Protein AF-F0SL01-F1 (afdb_monomer_lite)

Foldseek 3Di:
DDDDDDDDDDDDDDDDDDDDDDDDDDDDDDDDDDDDDDDDDDDDDDDDDDDDDDDDDAPLCVVVLVVLLVLVVVVVVVVPPDDDDDDDDDDDDDDDDDDDDDDDPDPPPPPPPVPPPPPPPPLAFPDFAWDPQQWDQLPPPPKDKAQDPPFAACSQPNDQDPDWIAIPSRFKTWDSHKGAAPAWDKDADDPQADPPRGIWTKGKHQATHDPPDFDLAKHKTKMFGAWDKDFCLLWKKKKKKKFADPLVLAFQDFFFFKKKKWKFKFKGWDWQDDAPPPPDDPDPPVVVVPRGDTYIDIDIDMKTKTWTWDHCVPVVDVHTWIWIWTAFALSGDIHTFDIGPDTTIKMWMWIAHNQQKIWTFMDHGHDGTDPVRTGDIHCGSNGRTGITIHMMMMGIDSSRSPDMGRMMIMRTIIMHGHHDVSVVVPVPDDDDD

Structure (mmCIF, N/CA/C/O backbone):
data_AF-F0SL01-F1
#
_entry.id   AF-F0SL01-F1
#
loop_
_atom_site.group_PDB
_atom_site.id
_atom_site.type_symbol
_atom_site.label_atom_id
_atom_site.label_alt_id
_atom_site.label_comp_id
_atom_site.label_asym_id
_atom_site.label_entity_id
_atom_site.label_seq_id
_atom_site.pdbx_PDB_ins_code
_atom_site.Cartn_x
_atom_site.Cartn_y
_atom_site.Cartn_z
_atom_site.occupancy
_atom_site.B_iso_or_equiv
_atom_site.auth_seq_id
_atom_site.auth_comp_id
_atom_site.auth_asym_id
_atom_site.auth_atom_id
_atom_site.pdbx_PDB_model_num
ATOM 1 N N . MET A 1 1 ? 0.539 -43.892 55.171 1.00 36.53 1 MET A N 1
ATOM 2 C CA . MET A 1 1 ? 0.964 -42.994 56.264 1.00 36.53 1 MET A CA 1
ATOM 3 C C . MET A 1 1 ? -0.004 -41.831 56.284 1.00 36.53 1 MET A C 1
ATOM 5 O O . MET A 1 1 ? -0.299 -41.293 55.227 1.00 36.53 1 MET A O 1
ATOM 9 N N . ASN A 1 2 ? -0.568 -41.589 57.462 1.00 31.73 2 ASN A N 1
ATOM 10 C CA . ASN A 1 2 ? -1.730 -40.746 57.739 1.00 31.73 2 ASN A CA 1
ATOM 11 C C . ASN A 1 2 ? -1.448 -39.248 57.554 1.00 31.73 2 ASN A C 1
ATOM 13 O O . ASN A 1 2 ? -0.316 -38.814 57.755 1.00 31.73 2 ASN A O 1
ATOM 17 N N . GLY A 1 3 ? -2.501 -38.476 57.269 1.00 34.06 3 GLY A N 1
ATOM 18 C CA . GLY A 1 3 ? -2.489 -37.012 57.317 1.00 34.06 3 GLY A CA 1
ATOM 19 C C . GLY A 1 3 ? -3.763 -36.390 56.742 1.00 34.06 3 GLY A C 1
ATOM 20 O O . GLY A 1 3 ? -3.754 -35.920 55.613 1.00 34.06 3 GLY A O 1
ATOM 21 N N . GLU A 1 4 ? -4.849 -36.457 57.514 1.00 39.16 4 GLU A N 1
ATOM 22 C CA . GLU A 1 4 ? -6.170 -35.849 57.284 1.00 39.16 4 GLU A CA 1
ATOM 23 C C . GLU A 1 4 ? -6.231 -34.332 57.606 1.00 39.16 4 GLU A C 1
ATOM 25 O O . GLU A 1 4 ? -5.325 -33.791 58.237 1.00 39.16 4 GLU A O 1
ATOM 30 N N . PHE A 1 5 ? -7.405 -33.751 57.288 1.00 33.47 5 PHE A N 1
ATOM 31 C CA . PHE A 1 5 ? -8.041 -32.491 57.738 1.00 33.47 5 PHE A CA 1
ATOM 32 C C . PHE A 1 5 ? -7.676 -31.193 57.000 1.00 33.47 5 PHE A C 1
ATOM 34 O O . PHE A 1 5 ? -6.515 -30.920 56.741 1.00 33.47 5 PHE A O 1
ATOM 41 N N . SER A 1 6 ? -8.589 -30.255 56.720 1.00 33.62 6 SER A N 1
ATOM 42 C CA . SER A 1 6 ? -10.053 -30.228 56.532 1.00 33.62 6 SER A CA 1
ATOM 43 C C . SER A 1 6 ? -10.430 -28.817 56.054 1.00 33.62 6 SER A C 1
ATOM 45 O O . SER A 1 6 ? -9.785 -27.839 56.424 1.00 33.62 6 SER A O 1
ATOM 47 N N . SER A 1 7 ? -11.520 -28.724 55.301 1.00 37.25 7 SER A N 1
ATOM 48 C CA . SER A 1 7 ? -12.272 -27.527 54.901 1.00 37.25 7 SER A CA 1
ATOM 49 C C . SER A 1 7 ? -12.678 -26.578 56.039 1.00 37.25 7 SER A C 1
ATOM 51 O O . SER A 1 7 ? -13.140 -27.068 57.067 1.00 37.25 7 SER A O 1
ATOM 53 N N . VAL A 1 8 ? -12.692 -25.259 55.781 1.00 35.47 8 VAL A N 1
ATOM 54 C CA . VAL A 1 8 ? -13.682 -24.301 56.330 1.00 35.47 8 VAL A CA 1
ATOM 55 C C . VAL A 1 8 ? -13.912 -23.151 55.330 1.00 35.47 8 VAL A C 1
ATOM 57 O O . VAL A 1 8 ? -13.005 -22.369 55.058 1.00 35.47 8 VAL A O 1
ATOM 60 N N . GLU A 1 9 ? -15.141 -23.033 54.821 1.00 35.06 9 GLU A N 1
ATOM 61 C CA . GLU A 1 9 ? -15.704 -21.817 54.212 1.00 35.06 9 GLU A CA 1
ATOM 62 C C . GLU A 1 9 ? -16.072 -20.788 55.294 1.00 35.06 9 GLU A C 1
ATOM 64 O O . GLU A 1 9 ? -16.637 -21.168 56.321 1.00 35.06 9 GLU A O 1
ATOM 69 N N . ARG A 1 10 ? -15.882 -19.485 55.025 1.00 33.06 10 ARG A N 1
ATOM 70 C CA . ARG A 1 10 ? -16.774 -18.416 55.522 1.00 33.06 10 ARG A CA 1
ATOM 71 C C . ARG A 1 10 ? -16.908 -17.274 54.514 1.00 33.06 10 ARG A C 1
ATOM 73 O O . ARG A 1 10 ? -15.921 -16.735 54.026 1.00 33.06 10 ARG A O 1
ATOM 80 N N . HIS A 1 11 ? -18.164 -16.930 54.253 1.00 31.91 11 HIS A N 1
ATOM 81 C CA . HIS A 1 11 ? -18.661 -15.706 53.626 1.00 31.91 11 HIS A CA 1
ATOM 82 C C . HIS A 1 11 ? -18.597 -14.486 54.569 1.00 31.91 11 HIS A C 1
ATOM 84 O O . HIS A 1 11 ? -18.426 -14.662 55.776 1.00 31.91 11 HIS A O 1
ATOM 90 N N . LEU A 1 12 ? -18.914 -13.315 53.979 1.00 30.92 12 LEU A N 1
ATOM 91 C CA . LEU A 1 12 ? -19.235 -11.977 54.534 1.00 30.92 12 LEU A CA 1
ATOM 92 C C . LEU A 1 12 ? -18.062 -10.981 54.425 1.00 30.92 12 LEU A C 1
ATOM 94 O O . LEU A 1 12 ? -16.941 -11.341 54.749 1.00 30.92 12 LEU A O 1
ATOM 98 N N . THR A 1 13 ? -18.187 -9.713 54.021 1.00 30.80 13 THR A N 1
ATOM 99 C CA . THR A 1 13 ? -19.239 -8.847 53.443 1.00 30.80 13 THR A CA 1
ATOM 100 C C . THR A 1 13 ? -18.516 -7.576 52.966 1.00 30.80 13 THR A C 1
ATOM 102 O O . THR A 1 13 ? -17.452 -7.248 53.487 1.00 30.80 13 THR A O 1
ATOM 105 N N . ALA A 1 14 ? -19.086 -6.867 51.991 1.00 34.41 14 ALA A N 1
ATOM 106 C CA . ALA A 1 14 ? -18.641 -5.541 51.562 1.00 34.41 14 ALA A CA 1
ATOM 107 C C . ALA A 1 14 ? -18.854 -4.473 52.653 1.00 34.41 14 ALA A C 1
ATOM 109 O O . ALA A 1 14 ? -19.839 -4.548 53.382 1.00 34.41 14 ALA A O 1
ATOM 110 N N . ASP A 1 15 ? -17.973 -3.470 52.697 1.00 29.52 15 ASP A N 1
ATOM 111 C CA . ASP A 1 15 ? -18.178 -2.180 53.373 1.00 29.52 15 ASP A CA 1
ATOM 112 C C . ASP A 1 15 ? -17.280 -1.099 52.711 1.00 29.52 15 ASP A C 1
ATOM 114 O O . ASP A 1 15 ? -16.390 -1.456 51.931 1.00 29.52 15 ASP A O 1
ATOM 118 N N . PRO A 1 16 ? -17.540 0.212 52.893 1.00 43.41 16 PRO A N 1
ATOM 119 C CA . PRO A 1 16 ? -17.837 1.101 51.775 1.00 43.41 16 PRO A CA 1
ATOM 120 C C . PRO A 1 16 ? -16.883 2.306 51.655 1.00 43.41 16 PRO A C 1
ATOM 122 O O . PRO A 1 16 ? -15.885 2.438 52.358 1.00 43.41 16 PRO A O 1
ATOM 125 N N . ALA A 1 17 ? -17.230 3.166 50.694 1.00 32.50 17 ALA A N 1
ATOM 126 C CA . ALA A 1 17 ? -16.635 4.441 50.308 1.00 32.50 17 ALA A CA 1
ATOM 127 C C . ALA A 1 17 ? -15.949 5.250 51.426 1.00 32.50 17 ALA A C 1
ATOM 129 O O . ALA A 1 17 ? -16.535 5.551 52.465 1.00 32.50 17 ALA A O 1
ATOM 130 N N . ILE A 1 18 ? -14.726 5.691 51.124 1.00 32.00 18 ILE A N 1
ATOM 131 C CA . ILE A 1 18 ? -13.994 6.705 51.878 1.00 32.00 18 ILE A CA 1
ATOM 132 C C . ILE A 1 18 ? -14.292 8.066 51.240 1.00 32.00 18 ILE A C 1
ATOM 134 O O . ILE A 1 18 ? -13.871 8.346 50.117 1.00 32.00 18 ILE A O 1
ATOM 138 N N . ASP A 1 19 ? -15.030 8.883 51.982 1.00 28.36 19 ASP A N 1
ATOM 139 C CA . ASP A 1 19 ? -15.264 10.305 51.750 1.00 28.36 19 ASP A CA 1
ATOM 140 C C . ASP A 1 19 ? -14.140 11.096 52.447 1.00 28.36 19 ASP A C 1
ATOM 142 O O . ASP A 1 19 ? -13.906 10.922 53.646 1.00 28.36 19 ASP A O 1
ATOM 146 N N . VAL A 1 20 ? -13.392 11.917 51.701 1.00 34.22 20 VAL A N 1
ATOM 147 C CA . VAL A 1 20 ? -12.328 12.778 52.250 1.00 34.22 20 VAL A CA 1
ATOM 148 C C . VAL A 1 20 ? -12.703 14.233 52.016 1.00 34.22 20 VAL A C 1
ATOM 150 O O . VAL A 1 20 ? -12.389 14.834 50.990 1.00 34.22 20 VAL A O 1
ATOM 153 N N . SER A 1 21 ? -13.345 14.812 53.024 1.00 28.27 21 SER A N 1
ATOM 154 C CA . SER A 1 21 ? -13.472 16.253 53.218 1.00 28.27 21 SER A CA 1
ATOM 155 C C . SER A 1 21 ? -12.118 16.859 53.616 1.00 28.27 21 SER A C 1
ATOM 157 O O . SER A 1 21 ? -11.540 16.459 54.630 1.00 28.27 21 SER A O 1
ATOM 159 N N . ILE A 1 22 ? -11.628 17.846 52.860 1.00 35.62 22 ILE A N 1
ATOM 160 C CA . ILE A 1 22 ? -10.462 18.673 53.219 1.00 35.62 22 ILE A CA 1
ATOM 161 C C . ILE A 1 22 ? -10.966 20.045 53.708 1.00 35.62 22 ILE A C 1
ATOM 163 O O . ILE A 1 22 ? -11.797 20.646 53.026 1.00 35.62 22 ILE A O 1
ATOM 167 N N . PRO A 1 23 ? -10.490 20.553 54.861 1.00 35.03 23 PRO A N 1
ATOM 168 C CA . PRO A 1 23 ? -10.949 21.812 55.441 1.00 35.03 23 PRO A CA 1
ATOM 169 C C . PRO A 1 23 ? -10.257 23.051 54.853 1.00 35.03 23 PRO A C 1
ATOM 171 O O . PRO A 1 23 ? -9.098 23.022 54.435 1.00 35.03 23 PRO A O 1
ATOM 174 N N . GLU A 1 24 ? -10.991 24.163 54.884 1.00 29.84 24 GLU A N 1
ATOM 175 C CA . GLU A 1 24 ? -10.548 25.512 54.539 1.00 29.84 24 GLU A CA 1
ATOM 176 C C . GLU A 1 24 ? -9.534 26.093 55.546 1.00 29.84 24 GLU A C 1
ATOM 178 O O . GLU A 1 24 ? -9.686 25.959 56.758 1.00 29.84 24 GLU A O 1
ATOM 183 N N . GLY A 1 25 ? -8.570 26.856 55.014 1.00 28.83 25 GLY A N 1
ATOM 184 C CA . GLY A 1 25 ? -8.134 28.130 55.597 1.00 28.83 25 GLY A CA 1
ATOM 185 C C . GLY A 1 25 ? -6.956 28.127 56.574 1.00 28.83 25 GLY A C 1
ATOM 186 O O . GLY A 1 25 ? -7.169 28.037 57.773 1.00 28.83 25 GLY A O 1
ATOM 187 N N . ILE A 1 26 ? -5.743 28.440 56.084 1.00 29.31 26 ILE A N 1
ATOM 188 C CA . ILE A 1 26 ? -4.748 29.256 56.815 1.00 29.31 26 ILE A CA 1
ATOM 189 C C . ILE A 1 26 ? -3.995 30.167 55.825 1.00 29.31 26 ILE A C 1
ATOM 191 O O . ILE A 1 26 ? -3.321 29.707 54.906 1.00 29.31 26 ILE A O 1
ATOM 195 N N . CYS A 1 27 ? -4.099 31.479 56.056 1.00 25.64 27 CYS A N 1
ATOM 196 C CA . CYS A 1 27 ? -3.295 32.540 55.449 1.00 25.64 27 CYS A CA 1
ATOM 197 C C . CYS A 1 27 ? -1.842 32.505 55.941 1.00 25.64 27 CYS A C 1
ATOM 199 O O . CYS A 1 27 ? -1.617 32.568 57.147 1.00 25.64 27 CYS A O 1
ATOM 201 N N . VAL A 1 28 ? -0.864 32.594 55.031 1.00 29.50 28 VAL A N 1
ATOM 202 C CA . VAL A 1 28 ? 0.455 33.182 55.329 1.00 29.50 28 VAL A CA 1
ATOM 203 C C . VAL A 1 28 ? 0.919 34.019 54.136 1.00 29.50 28 VAL A C 1
ATOM 205 O O . VAL A 1 28 ? 1.050 33.537 53.015 1.00 29.50 28 VAL A O 1
ATOM 208 N N . SER A 1 29 ? 1.154 35.303 54.394 1.00 28.17 29 SER A N 1
ATOM 209 C CA . SER A 1 29 ? 1.696 36.287 53.460 1.00 28.17 29 SER A CA 1
ATOM 210 C C . SER A 1 29 ? 3.204 36.124 53.271 1.00 28.17 29 SER A C 1
ATOM 212 O O . SER A 1 29 ? 3.909 36.066 54.272 1.00 28.17 29 SER A O 1
ATOM 214 N N . PHE A 1 30 ? 3.717 36.250 52.044 1.00 28.94 30 PHE A N 1
ATOM 215 C CA . PHE A 1 30 ? 5.024 36.875 51.803 1.00 28.94 30 PHE A CA 1
ATOM 216 C C . PHE A 1 30 ? 5.054 37.593 50.445 1.00 28.94 30 PHE A C 1
ATOM 218 O O . PHE A 1 30 ? 4.655 37.064 49.413 1.00 28.94 30 PHE A O 1
ATOM 225 N N . ARG A 1 31 ? 5.511 38.850 50.483 1.00 28.55 31 ARG A N 1
ATOM 226 C CA . ARG A 1 31 ? 5.732 39.748 49.340 1.00 28.55 31 ARG A CA 1
ATOM 227 C C . ARG A 1 31 ? 6.956 39.297 48.528 1.00 28.55 31 ARG A C 1
ATOM 229 O O . ARG A 1 31 ? 7.991 39.059 49.144 1.00 28.55 31 ARG A O 1
ATOM 236 N N . ARG A 1 32 ? 6.914 39.408 47.191 1.00 28.94 32 ARG A N 1
ATOM 237 C CA . ARG A 1 32 ? 7.642 40.434 46.395 1.00 28.94 32 ARG A CA 1
ATOM 238 C C . ARG A 1 32 ? 7.579 40.182 44.869 1.00 28.94 32 ARG A C 1
ATOM 240 O O . ARG A 1 32 ? 7.791 39.073 44.404 1.00 28.94 32 ARG A O 1
ATOM 247 N N . SER A 1 33 ? 7.397 41.305 44.157 1.00 27.19 33 SER A N 1
ATOM 248 C CA . SER A 1 33 ? 7.880 41.692 42.809 1.00 27.19 33 SER A CA 1
ATOM 249 C C . SER A 1 33 ? 7.306 41.072 41.515 1.00 27.19 33 SER A C 1
ATOM 251 O O . SER A 1 33 ? 7.733 40.020 41.060 1.00 27.19 33 SER A O 1
ATOM 253 N N . CYS A 1 34 ? 6.425 41.874 40.895 1.00 25.95 34 CYS A N 1
ATOM 254 C CA . CYS A 1 34 ? 6.065 42.070 39.471 1.00 25.95 34 CYS A CA 1
ATOM 255 C C . CYS A 1 34 ? 7.247 42.109 38.453 1.00 25.95 34 CYS A C 1
ATOM 257 O O . CYS A 1 34 ? 8.381 42.235 38.918 1.00 25.95 34 CYS A O 1
ATOM 259 N N . PRO A 1 35 ? 7.029 42.145 37.101 1.00 37.41 35 PRO A N 1
ATOM 260 C CA . PRO A 1 35 ? 5.793 42.554 36.402 1.00 37.41 35 PRO A CA 1
ATOM 261 C C . PRO A 1 35 ? 5.298 41.715 35.201 1.00 37.41 35 PRO A C 1
ATOM 263 O O . PRO A 1 35 ? 6.044 41.064 34.476 1.00 37.41 35 PRO A O 1
ATOM 266 N N . ILE A 1 36 ? 3.992 41.865 34.970 1.00 28.34 36 ILE A N 1
ATOM 267 C CA . ILE A 1 36 ? 3.221 41.548 33.759 1.00 28.34 36 ILE A CA 1
ATOM 268 C C . ILE A 1 36 ? 3.147 42.818 32.888 1.00 28.34 36 ILE A C 1
ATOM 270 O O . ILE A 1 36 ? 2.983 43.901 33.457 1.00 28.34 36 ILE A O 1
ATOM 274 N N . PRO A 1 37 ? 3.154 42.731 31.545 1.00 31.86 37 PRO A N 1
ATOM 275 C CA . PRO A 1 37 ? 2.590 43.762 30.688 1.00 31.86 37 PRO A CA 1
ATOM 276 C C . PRO A 1 37 ? 1.136 43.440 30.300 1.00 31.86 37 PRO A C 1
ATOM 278 O O . PRO A 1 37 ? 0.808 42.365 29.806 1.00 31.86 37 PRO A O 1
ATOM 281 N N . THR A 1 38 ? 0.271 44.419 30.544 1.00 28.11 38 THR A N 1
ATOM 282 C CA . THR A 1 38 ? -1.132 44.543 30.124 1.00 28.11 38 THR A CA 1
ATOM 283 C C . THR A 1 38 ? -1.279 44.900 28.643 1.00 28.11 38 THR A C 1
ATOM 285 O O . THR A 1 38 ? -0.554 45.777 28.192 1.00 28.11 38 THR A O 1
ATOM 288 N N . MET A 1 39 ? -2.292 44.354 27.953 1.00 26.31 39 MET A N 1
ATOM 289 C CA . MET A 1 39 ? -3.117 45.018 26.910 1.00 26.31 39 MET A CA 1
ATOM 290 C C . MET A 1 39 ? -4.394 44.172 26.712 1.00 26.31 39 MET A C 1
ATOM 292 O O . MET A 1 39 ? -4.315 43.020 26.303 1.00 26.31 39 MET A O 1
ATOM 296 N N . SER A 1 40 ? -5.511 44.559 27.331 1.00 27.00 40 SER A N 1
ATOM 297 C CA . SER A 1 40 ? -6.602 45.415 26.813 1.00 27.00 40 SER A CA 1
ATOM 298 C C . SER A 1 40 ? -7.614 44.669 25.932 1.00 27.00 40 SER A C 1
ATOM 300 O O . SER A 1 40 ? -7.342 44.337 24.780 1.00 27.00 40 SER A O 1
ATOM 302 N N . GLN A 1 41 ? -8.800 44.465 26.509 1.00 26.31 41 GLN A N 1
ATOM 303 C CA . GLN A 1 41 ? -10.060 44.220 25.814 1.00 26.31 41 GLN A CA 1
ATOM 304 C C . GLN A 1 41 ? -10.486 45.485 25.059 1.00 26.31 41 GLN A C 1
ATOM 306 O O . GLN A 1 41 ? -10.376 46.577 25.607 1.00 26.31 41 GLN A O 1
ATOM 311 N N . ASP A 1 42 ? -10.922 45.315 23.811 1.00 26.73 42 ASP A N 1
ATOM 312 C CA . ASP A 1 42 ? -12.192 45.817 23.261 1.00 26.73 42 ASP A CA 1
ATOM 313 C C . ASP A 1 42 ? -12.136 45.785 21.729 1.00 26.73 42 ASP A C 1
ATOM 315 O O . ASP A 1 42 ? -11.303 46.453 21.122 1.00 26.73 42 ASP A O 1
ATOM 319 N N . LEU A 1 43 ? -13.039 45.023 21.095 1.00 26.69 43 LEU A N 1
ATOM 320 C CA . LEU A 1 43 ? -13.948 45.554 20.070 1.00 26.69 43 LEU A CA 1
ATOM 321 C C . LEU A 1 43 ? -14.903 44.486 19.510 1.00 26.69 43 LEU A C 1
ATOM 323 O O . LEU A 1 43 ? -14.535 43.394 19.086 1.00 26.69 43 LEU A O 1
ATOM 327 N N . PHE A 1 44 ? -16.161 44.905 19.535 1.00 26.20 44 PHE A N 1
ATOM 328 C CA . PHE A 1 44 ? -17.403 44.360 19.011 1.00 26.20 44 PHE A CA 1
ATOM 329 C C . PHE A 1 44 ? -17.378 43.609 17.667 1.00 26.20 44 PHE A C 1
ATOM 331 O O . PHE A 1 44 ? -16.729 44.003 16.704 1.00 26.20 44 PHE A O 1
ATOM 338 N N . GLN A 1 45 ? -18.264 42.605 17.625 1.00 28.19 45 GLN A N 1
ATOM 339 C CA . GLN A 1 45 ? -19.140 42.180 16.525 1.00 28.19 45 GLN A CA 1
ATOM 340 C C . GLN A 1 45 ? -18.758 42.582 15.091 1.00 28.19 45 GLN A C 1
ATOM 342 O O . GLN A 1 45 ? -18.935 43.729 14.692 1.00 28.19 45 GLN A O 1
ATOM 347 N N . GLN A 1 46 ? -18.517 41.573 14.247 1.00 26.36 46 GLN A N 1
ATOM 348 C CA . GLN A 1 46 ? -19.100 41.553 12.905 1.00 26.36 46 GLN A CA 1
ATOM 349 C C . GLN A 1 46 ? -19.236 40.125 12.360 1.00 26.36 46 GLN A C 1
ATOM 351 O O . GLN A 1 46 ? -18.265 39.436 12.058 1.00 26.36 46 GLN A O 1
ATOM 356 N N . ASN A 1 47 ? -20.497 39.720 12.203 1.00 31.14 47 ASN A N 1
ATOM 357 C CA . ASN A 1 47 ? -20.964 38.638 11.347 1.00 31.14 47 ASN A CA 1
ATOM 358 C C . ASN A 1 47 ? -20.269 38.662 9.978 1.00 31.14 47 ASN A C 1
ATOM 360 O O . ASN A 1 47 ? -20.560 39.546 9.172 1.00 31.14 47 ASN A O 1
ATOM 364 N N . ARG A 1 48 ? -19.476 37.635 9.653 1.00 26.00 48 ARG A N 1
ATOM 365 C CA . ARG A 1 48 ? -19.299 37.173 8.268 1.00 26.00 48 ARG A CA 1
ATOM 366 C C . ARG A 1 48 ? -19.187 35.653 8.228 1.00 26.00 48 ARG A C 1
ATOM 368 O O . ARG A 1 48 ? -18.210 35.069 8.677 1.00 26.00 48 ARG A O 1
ATOM 375 N N . ARG A 1 49 ? -20.220 35.036 7.651 1.00 26.28 49 ARG A N 1
ATOM 376 C CA . ARG A 1 49 ? -20.246 33.640 7.201 1.00 26.28 49 ARG A CA 1
ATOM 377 C C . ARG A 1 49 ? -19.038 33.365 6.290 1.00 26.28 49 ARG A C 1
ATOM 379 O O . ARG A 1 49 ? -18.813 34.173 5.382 1.00 26.28 49 ARG A O 1
ATOM 386 N N . PRO A 1 50 ? -18.325 32.236 6.420 1.00 27.73 50 PRO A N 1
ATOM 387 C CA . PRO A 1 50 ? -17.449 31.794 5.353 1.00 27.73 50 PRO A CA 1
ATOM 388 C C . PRO A 1 50 ? -18.303 31.226 4.212 1.00 27.73 50 PRO A C 1
ATOM 390 O O . PRO A 1 50 ? -19.187 30.392 4.408 1.00 27.73 50 PRO A O 1
ATOM 393 N N . ARG A 1 51 ? -18.070 31.745 3.005 1.00 24.39 51 ARG A N 1
ATOM 394 C CA . ARG A 1 51 ? -18.593 31.181 1.759 1.00 24.39 51 ARG A CA 1
ATOM 395 C C . ARG A 1 51 ? -17.925 29.825 1.544 1.00 24.39 51 ARG A C 1
ATOM 397 O O . ARG A 1 51 ? -16.700 29.761 1.508 1.00 24.39 51 ARG A O 1
ATOM 404 N N . TYR A 1 52 ? -18.733 28.785 1.367 1.00 25.95 52 TYR A N 1
ATOM 405 C CA . TYR A 1 52 ? -18.298 27.485 0.872 1.00 25.95 52 TYR A CA 1
ATOM 406 C C . TYR A 1 52 ? -17.557 27.671 -0.457 1.00 25.95 52 TYR A C 1
ATOM 408 O O . TYR A 1 52 ? -18.136 28.118 -1.449 1.00 25.95 52 TYR A O 1
ATOM 416 N N . ALA A 1 53 ? -16.258 27.381 -0.450 1.00 26.25 53 ALA A N 1
ATOM 417 C CA . ALA A 1 53 ? -15.461 27.275 -1.658 1.00 26.25 53 ALA A CA 1
ATOM 418 C C . ALA A 1 53 ? -15.730 25.909 -2.301 1.00 26.25 53 ALA A C 1
ATOM 420 O O . ALA A 1 53 ? -15.781 24.882 -1.630 1.00 26.25 53 ALA A O 1
ATOM 421 N N . HIS A 1 54 ? -15.945 25.942 -3.612 1.00 24.59 54 HIS A N 1
ATOM 422 C CA . HIS A 1 54 ? -16.254 24.809 -4.471 1.00 24.59 54 HIS A CA 1
ATOM 423 C C . HIS A 1 54 ? -15.333 23.598 -4.269 1.00 24.59 54 HIS A C 1
ATOM 425 O O . HIS A 1 54 ? -14.115 23.737 -4.181 1.00 24.59 54 HIS A O 1
ATOM 431 N N . ALA A 1 55 ? -15.948 22.411 -4.313 1.00 27.52 55 ALA A N 1
ATOM 432 C CA . ALA A 1 55 ? -15.308 21.107 -4.429 1.00 27.52 55 ALA A CA 1
ATOM 433 C C . ALA A 1 55 ? -14.238 21.105 -5.537 1.00 27.52 55 ALA A C 1
ATOM 435 O O . ALA A 1 55 ? -14.544 21.022 -6.729 1.00 27.52 55 ALA A O 1
ATOM 436 N N . GLY A 1 56 ? -12.975 21.209 -5.128 1.00 23.89 56 GLY A N 1
ATOM 437 C CA . GLY A 1 56 ? -11.825 21.020 -5.994 1.00 23.89 56 GLY A CA 1
ATOM 438 C C . GLY A 1 56 ? -11.635 19.535 -6.270 1.00 23.89 56 GLY A C 1
ATOM 439 O O . GLY A 1 56 ? -11.346 18.757 -5.368 1.00 23.89 56 GLY A O 1
ATOM 440 N N . THR A 1 57 ? -11.776 19.136 -7.529 1.00 28.77 57 THR A N 1
ATOM 441 C CA . THR A 1 57 ? -11.256 17.863 -8.039 1.00 28.77 57 THR A CA 1
ATOM 442 C C . THR A 1 57 ? -9.788 17.695 -7.632 1.00 28.77 57 THR A C 1
ATOM 444 O O . THR A 1 57 ? -8.996 18.612 -7.867 1.00 28.77 57 THR A O 1
ATOM 447 N N . CYS A 1 58 ? -9.439 16.542 -7.045 1.00 31.42 58 CYS A N 1
ATOM 448 C CA . CYS A 1 58 ? -8.091 16.160 -6.606 1.00 31.42 58 CYS A CA 1
ATOM 449 C C . CYS A 1 58 ? -7.006 16.606 -7.598 1.00 31.42 58 CYS A C 1
ATOM 451 O O . CYS A 1 58 ? -6.844 16.027 -8.672 1.00 31.42 58 CYS A O 1
ATOM 453 N N . ARG A 1 59 ? -6.253 17.644 -7.219 1.00 28.58 59 ARG A N 1
ATOM 454 C CA . ARG A 1 59 ? -5.161 18.222 -8.016 1.00 28.58 59 ARG A CA 1
ATOM 455 C C . ARG A 1 59 ? -3.770 17.813 -7.518 1.00 28.58 59 ARG A C 1
ATOM 457 O O . ARG A 1 59 ? -2.802 18.026 -8.239 1.00 28.58 59 ARG A O 1
ATOM 464 N N . SER A 1 60 ? -3.657 17.198 -6.338 1.00 35.50 60 SER A N 1
ATOM 465 C CA . SER A 1 60 ? -2.364 16.877 -5.712 1.00 35.50 60 SER A CA 1
ATOM 466 C C . SER A 1 60 ? -1.616 15.701 -6.360 1.00 35.50 60 SER A C 1
ATOM 468 O O . SER A 1 60 ? -0.393 15.671 -6.291 1.00 35.50 60 SER A O 1
ATOM 470 N N . ASP A 1 61 ? -2.292 14.817 -7.104 1.00 42.12 61 ASP A N 1
ATOM 471 C CA . ASP A 1 61 ? -1.643 13.739 -7.885 1.00 42.12 61 ASP A CA 1
ATOM 472 C C . ASP A 1 61 ? -1.338 14.164 -9.346 1.00 42.12 61 ASP A C 1
ATOM 474 O O . ASP A 1 61 ? -0.693 13.449 -10.115 1.00 42.12 61 ASP A O 1
ATOM 478 N N . LEU A 1 62 ? -1.770 15.365 -9.767 1.00 35.19 62 LEU A N 1
ATOM 479 C CA . LEU A 1 62 ? -1.672 15.774 -11.173 1.00 35.19 62 LEU A CA 1
ATOM 480 C C . LEU A 1 62 ? -0.246 16.084 -11.632 1.00 35.19 62 LEU A C 1
ATOM 482 O O . LEU A 1 62 ? 0.007 15.969 -12.817 1.00 35.19 62 LEU A O 1
ATOM 486 N N . SER A 1 63 ? 0.720 16.419 -10.773 1.00 39.09 63 SER A N 1
ATOM 487 C CA . SER A 1 63 ? 2.073 16.758 -11.267 1.00 39.09 63 SER A CA 1
ATOM 488 C C . SER A 1 63 ? 2.901 15.530 -11.692 1.00 39.09 63 SER A C 1
ATOM 490 O O . SER A 1 63 ? 3.766 15.621 -12.571 1.00 39.09 63 SER A O 1
ATOM 492 N N . GLY A 1 64 ? 2.652 14.369 -11.077 1.00 39.53 64 GLY A N 1
ATOM 493 C CA . GLY A 1 64 ? 3.189 13.076 -11.513 1.00 39.53 64 GLY A CA 1
ATOM 494 C C . GLY A 1 64 ? 2.411 12.552 -12.716 1.00 39.53 64 GLY A C 1
ATOM 495 O O . GLY A 1 64 ? 3.002 12.245 -13.751 1.00 39.53 64 GLY A O 1
ATOM 496 N N . ILE A 1 65 ? 1.080 12.581 -12.613 1.00 44.88 65 ILE A N 1
ATOM 497 C CA . ILE A 1 65 ? 0.166 12.140 -13.667 1.00 44.88 65 ILE A CA 1
ATOM 498 C C . ILE A 1 65 ? 0.295 12.997 -14.938 1.00 44.88 65 ILE A C 1
ATOM 500 O O . ILE A 1 65 ? 0.206 12.450 -16.024 1.00 44.88 65 ILE A O 1
ATOM 504 N N . GLU A 1 66 ? 0.542 14.308 -14.873 1.00 42.62 66 GLU A N 1
ATOM 505 C CA . GLU A 1 66 ? 0.732 15.161 -16.061 1.00 42.62 66 GLU A CA 1
ATOM 506 C C . GLU A 1 66 ? 2.068 14.895 -16.751 1.00 42.62 66 GLU A C 1
ATOM 508 O O . GLU A 1 66 ? 2.109 14.840 -17.979 1.00 42.62 66 GLU A O 1
ATOM 513 N N . ARG A 1 67 ? 3.152 14.664 -15.995 1.00 46.59 67 ARG A N 1
ATOM 514 C CA . ARG A 1 67 ? 4.428 14.210 -16.577 1.00 46.59 67 ARG A CA 1
ATOM 515 C C . ARG A 1 67 ? 4.261 12.857 -17.274 1.00 46.59 67 ARG A C 1
ATOM 517 O O . ARG A 1 67 ? 4.721 12.698 -18.402 1.00 46.59 67 ARG A O 1
ATOM 524 N N . GLN A 1 68 ? 3.521 11.937 -16.659 1.00 51.78 68 GLN A N 1
ATOM 525 C CA . GLN A 1 68 ? 3.222 10.611 -17.208 1.00 51.78 68 GLN A CA 1
ATOM 526 C C . GLN A 1 68 ? 2.266 10.673 -18.415 1.00 51.78 68 GLN A C 1
ATOM 528 O O . GLN A 1 68 ? 2.538 10.070 -19.449 1.00 51.78 68 GLN A O 1
ATOM 533 N N . LYS A 1 69 ? 1.207 11.490 -18.368 1.00 45.31 69 LYS A N 1
ATOM 534 C CA . LYS A 1 69 ? 0.300 11.752 -19.503 1.00 45.31 69 LYS A CA 1
ATOM 535 C C . LYS A 1 69 ? 1.033 12.394 -20.679 1.00 45.31 69 LYS A C 1
ATOM 537 O O . LYS A 1 69 ? 0.736 12.075 -21.830 1.00 45.31 69 LYS A O 1
ATOM 542 N N . ARG A 1 70 ? 2.016 13.261 -20.413 1.00 45.31 70 ARG A N 1
ATOM 543 C CA . ARG A 1 70 ? 2.861 13.868 -21.449 1.00 45.31 70 ARG A CA 1
ATOM 544 C C . ARG A 1 70 ? 3.776 12.834 -22.115 1.00 45.31 70 ARG A C 1
ATOM 546 O O . ARG A 1 70 ? 3.906 12.876 -23.335 1.00 45.31 70 ARG A O 1
ATOM 553 N N . ALA A 1 71 ? 4.322 11.878 -21.361 1.00 50.03 71 ALA A N 1
ATOM 554 C CA . ALA A 1 71 ? 5.071 10.746 -21.916 1.00 50.03 71 ALA A CA 1
ATOM 555 C C . ALA A 1 71 ? 4.182 9.830 -22.787 1.00 50.03 71 ALA A C 1
ATOM 557 O O . ALA A 1 71 ? 4.565 9.479 -23.902 1.00 50.03 71 ALA A O 1
ATOM 558 N N . ILE A 1 72 ? 2.950 9.534 -22.348 1.00 50.38 72 ILE A N 1
ATOM 559 C CA . ILE A 1 72 ? 1.964 8.759 -23.132 1.00 50.38 72 ILE A CA 1
ATOM 560 C C . ILE A 1 72 ? 1.594 9.480 -24.440 1.00 50.38 72 ILE A C 1
ATOM 562 O O . ILE A 1 72 ? 1.483 8.846 -25.492 1.00 50.38 72 ILE A O 1
ATOM 566 N N . TYR A 1 73 ? 1.414 10.804 -24.399 1.00 45.88 73 TYR A N 1
ATOM 567 C CA . TYR A 1 73 ? 1.111 11.605 -25.589 1.00 45.88 73 TYR A CA 1
ATOM 568 C C . TYR A 1 73 ? 2.249 11.566 -26.621 1.00 45.88 73 TYR A C 1
ATOM 570 O O . TYR A 1 73 ? 1.987 11.458 -27.820 1.00 45.88 73 TYR A O 1
ATOM 578 N N . LEU A 1 74 ? 3.506 11.601 -26.167 1.00 42.03 74 LEU A N 1
ATOM 579 C CA . LEU A 1 74 ? 4.676 11.486 -27.042 1.00 42.03 74 LEU A CA 1
ATOM 580 C C . LEU A 1 74 ? 4.785 10.079 -27.657 1.00 42.03 74 LEU A C 1
ATOM 582 O O . LEU A 1 74 ? 4.940 9.969 -28.870 1.00 42.03 74 LEU A O 1
ATOM 586 N N . HIS A 1 75 ? 4.549 9.016 -26.878 1.00 45.56 75 HIS A N 1
ATOM 587 C CA . HIS A 1 75 ? 4.561 7.633 -27.386 1.00 45.56 75 HIS A CA 1
ATOM 588 C C . HIS A 1 75 ? 3.477 7.355 -28.441 1.00 45.56 75 HIS A C 1
ATOM 590 O O . HIS A 1 75 ? 3.701 6.617 -29.400 1.00 45.56 75 HIS A O 1
ATOM 596 N N . LYS A 1 76 ? 2.283 7.956 -28.305 1.00 43.09 76 LYS A N 1
ATOM 597 C CA . LYS A 1 76 ? 1.214 7.838 -29.318 1.00 43.09 76 LYS A CA 1
ATOM 598 C C . LYS A 1 76 ? 1.543 8.576 -30.618 1.00 43.09 76 LYS A C 1
ATOM 600 O O . LYS A 1 76 ? 1.128 8.130 -31.685 1.00 43.09 76 LYS A O 1
ATOM 605 N N . ARG A 1 77 ? 2.303 9.674 -30.548 1.00 38.66 77 ARG A N 1
ATOM 606 C CA . ARG A 1 77 ? 2.725 10.443 -31.728 1.00 38.66 77 ARG A CA 1
ATOM 607 C C . ARG A 1 77 ? 3.703 9.654 -32.608 1.00 38.66 77 ARG A C 1
ATOM 609 O O . ARG A 1 77 ? 3.598 9.738 -33.830 1.00 38.66 77 ARG A O 1
ATOM 616 N N . ASP A 1 78 ? 4.566 8.841 -32.005 1.00 45.66 78 ASP A N 1
ATOM 617 C CA . ASP A 1 78 ? 5.559 8.032 -32.728 1.00 45.66 78 ASP A CA 1
ATOM 618 C C . ASP A 1 78 ? 4.973 6.790 -33.417 1.00 45.66 78 ASP A C 1
ATOM 620 O O . ASP A 1 78 ? 5.563 6.277 -34.367 1.00 45.66 78 ASP A O 1
ATOM 624 N N . ARG A 1 79 ? 3.769 6.338 -33.033 1.00 41.34 79 ARG A N 1
ATOM 625 C CA . ARG A 1 79 ? 3.078 5.222 -33.716 1.00 41.34 79 ARG A CA 1
ATOM 626 C C . ARG A 1 79 ? 2.286 5.614 -34.966 1.00 41.34 79 ARG A C 1
ATOM 628 O O . ARG A 1 79 ? 1.617 4.764 -35.544 1.00 41.34 79 ARG A O 1
ATOM 635 N N . GLY A 1 80 ? 2.352 6.867 -35.417 1.00 37.41 80 GLY A N 1
ATOM 636 C CA . GLY A 1 80 ? 1.816 7.251 -36.729 1.00 37.41 80 GLY A CA 1
ATOM 637 C C . GLY A 1 80 ? 0.293 7.127 -36.888 1.00 37.41 80 GLY A C 1
ATOM 638 O O . GLY A 1 80 ? -0.204 7.141 -38.014 1.00 37.41 80 GLY A O 1
ATOM 639 N N . GLU A 1 81 ? -0.478 7.058 -35.800 1.00 48.88 81 GLU A N 1
ATOM 640 C CA . GLU A 1 81 ? -1.944 7.116 -35.850 1.00 48.88 81 GLU A CA 1
ATOM 641 C C . GLU A 1 81 ? -2.409 8.566 -36.022 1.00 48.88 81 GLU A C 1
ATOM 643 O O . GLU A 1 81 ? -2.909 9.219 -35.110 1.00 48.88 81 GLU A O 1
ATOM 648 N N . GLY A 1 82 ? -2.185 9.120 -37.211 1.00 43.03 82 GLY A N 1
ATOM 649 C CA . GLY A 1 82 ? -2.527 10.512 -37.465 1.00 43.03 82 GLY A CA 1
ATOM 650 C C . GLY A 1 82 ? -2.132 11.012 -38.839 1.00 43.03 82 GLY A C 1
ATOM 651 O O . GLY A 1 82 ? -1.469 12.039 -38.927 1.00 43.03 82 GLY A O 1
ATOM 652 N N . ARG A 1 83 ? -2.524 10.310 -39.912 1.00 35.00 83 ARG A N 1
ATOM 653 C CA . ARG A 1 83 ? -2.661 10.894 -41.261 1.00 35.00 83 ARG A CA 1
ATOM 654 C C . ARG A 1 83 ? -3.469 9.974 -42.186 1.00 35.00 83 ARG A C 1
ATOM 656 O O . ARG A 1 83 ? -2.943 9.052 -42.798 1.00 35.00 83 ARG A O 1
ATOM 663 N N . ARG A 1 84 ? -4.765 10.275 -42.336 1.00 45.88 84 ARG A N 1
ATOM 664 C CA . ARG A 1 84 ? -5.526 9.930 -43.548 1.00 45.88 84 ARG A CA 1
ATOM 665 C C . ARG A 1 84 ? -4.981 10.782 -44.691 1.00 45.88 84 ARG A C 1
ATOM 667 O O . ARG A 1 84 ? -5.212 11.986 -44.689 1.00 45.88 84 ARG A O 1
ATOM 674 N N . LEU A 1 85 ? -4.320 10.167 -45.668 1.00 34.78 85 LEU A N 1
ATOM 675 C CA . LEU A 1 85 ? -4.066 10.783 -46.971 1.00 34.78 85 LEU A CA 1
ATOM 676 C C . LEU A 1 85 ? -4.358 9.774 -48.094 1.00 34.78 85 LEU A C 1
ATOM 678 O O . LEU A 1 85 ? -3.640 8.803 -48.298 1.00 34.78 85 LEU A O 1
ATOM 682 N N . SER A 1 86 ? -5.508 10.017 -48.730 1.00 32.97 86 SER A N 1
ATOM 683 C CA . SER A 1 86 ? -5.856 9.855 -50.152 1.00 32.97 86 SER A CA 1
ATOM 684 C C . SER A 1 86 ? -5.104 8.826 -51.013 1.00 32.97 86 SER A C 1
ATOM 686 O O . SER A 1 86 ? -3.940 9.000 -51.364 1.00 32.97 86 SER A O 1
ATOM 688 N N . ARG A 1 87 ? -5.867 7.831 -51.490 1.00 32.69 87 ARG A N 1
ATOM 689 C CA . ARG A 1 87 ? -5.550 6.956 -52.631 1.00 32.69 87 ARG A CA 1
ATOM 690 C C . ARG A 1 87 ? -5.440 7.757 -53.941 1.00 32.69 87 ARG A C 1
ATOM 692 O O . ARG A 1 87 ? -6.350 8.542 -54.209 1.00 32.69 87 ARG A O 1
ATOM 699 N N . PRO A 1 88 ? -4.464 7.475 -54.820 1.00 35.53 88 PRO A N 1
ATOM 700 C CA . PRO A 1 88 ? -4.585 7.781 -56.235 1.00 35.53 88 PRO A CA 1
ATOM 701 C C . PRO A 1 88 ? -5.246 6.618 -56.986 1.00 35.53 88 PRO A C 1
ATOM 703 O O . PRO A 1 88 ? -4.896 5.449 -56.824 1.00 35.53 88 PRO A O 1
ATOM 706 N N . VAL A 1 89 ? -6.217 6.976 -57.821 1.00 38.94 89 VAL A N 1
ATOM 707 C CA . VAL A 1 89 ? -6.806 6.140 -58.868 1.00 38.94 89 VAL A CA 1
ATOM 708 C C . VAL A 1 89 ? -5.820 6.089 -60.032 1.00 38.94 89 VAL A C 1
ATOM 710 O O . VAL A 1 89 ? -5.444 7.136 -60.553 1.00 38.94 89 VAL A O 1
ATOM 713 N N . LEU A 1 90 ? -5.430 4.890 -60.467 1.00 35.09 90 LEU A N 1
ATOM 714 C CA . LEU A 1 90 ? -4.764 4.681 -61.751 1.00 35.09 90 LEU A CA 1
ATOM 715 C C . LEU A 1 90 ? -5.480 3.571 -62.520 1.00 35.09 90 LEU A C 1
ATOM 717 O O . LEU A 1 90 ? -5.492 2.403 -62.141 1.00 35.09 90 LEU A O 1
ATOM 721 N N . THR A 1 91 ? -6.111 4.001 -63.604 1.00 40.72 91 THR A N 1
ATOM 722 C CA . THR A 1 91 ? -6.674 3.205 -64.689 1.00 40.72 91 THR A CA 1
ATOM 723 C C . THR A 1 91 ? -5.558 2.626 -65.557 1.00 40.72 91 THR A C 1
ATOM 725 O O . THR A 1 91 ? -4.672 3.369 -65.975 1.00 40.72 91 THR A O 1
ATOM 728 N N . GLY A 1 92 ? -5.637 1.344 -65.916 1.00 32.56 92 GLY A N 1
ATOM 729 C CA . GLY A 1 92 ? -4.724 0.740 -66.888 1.00 32.56 92 GLY A CA 1
ATOM 730 C C . GLY A 1 92 ? -5.199 -0.632 -67.354 1.00 32.56 92 GLY A C 1
ATOM 731 O O . GLY A 1 92 ? -5.195 -1.588 -66.591 1.00 32.56 92 GLY A O 1
ATOM 732 N N . LYS A 1 93 ? -5.644 -0.693 -68.611 1.00 34.94 93 LYS A N 1
ATOM 733 C CA . LYS A 1 93 ? -6.073 -1.883 -69.359 1.00 34.94 93 LYS A CA 1
ATOM 734 C C . LYS A 1 93 ? -4.892 -2.825 -69.643 1.00 34.94 93 LYS A C 1
ATOM 736 O O . LYS A 1 93 ? -3.807 -2.339 -69.937 1.00 34.94 93 LYS A O 1
ATOM 741 N N . GLY A 1 94 ? -5.172 -4.125 -69.774 1.00 32.78 94 GLY A N 1
ATOM 742 C CA . GLY A 1 94 ? -4.532 -4.937 -70.817 1.00 32.78 94 GLY A CA 1
ATOM 743 C C . GLY A 1 94 ? -4.014 -6.324 -70.428 1.00 32.78 94 GLY A C 1
ATOM 744 O O . GLY A 1 94 ? -3.100 -6.452 -69.627 1.00 32.78 94 GLY A O 1
ATOM 745 N N . SER A 1 95 ? -4.533 -7.314 -71.159 1.00 33.28 95 SER A N 1
ATOM 746 C CA . SER A 1 95 ? -3.886 -8.568 -71.574 1.00 33.28 95 SER A CA 1
ATOM 747 C C . SER A 1 95 ? -3.890 -9.784 -70.639 1.00 33.28 95 SER A C 1
ATOM 749 O O . SER A 1 95 ? -3.009 -10.025 -69.823 1.00 33.28 95 SER A O 1
ATOM 751 N N . THR A 1 96 ? -4.885 -10.625 -70.924 1.00 38.66 96 THR A N 1
ATOM 752 C CA . THR A 1 96 ? -4.837 -12.091 -71.023 1.00 38.66 96 THR A CA 1
ATOM 753 C C . THR A 1 96 ? -3.448 -12.714 -71.199 1.00 38.66 96 THR A C 1
ATOM 755 O O . THR A 1 96 ? -2.790 -12.470 -72.210 1.00 38.66 96 THR A O 1
ATOM 758 N N . MET A 1 97 ? -3.109 -13.682 -70.343 1.00 34.59 97 MET A N 1
ATOM 759 C CA . MET A 1 97 ? -2.400 -14.882 -70.788 1.00 34.59 97 MET A CA 1
ATOM 760 C C . MET A 1 97 ? -2.777 -16.084 -69.912 1.00 34.59 97 MET A C 1
ATOM 762 O O . MET A 1 97 ? -2.586 -16.099 -68.700 1.00 34.59 97 MET A O 1
ATOM 766 N N . PHE A 1 98 ? -3.372 -17.080 -70.566 1.00 37.69 98 PHE A N 1
ATOM 767 C CA . PHE A 1 98 ? -3.635 -18.415 -70.047 1.00 37.69 98 PHE A CA 1
ATOM 768 C C . PHE A 1 98 ? -2.314 -19.124 -69.727 1.00 37.69 98 PHE A C 1
ATOM 770 O O . PHE A 1 98 ? -1.473 -19.252 -70.612 1.00 37.69 98 PHE A O 1
ATOM 777 N N . PHE A 1 99 ? -2.187 -19.705 -68.532 1.00 37.41 99 PHE A N 1
ATOM 778 C CA . PHE A 1 99 ? -1.310 -20.856 -68.324 1.00 37.41 99 PHE A CA 1
ATOM 779 C C . PHE A 1 99 ? -2.029 -21.922 -67.495 1.00 37.41 99 PHE A C 1
ATOM 781 O O . PHE A 1 99 ? -2.284 -21.774 -66.303 1.00 37.41 99 PHE A O 1
ATOM 788 N N . ARG A 1 100 ? -2.386 -23.010 -68.183 1.00 42.34 100 ARG A N 1
ATOM 789 C CA . ARG A 1 100 ? -2.719 -24.311 -67.605 1.00 42.34 100 ARG A CA 1
ATOM 790 C C . ARG A 1 100 ? -1.409 -25.016 -67.254 1.00 42.34 100 ARG A C 1
ATOM 792 O O . ARG A 1 100 ? -0.624 -25.257 -68.161 1.00 42.34 100 ARG A O 1
ATOM 799 N N . MET A 1 101 ? -1.234 -25.454 -66.012 1.00 36.53 101 MET A N 1
ATOM 800 C CA . MET A 1 101 ? -0.442 -26.642 -65.646 1.00 36.53 101 MET A CA 1
ATOM 801 C C . MET A 1 101 ? -0.911 -27.079 -64.254 1.00 36.53 101 MET A C 1
ATOM 803 O O . MET A 1 101 ? -0.822 -26.324 -63.298 1.00 36.53 101 MET A O 1
ATOM 807 N N . ARG A 1 102 ? -1.761 -28.108 -64.203 1.00 39.69 102 ARG A N 1
ATOM 808 C CA . ARG A 1 102 ? -1.417 -29.515 -63.922 1.00 39.69 102 ARG A CA 1
ATOM 809 C C . ARG A 1 102 ? -0.951 -29.721 -62.482 1.00 39.69 102 ARG A C 1
ATOM 811 O O . ARG A 1 102 ? 0.108 -29.266 -62.075 1.00 39.69 102 ARG A O 1
ATOM 818 N N . GLY A 1 103 ? -1.819 -30.418 -61.753 1.00 42.81 103 GLY A N 1
ATOM 819 C CA . GLY A 1 103 ? -1.698 -30.704 -60.341 1.00 42.81 103 GLY A CA 1
ATOM 820 C C . GLY A 1 103 ? -0.522 -31.604 -59.998 1.00 42.81 103 GLY A C 1
ATOM 821 O O . GLY A 1 103 ? -0.175 -32.532 -60.725 1.00 42.81 103 GLY A O 1
ATOM 822 N N . ILE A 1 104 ? 0.015 -31.328 -58.820 1.00 45.84 104 ILE A N 1
ATOM 823 C CA . ILE A 1 104 ? 0.760 -32.268 -58.004 1.00 45.84 104 ILE A CA 1
ATOM 824 C C . ILE A 1 104 ? -0.009 -32.307 -56.688 1.00 45.84 104 ILE A C 1
ATOM 826 O O . ILE A 1 104 ? -0.023 -31.338 -55.931 1.00 45.84 104 ILE A O 1
ATOM 830 N N . ALA A 1 105 ? -0.729 -33.406 -56.470 1.00 44.38 105 ALA A N 1
ATOM 831 C CA . ALA A 1 105 ? -1.319 -33.729 -55.184 1.00 44.38 105 ALA A CA 1
ATOM 832 C C . ALA A 1 105 ? -0.172 -34.091 -54.230 1.00 44.38 105 ALA A C 1
ATOM 834 O O . ALA A 1 105 ? 0.313 -35.220 -54.220 1.00 44.38 105 ALA A O 1
ATOM 835 N N . LEU A 1 106 ? 0.302 -33.103 -53.473 1.00 43.34 106 LEU A N 1
ATOM 836 C CA . LEU A 1 106 ? 1.160 -33.321 -52.316 1.00 43.34 106 LEU A CA 1
ATOM 837 C C . LEU A 1 106 ? 0.256 -33.721 -51.151 1.00 43.34 106 LEU A C 1
ATOM 839 O O . LEU A 1 106 ? -0.507 -32.912 -50.629 1.00 43.34 106 LEU A O 1
ATOM 843 N N . LEU A 1 107 ? 0.332 -34.999 -50.787 1.00 47.16 107 LEU A N 1
ATOM 844 C CA . LEU A 1 107 ? -0.244 -35.554 -49.570 1.00 47.16 107 LEU A CA 1
ATOM 845 C C . LEU A 1 107 ? 0.533 -34.972 -48.374 1.00 47.16 107 LEU A C 1
ATOM 847 O O . LEU A 1 107 ? 1.509 -35.547 -47.900 1.00 47.16 107 LEU A O 1
ATOM 851 N N . THR A 1 108 ? 0.154 -33.781 -47.916 1.00 51.50 108 THR A N 1
ATOM 852 C CA . THR A 1 108 ? 0.620 -33.231 -46.643 1.00 51.50 108 THR A CA 1
ATOM 853 C C . THR A 1 108 ? -0.200 -33.851 -45.522 1.00 51.50 108 THR A C 1
ATOM 855 O O . THR A 1 108 ? -1.287 -33.390 -45.180 1.00 51.50 108 THR A O 1
ATOM 858 N N . THR A 1 109 ? 0.341 -34.907 -44.920 1.00 52.28 109 THR A N 1
ATOM 859 C CA . THR A 1 109 ? -0.060 -35.354 -43.586 1.00 52.28 109 THR A CA 1
ATOM 860 C C . THR A 1 109 ? 0.289 -34.234 -42.607 1.00 52.28 109 THR A C 1
ATOM 862 O O . THR A 1 109 ? 1.407 -34.156 -42.101 1.00 52.28 109 THR A O 1
ATOM 865 N N . ALA A 1 110 ? -0.642 -33.305 -42.388 1.00 50.56 110 ALA A N 1
ATOM 866 C CA . ALA A 1 110 ? -0.536 -32.321 -41.326 1.00 50.56 110 ALA A CA 1
ATOM 867 C C . ALA A 1 110 ? -0.673 -33.065 -39.992 1.00 50.56 110 ALA A C 1
ATOM 869 O O . ALA A 1 110 ? -1.774 -33.334 -39.516 1.00 50.56 110 ALA A O 1
ATOM 870 N N . LEU A 1 111 ? 0.470 -33.434 -39.413 1.00 48.19 111 LEU A N 1
ATOM 871 C CA . LEU A 1 111 ? 0.597 -33.721 -37.992 1.00 48.19 111 LEU A CA 1
ATOM 872 C C . LEU A 1 111 ? 0.104 -32.478 -37.248 1.00 48.19 111 LEU A C 1
ATOM 874 O O . LEU A 1 111 ? 0.831 -31.498 -37.089 1.00 48.19 111 LEU A O 1
ATOM 878 N N . VAL A 1 112 ? -1.156 -32.510 -36.817 1.00 48.50 112 VAL A N 1
ATOM 879 C CA . VAL A 1 112 ? -1.660 -31.627 -35.771 1.00 48.50 112 VAL A CA 1
ATOM 880 C C . VAL A 1 112 ? -0.935 -32.060 -34.503 1.00 48.50 112 VAL A C 1
ATOM 882 O O . VAL A 1 112 ? -1.417 -32.881 -33.728 1.00 48.50 112 VAL A O 1
ATOM 885 N N . VAL A 1 113 ? 0.282 -31.546 -34.318 1.00 51.25 113 VAL A N 1
ATOM 886 C CA . VAL A 1 113 ? 0.865 -31.424 -32.989 1.00 51.25 113 VAL A CA 1
ATOM 887 C C . VAL A 1 113 ? -0.075 -30.468 -32.279 1.00 51.25 113 VAL A C 1
ATOM 889 O O . VAL A 1 113 ? 0.004 -29.253 -32.454 1.00 51.25 113 VAL A O 1
ATOM 892 N N . GLY A 1 114 ? -1.040 -31.042 -31.561 1.00 44.84 114 GLY A N 1
ATOM 893 C CA . GLY A 1 114 ? -1.828 -30.344 -30.566 1.00 44.84 114 GLY A CA 1
ATOM 894 C C . GLY A 1 114 ? -0.858 -29.850 -29.509 1.00 44.84 114 GLY A C 1
ATOM 895 O O . GLY A 1 114 ? -0.654 -30.500 -28.490 1.00 44.84 114 GLY A O 1
ATOM 896 N N . GLY A 1 115 ? -0.207 -28.724 -29.793 1.00 44.66 115 GLY A N 1
ATOM 897 C CA . GLY A 1 115 ? 0.398 -27.902 -28.777 1.00 44.66 115 GLY A CA 1
ATOM 898 C C . GLY A 1 115 ? -0.747 -27.520 -27.868 1.00 44.66 115 GLY A C 1
ATOM 899 O O . GLY A 1 115 ? -1.530 -26.629 -28.188 1.00 44.66 115 GLY A O 1
ATOM 900 N N . THR A 1 116 ? -0.885 -28.239 -26.759 1.00 47.88 116 THR A N 1
ATOM 901 C CA . THR A 1 116 ? -1.544 -27.701 -25.587 1.00 47.88 116 THR A CA 1
ATOM 902 C C . THR A 1 116 ? -0.778 -26.422 -25.296 1.00 47.88 116 THR A C 1
ATOM 904 O O . THR A 1 116 ? 0.318 -26.469 -24.735 1.00 47.88 116 THR A O 1
ATOM 907 N N . ALA A 1 117 ? -1.291 -25.282 -25.765 1.00 45.59 117 ALA A N 1
ATOM 908 C CA . ALA A 1 117 ? -0.932 -24.017 -25.168 1.00 45.59 117 ALA A CA 1
ATOM 909 C C . ALA A 1 117 ? -1.158 -24.263 -23.681 1.00 45.59 117 ALA A C 1
ATOM 911 O O . ALA A 1 117 ? -2.279 -24.588 -23.281 1.00 45.59 117 ALA A O 1
ATOM 912 N N . GLN A 1 118 ? -0.078 -24.282 -22.897 1.00 43.81 118 GLN A N 1
ATOM 913 C CA . GLN A 1 118 ? -0.235 -24.266 -21.460 1.00 43.81 118 GLN A CA 1
ATOM 914 C C . GLN A 1 118 ? -1.024 -22.992 -21.205 1.00 43.81 118 GLN A C 1
ATOM 916 O O . GLN A 1 118 ? -0.509 -21.893 -21.394 1.00 43.81 118 GLN A O 1
ATOM 921 N N . VAL A 1 119 ? -2.312 -23.156 -20.913 1.00 44.12 119 VAL A N 1
ATOM 922 C CA . VAL A 1 119 ? -3.114 -22.105 -20.319 1.00 44.12 119 VAL A CA 1
ATOM 923 C C . VAL A 1 119 ? -2.403 -21.865 -19.003 1.00 44.12 119 VAL A C 1
ATOM 925 O O . VAL A 1 119 ? -2.518 -22.671 -18.080 1.00 44.12 119 VAL A O 1
ATOM 928 N N . GLU A 1 120 ? -1.533 -20.856 -18.973 1.00 54.75 120 GLU A N 1
ATOM 929 C CA . GLU A 1 120 ? -0.930 -20.413 -17.730 1.00 54.75 120 GLU A CA 1
ATOM 930 C C . GLU A 1 120 ? -2.114 -20.030 -16.849 1.00 54.75 120 GLU A C 1
ATOM 932 O O . GLU A 1 120 ? -2.891 -19.133 -17.190 1.00 54.75 120 GLU A O 1
ATOM 937 N N . ALA A 1 121 ? -2.332 -20.813 -15.790 1.00 64.06 121 ALA A N 1
ATOM 938 C CA . ALA A 1 121 ? -3.365 -20.518 -14.819 1.00 64.06 121 ALA A CA 1
ATOM 939 C C . ALA A 1 121 ? -3.178 -19.065 -14.372 1.00 64.06 121 ALA A C 1
ATOM 941 O O . ALA A 1 121 ? -2.046 -18.620 -14.169 1.00 64.06 121 ALA A O 1
ATOM 942 N N . GLN A 1 122 ? -4.284 -18.326 -14.269 1.00 83.56 122 GLN A N 1
ATOM 943 C CA . GLN A 1 122 ? -4.277 -16.943 -13.808 1.00 83.56 122 GLN A CA 1
ATOM 944 C C . GLN A 1 122 ? -3.408 -16.838 -12.550 1.00 83.56 122 GLN A C 1
ATOM 946 O O . GLN A 1 122 ? -3.651 -17.542 -11.572 1.00 83.56 122 GLN A O 1
ATOM 951 N N . HIS A 1 123 ? -2.378 -15.991 -12.590 1.00 92.88 123 HIS A N 1
ATOM 952 C CA . HIS A 1 123 ? -1.495 -15.808 -11.447 1.00 92.88 123 HIS A CA 1
ATOM 953 C C . HIS A 1 123 ? -2.246 -15.010 -10.376 1.00 92.88 123 HIS A C 1
ATOM 955 O O . HIS A 1 123 ? -2.391 -13.789 -10.487 1.00 92.88 123 HIS A O 1
ATOM 961 N N . VAL A 1 124 ? -2.775 -15.710 -9.375 1.00 97.00 124 VAL A N 1
ATOM 962 C CA . VAL A 1 124 ? -3.523 -15.110 -8.265 1.00 97.00 124 VAL A CA 1
ATOM 963 C C . VAL A 1 124 ? -2.543 -14.736 -7.143 1.00 97.00 124 VAL A C 1
ATOM 965 O O . VAL A 1 124 ? -1.623 -15.514 -6.862 1.00 97.00 124 VAL A O 1
ATOM 968 N N . PRO A 1 125 ? -2.680 -13.552 -6.516 1.00 98.00 125 PRO A N 1
ATOM 969 C CA . PRO A 1 125 ? -1.837 -13.160 -5.397 1.00 98.00 125 PRO A CA 1
ATOM 970 C C . PRO A 1 125 ? -1.872 -14.177 -4.254 1.00 98.00 125 PRO A C 1
ATOM 972 O O . PRO A 1 125 ? -2.920 -14.735 -3.957 1.00 98.00 125 PRO A O 1
ATOM 975 N N . GLY A 1 126 ? -0.723 -14.418 -3.618 1.00 95.94 126 GLY A N 1
ATOM 976 C CA . GLY A 1 126 ? -0.595 -15.427 -2.554 1.00 95.94 126 GLY A CA 1
ATOM 977 C C . GLY A 1 126 ? -0.044 -16.773 -3.032 1.00 95.94 126 GLY A C 1
ATOM 978 O O . GLY A 1 126 ? 0.376 -17.597 -2.225 1.00 95.94 126 GLY A O 1
ATOM 979 N N . GLN A 1 127 ? 0.036 -16.993 -4.346 1.00 94.06 127 GLN A N 1
ATOM 980 C CA . GLN A 1 127 ? 0.637 -18.202 -4.908 1.00 94.06 127 GLN A CA 1
ATOM 981 C C . GLN A 1 127 ? 2.171 -18.137 -4.935 1.00 94.06 127 GLN A C 1
ATOM 983 O O . GLN A 1 127 ? 2.770 -17.121 -5.294 1.00 94.06 127 GLN A O 1
ATOM 988 N N . GLY A 1 128 ? 2.813 -19.274 -4.657 1.00 93.62 128 GLY A N 1
ATOM 989 C CA . GLY A 1 128 ? 4.267 -19.439 -4.714 1.00 93.62 128 GLY A CA 1
ATOM 990 C C . GLY A 1 128 ? 4.929 -19.428 -3.336 1.00 93.62 128 GLY A C 1
ATOM 991 O O . GLY A 1 128 ? 4.301 -19.715 -2.323 1.00 93.62 128 GLY A O 1
ATOM 992 N N . ALA A 1 129 ? 6.230 -19.135 -3.291 1.00 95.06 129 ALA A N 1
ATOM 993 C CA . ALA A 1 129 ? 6.971 -19.072 -2.032 1.00 95.06 129 ALA A CA 1
ATOM 994 C C . ALA A 1 129 ? 6.853 -17.682 -1.391 1.00 95.06 129 ALA A C 1
ATOM 996 O O . ALA A 1 129 ? 7.257 -16.690 -2.006 1.00 95.06 129 ALA A O 1
ATOM 997 N N . LYS A 1 130 ? 6.358 -17.622 -0.147 1.00 96.00 130 LYS A N 1
ATOM 998 C CA . LYS A 1 130 ? 6.320 -16.400 0.673 1.00 96.00 130 LYS A CA 1
ATOM 999 C C . LYS A 1 130 ? 7.740 -15.919 0.987 1.00 96.00 130 LYS A C 1
ATOM 1001 O O . LYS A 1 130 ? 8.606 -16.687 1.408 1.00 96.00 130 LYS A O 1
ATOM 1006 N N . SER A 1 131 ? 7.988 -14.631 0.792 1.00 94.75 131 SER A N 1
ATOM 1007 C CA . SER A 1 131 ? 9.258 -13.972 1.081 1.00 94.75 131 SER A CA 1
ATOM 1008 C C . SER A 1 131 ? 9.372 -13.687 2.572 1.00 94.75 131 SER A C 1
ATOM 1010 O O . SER A 1 131 ? 8.676 -12.820 3.091 1.00 94.75 131 SER A O 1
ATOM 1012 N N . THR A 1 132 ? 10.303 -14.336 3.267 1.00 90.62 132 THR A N 1
ATOM 1013 C CA . THR A 1 132 ? 10.559 -14.059 4.694 1.00 90.62 132 THR A CA 1
ATOM 1014 C C . THR A 1 132 ? 11.138 -12.662 4.938 1.00 90.62 132 THR A 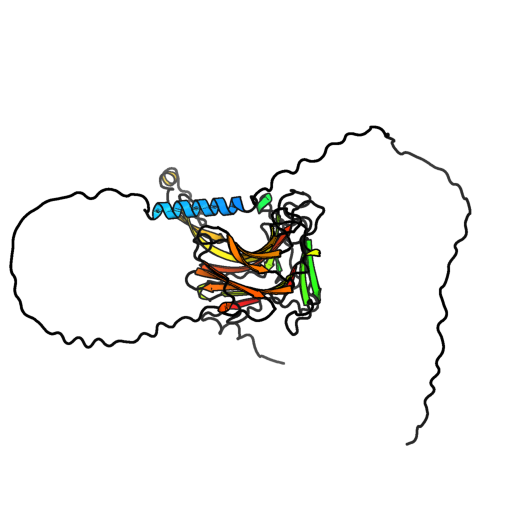C 1
ATOM 1016 O O . THR A 1 132 ? 10.977 -12.095 6.016 1.00 90.62 132 THR A O 1
ATOM 1019 N N . MET A 1 133 ? 11.803 -12.083 3.932 1.00 90.38 133 MET A N 1
ATOM 1020 C CA . MET A 1 133 ? 12.425 -10.759 4.029 1.00 90.38 133 MET A CA 1
ATOM 1021 C C . MET A 1 133 ? 11.462 -9.609 3.737 1.00 90.38 133 MET A C 1
ATOM 1023 O O . MET A 1 133 ? 11.731 -8.489 4.153 1.00 90.38 133 MET A O 1
ATOM 1027 N N . GLN A 1 134 ? 10.394 -9.858 2.977 1.00 94.62 134 GLN A N 1
ATOM 1028 C CA . GLN A 1 134 ? 9.463 -8.828 2.501 1.00 94.62 134 GLN A CA 1
ATOM 1029 C C . GLN A 1 134 ? 8.016 -9.179 2.835 1.00 94.62 134 GLN A C 1
ATOM 1031 O O . GLN A 1 134 ? 7.112 -8.912 2.052 1.00 94.62 134 GLN A O 1
ATOM 1036 N N . SER A 1 135 ? 7.834 -9.819 3.984 1.00 97.25 135 SER A N 1
ATOM 1037 C CA . SER A 1 135 ? 6.534 -10.082 4.590 1.00 97.25 135 SER A CA 1
ATOM 1038 C C . SER A 1 135 ? 6.655 -9.881 6.092 1.00 97.25 135 SER A C 1
ATOM 1040 O O . SER A 1 135 ? 7.726 -10.154 6.646 1.00 97.25 135 SER A O 1
ATOM 1042 N N . ASP A 1 136 ? 5.600 -9.433 6.761 1.00 98.00 136 ASP A N 1
ATOM 1043 C CA . ASP A 1 136 ? 5.587 -9.271 8.215 1.00 98.00 136 ASP A CA 1
ATOM 1044 C C . ASP A 1 136 ? 4.240 -9.687 8.793 1.00 98.00 136 ASP A C 1
ATOM 1046 O O . ASP A 1 136 ? 3.225 -9.160 8.368 1.00 98.00 136 ASP A O 1
ATOM 1050 N N . ASP A 1 137 ? 4.254 -10.615 9.744 1.00 97.31 137 ASP A N 1
ATOM 1051 C CA . ASP A 1 137 ? 3.074 -11.114 10.464 1.00 97.31 137 ASP A CA 1
ATOM 1052 C C . ASP A 1 137 ? 2.851 -10.374 11.793 1.00 97.31 137 ASP A C 1
ATOM 1054 O O . ASP A 1 137 ? 1.884 -10.629 12.485 1.00 97.31 137 ASP A O 1
ATOM 1058 N N . PHE A 1 138 ? 3.762 -9.467 12.170 1.00 98.12 138 PHE A N 1
ATOM 1059 C CA . PHE A 1 138 ? 3.716 -8.657 13.398 1.00 98.12 138 PHE A CA 1
ATOM 1060 C C . PHE A 1 138 ? 3.793 -9.432 14.728 1.00 98.12 138 PHE A C 1
ATOM 1062 O O . PHE A 1 138 ? 3.814 -8.820 15.803 1.00 98.12 138 PHE A O 1
ATOM 1069 N N . GLU A 1 139 ? 3.992 -10.747 14.674 1.00 97.31 139 GLU A N 1
ATOM 1070 C CA . GLU A 1 139 ? 4.018 -11.638 15.841 1.00 97.31 139 GLU A CA 1
ATOM 1071 C C . GLU A 1 139 ? 5.326 -11.564 16.650 1.00 97.31 139 GLU A C 1
ATOM 1073 O O . GLU A 1 139 ? 5.443 -12.095 17.755 1.00 97.31 139 GLU A O 1
ATOM 1078 N N . ALA A 1 140 ? 6.347 -10.874 16.138 1.00 94.06 140 ALA A N 1
ATOM 1079 C CA . ALA A 1 140 ? 7.622 -10.729 16.834 1.00 94.06 140 ALA A CA 1
ATOM 1080 C C . ALA A 1 140 ? 7.454 -9.980 18.172 1.00 94.06 140 ALA A C 1
ATOM 1082 O O . ALA A 1 140 ? 7.126 -8.800 18.183 1.00 94.06 140 ALA A O 1
ATOM 1083 N N . GLU A 1 141 ? 7.760 -10.613 19.310 1.00 90.50 141 GLU A N 1
ATOM 1084 C CA . GLU A 1 141 ? 7.523 -10.080 20.670 1.00 90.50 141 GLU A CA 1
ATOM 1085 C C . GLU A 1 141 ? 7.947 -8.608 20.864 1.00 90.50 141 GLU A C 1
ATOM 1087 O O . GLU A 1 141 ? 7.213 -7.822 21.461 1.00 90.50 141 GLU A O 1
ATOM 1092 N N . LYS A 1 142 ? 9.094 -8.206 20.302 1.00 93.06 142 LYS A N 1
ATOM 1093 C CA . LYS A 1 142 ? 9.682 -6.857 20.426 1.00 93.06 142 LYS A CA 1
ATOM 1094 C C . LYS A 1 142 ? 9.476 -5.982 19.184 1.00 93.06 142 LYS A C 1
ATOM 1096 O O . LYS A 1 142 ? 10.372 -5.230 18.787 1.00 93.06 142 LYS A O 1
ATOM 1101 N N . TRP A 1 143 ? 8.334 -6.121 18.519 1.00 97.50 143 TRP A N 1
ATOM 1102 C CA . TRP A 1 143 ? 7.987 -5.268 17.388 1.00 97.50 143 TRP A CA 1
ATOM 1103 C C . TRP A 1 143 ? 7.742 -3.828 17.861 1.00 97.50 143 TRP A C 1
ATOM 1105 O O . TRP A 1 143 ? 6.940 -3.601 18.764 1.00 97.50 143 TRP A O 1
ATOM 1115 N N . ASP A 1 144 ? 8.438 -2.870 17.251 1.00 98.00 144 ASP A N 1
ATOM 1116 C CA . ASP A 1 144 ? 8.286 -1.434 17.509 1.00 98.00 144 ASP A CA 1
ATOM 1117 C C . ASP A 1 144 ? 8.636 -0.631 16.244 1.00 98.00 144 ASP A C 1
ATOM 1119 O O . ASP A 1 144 ? 9.344 -1.135 15.362 1.00 98.00 144 ASP A O 1
ATOM 1123 N N . PHE A 1 145 ? 8.171 0.615 16.155 1.00 98.25 145 PHE A N 1
ATOM 1124 C CA . PHE A 1 145 ? 8.488 1.536 15.066 1.00 98.25 145 PHE A CA 1
ATOM 1125 C C . PHE A 1 145 ? 9.236 2.766 15.584 1.00 98.25 145 PHE A C 1
ATOM 1127 O O . PHE A 1 145 ? 8.729 3.567 16.365 1.00 98.25 145 PHE A O 1
ATOM 1134 N N . HIS A 1 146 ? 10.468 2.939 15.114 1.00 98.06 146 HIS A N 1
ATOM 1135 C CA . HIS A 1 146 ? 11.346 4.021 15.529 1.00 98.06 146 HIS A CA 1
ATOM 1136 C C . HIS A 1 146 ? 11.233 5.195 14.562 1.00 98.06 146 HIS A C 1
ATOM 1138 O O . HIS A 1 146 ? 11.728 5.145 13.431 1.00 98.06 146 HIS A O 1
ATOM 1144 N N . TYR A 1 147 ? 10.607 6.268 15.033 1.00 97.50 147 TYR A N 1
ATOM 1145 C CA . TYR A 1 147 ? 10.497 7.524 14.301 1.00 97.50 147 TYR A CA 1
ATOM 1146 C C . TYR A 1 147 ? 11.830 8.268 14.253 1.00 97.50 147 TYR A C 1
ATOM 1148 O O . TYR A 1 147 ? 12.571 8.310 15.233 1.00 97.50 147 TYR A O 1
ATOM 1156 N N . ASN A 1 148 ? 12.086 8.925 13.123 1.00 95.62 148 ASN A N 1
ATOM 1157 C CA . ASN A 1 148 ? 13.182 9.872 12.954 1.00 95.62 148 ASN A CA 1
ATOM 1158 C C . ASN A 1 148 ? 12.616 11.180 12.400 1.00 95.62 148 ASN A C 1
ATOM 1160 O O . ASN A 1 148 ? 12.532 11.384 11.194 1.00 95.62 148 ASN A O 1
ATOM 1164 N N . MET A 1 149 ? 12.164 12.049 13.302 1.00 94.12 149 MET A N 1
ATOM 1165 C CA . MET A 1 149 ? 11.535 13.312 12.926 1.00 94.12 149 MET A CA 1
ATOM 1166 C C . MET A 1 149 ? 12.582 14.415 12.703 1.00 94.12 149 MET A C 1
ATOM 1168 O O . MET A 1 149 ? 13.598 14.440 13.401 1.00 94.12 149 MET A O 1
ATOM 1172 N N . PRO A 1 150 ? 12.326 15.378 11.799 1.00 95.50 150 PRO A N 1
ATOM 1173 C CA . PRO A 1 150 ? 11.129 15.513 10.957 1.00 95.50 150 PRO A CA 1
ATOM 1174 C C . PRO A 1 150 ? 11.104 14.558 9.748 1.00 95.50 150 PRO A C 1
ATOM 1176 O O . PRO A 1 150 ? 12.135 14.336 9.117 1.00 95.50 150 PRO A O 1
ATOM 1179 N N . LYS A 1 151 ? 9.906 14.082 9.378 1.00 96.06 151 LYS A N 1
ATOM 1180 C CA . LYS A 1 151 ? 9.687 13.201 8.217 1.00 96.06 151 LYS A CA 1
ATOM 1181 C C . LYS A 1 151 ? 9.970 13.872 6.863 1.00 96.06 151 LYS A C 1
ATOM 1183 O O . LYS A 1 151 ? 9.967 15.099 6.718 1.00 96.06 151 LYS A O 1
ATOM 1188 N N . SER A 1 152 ? 10.236 13.060 5.849 1.00 97.12 152 SER A N 1
ATOM 1189 C CA . SER A 1 152 ? 10.507 13.483 4.471 1.00 97.12 152 SER A CA 1
ATOM 1190 C C . SER A 1 152 ? 9.279 14.107 3.799 1.00 97.12 152 SER A C 1
ATOM 1192 O O . SER A 1 152 ? 8.154 13.732 4.092 1.00 97.12 152 SER A O 1
ATOM 1194 N N . SER A 1 153 ? 9.486 15.035 2.860 1.00 96.81 153 SER A N 1
ATOM 1195 C CA . SER A 1 153 ? 8.398 15.664 2.081 1.00 96.81 153 SER A CA 1
ATOM 1196 C C . SER A 1 153 ? 8.839 16.040 0.667 1.00 96.81 153 SER A C 1
ATOM 1198 O O . SER A 1 153 ? 8.413 17.046 0.101 1.00 96.81 153 SER A O 1
ATOM 1200 N N . ARG A 1 154 ? 9.737 15.241 0.079 1.00 96.50 154 ARG A N 1
ATOM 1201 C CA . ARG A 1 154 ? 10.353 15.505 -1.226 1.00 96.50 154 ARG A CA 1
ATOM 1202 C C . ARG A 1 154 ? 9.338 15.780 -2.333 1.00 96.50 154 ARG A C 1
ATOM 1204 O O . ARG A 1 154 ? 9.644 16.548 -3.239 1.00 96.50 154 ARG A O 1
ATOM 1211 N N . GLU A 1 155 ? 8.163 15.166 -2.308 1.00 94.44 155 GLU A N 1
ATOM 1212 C CA . GLU A 1 155 ? 7.130 15.461 -3.302 1.00 94.44 155 GLU A CA 1
ATOM 1213 C C . GLU A 1 155 ? 6.633 16.913 -3.215 1.00 94.44 155 GLU A C 1
ATOM 1215 O O . GLU A 1 155 ? 6.456 17.557 -4.249 1.00 94.44 155 GLU A O 1
ATOM 1220 N N . GLN A 1 156 ? 6.494 17.447 -2.003 1.00 95.12 156 GLN A N 1
ATOM 1221 C CA . GLN A 1 156 ? 5.982 18.785 -1.726 1.00 95.12 156 GLN A CA 1
ATOM 1222 C C . GLN A 1 156 ? 7.073 19.866 -1.787 1.00 95.12 156 GLN A C 1
ATOM 1224 O O . GLN A 1 156 ? 6.820 20.954 -2.302 1.00 95.12 156 GLN A O 1
ATOM 1229 N N . ASP A 1 157 ? 8.283 19.594 -1.284 1.00 95.44 157 ASP A N 1
ATOM 1230 C CA . ASP A 1 157 ? 9.341 20.609 -1.123 1.00 95.44 157 ASP A CA 1
ATOM 1231 C C . ASP A 1 157 ? 10.750 20.160 -1.548 1.00 95.44 157 ASP A C 1
ATOM 1233 O O . ASP A 1 157 ? 11.728 20.866 -1.305 1.00 95.44 157 ASP A O 1
ATOM 1237 N N . GLN A 1 158 ? 10.864 19.005 -2.209 1.00 96.19 158 GLN A N 1
ATOM 1238 C CA . GLN A 1 158 ? 12.128 18.411 -2.663 1.00 96.19 158 GLN A CA 1
ATOM 1239 C C . GLN A 1 158 ? 13.114 18.017 -1.546 1.00 96.19 158 GLN A C 1
ATOM 1241 O O . GLN A 1 158 ? 14.260 17.682 -1.848 1.00 96.19 158 GLN A O 1
ATOM 1246 N N . GLN A 1 159 ? 12.686 17.959 -0.279 1.00 95.94 159 GLN A N 1
ATOM 1247 C CA . GLN A 1 159 ? 13.530 17.519 0.834 1.00 95.94 159 GLN A CA 1
ATOM 1248 C C . GLN A 1 159 ? 13.275 16.061 1.234 1.00 95.94 159 GLN A C 1
ATOM 1250 O O . GLN A 1 159 ? 12.205 15.691 1.722 1.00 95.94 159 GLN A O 1
ATOM 1255 N N . VAL A 1 160 ? 14.312 15.233 1.090 1.00 96.50 160 VAL A N 1
ATOM 1256 C CA . VAL A 1 160 ? 14.418 13.953 1.805 1.00 96.50 160 VAL A CA 1
ATOM 1257 C C . VAL A 1 160 ? 15.099 14.238 3.136 1.00 96.50 160 VAL A C 1
ATOM 1259 O O . VAL A 1 160 ? 16.169 14.849 3.149 1.00 96.50 160 VAL A O 1
ATOM 1262 N N . ARG A 1 161 ? 14.494 13.819 4.248 1.00 95.50 161 ARG A N 1
ATOM 1263 C CA . ARG A 1 161 ? 15.026 14.092 5.586 1.00 95.50 161 ARG A CA 1
ATOM 1264 C C . ARG A 1 161 ? 15.583 12.807 6.172 1.00 95.50 161 ARG A C 1
ATOM 1266 O O . ARG A 1 161 ? 14.884 11.810 6.289 1.00 95.50 161 ARG A O 1
ATOM 1273 N N . HIS A 1 162 ? 16.881 12.825 6.447 1.00 94.81 162 HIS A N 1
ATOM 1274 C CA . HIS A 1 162 ? 17.600 11.699 7.028 1.00 94.81 162 HIS A CA 1
ATOM 1275 C C . HIS A 1 162 ? 17.935 11.985 8.500 1.00 94.81 162 HIS A C 1
ATOM 1277 O O . HIS A 1 162 ? 18.206 13.142 8.829 1.00 94.81 162 HIS A O 1
ATOM 1283 N N . PRO A 1 163 ? 18.013 10.949 9.359 1.00 95.69 163 PRO A N 1
ATOM 1284 C CA . PRO A 1 163 ? 17.729 9.534 9.071 1.00 95.69 163 PRO A CA 1
ATOM 1285 C C . PRO A 1 163 ? 16.231 9.258 8.836 1.00 95.69 163 PRO A C 1
ATOM 1287 O O . PRO A 1 163 ? 15.395 10.025 9.280 1.00 95.69 163 PRO A O 1
ATOM 1290 N N . ILE A 1 164 ? 15.901 8.173 8.121 1.00 96.12 164 ILE A N 1
ATOM 1291 C CA . ILE A 1 164 ? 14.504 7.761 7.857 1.00 96.12 164 ILE A CA 1
ATOM 1292 C C . ILE A 1 164 ? 13.977 6.865 8.985 1.00 96.12 164 ILE A C 1
ATOM 1294 O O . ILE A 1 164 ? 14.761 6.100 9.555 1.00 96.12 164 ILE A O 1
ATOM 1298 N N . ALA A 1 165 ? 12.681 6.926 9.311 1.00 97.62 165 ALA A N 1
ATOM 1299 C CA . ALA A 1 165 ? 12.074 6.026 10.304 1.00 97.62 165 ALA A CA 1
ATOM 1300 C C . ALA A 1 165 ? 12.115 4.544 9.867 1.00 97.62 165 ALA A C 1
ATOM 1302 O O . ALA A 1 165 ? 12.159 4.247 8.666 1.00 97.62 165 ALA A O 1
ATOM 1303 N N . PHE A 1 166 ? 12.107 3.613 10.830 1.00 97.81 166 PHE A N 1
ATOM 1304 C CA . PHE A 1 166 ? 12.177 2.165 10.574 1.00 97.81 166 PHE A CA 1
ATOM 1305 C C . PHE A 1 166 ? 11.564 1.308 11.695 1.00 97.81 166 PHE A C 1
ATOM 1307 O O . PHE A 1 166 ? 11.562 1.715 12.852 1.00 97.81 166 PHE A O 1
ATOM 1314 N N . SER A 1 167 ? 11.148 0.073 11.394 1.00 98.06 167 SER A N 1
ATOM 1315 C CA . SER A 1 167 ? 10.745 -0.905 12.424 1.00 98.06 167 SER A CA 1
ATOM 1316 C C . SER A 1 167 ? 11.928 -1.629 13.077 1.00 98.06 167 SER A C 1
ATOM 1318 O O . SER A 1 167 ? 12.991 -1.802 12.470 1.00 98.06 167 SER A O 1
ATOM 1320 N N . SER A 1 168 ? 11.737 -2.128 14.299 1.00 97.12 168 SER A N 1
ATOM 1321 C CA . SER A 1 168 ? 12.738 -2.889 15.060 1.00 97.12 168 SER A CA 1
ATOM 1322 C C . SER A 1 168 ? 13.258 -4.117 14.294 1.00 97.12 168 SER A C 1
ATOM 1324 O O . SER A 1 168 ? 14.461 -4.386 14.297 1.00 97.12 168 SER A O 1
ATOM 1326 N N . ASN A 1 169 ? 12.388 -4.788 13.531 1.00 95.19 169 ASN A N 1
ATOM 1327 C CA . ASN A 1 169 ? 12.730 -5.921 12.660 1.00 95.19 169 ASN A CA 1
ATOM 1328 C C . ASN A 1 169 ? 13.285 -5.525 11.273 1.00 95.19 169 ASN A C 1
ATOM 1330 O O . ASN A 1 169 ? 13.566 -6.399 10.454 1.00 95.19 169 ASN A O 1
ATOM 1334 N N . LYS A 1 170 ? 13.443 -4.222 10.996 1.00 94.75 170 LYS A N 1
ATOM 1335 C CA . LYS A 1 170 ? 13.957 -3.646 9.736 1.00 94.75 170 LYS A CA 1
ATOM 1336 C C . LYS A 1 170 ? 13.132 -3.956 8.486 1.00 94.75 170 LYS A C 1
ATOM 1338 O O . LYS A 1 170 ? 13.608 -3.723 7.373 1.00 94.75 170 LYS A O 1
ATOM 1343 N N . LYS A 1 171 ? 11.901 -4.443 8.651 1.00 96.62 171 LYS A N 1
ATOM 1344 C CA . LYS A 1 171 ? 10.999 -4.716 7.532 1.00 96.62 171 LYS A CA 1
ATOM 1345 C C . LYS A 1 171 ? 10.200 -3.499 7.086 1.00 96.62 171 LYS A C 1
ATOM 1347 O O . LYS A 1 171 ? 9.745 -3.485 5.954 1.00 96.62 171 LYS A O 1
ATOM 1352 N N . TRP A 1 172 ? 10.074 -2.473 7.917 1.00 98.06 172 TRP A N 1
ATOM 1353 C CA . TRP A 1 172 ? 9.312 -1.269 7.604 1.00 98.06 172 TRP A CA 1
ATOM 1354 C C . TRP A 1 172 ? 10.192 -0.042 7.616 1.00 98.06 172 TRP A C 1
ATOM 1356 O O . TRP A 1 172 ? 11.139 0.046 8.403 1.00 98.06 172 TRP A O 1
ATOM 1366 N N . ARG A 1 173 ? 9.868 0.912 6.746 1.00 97.31 173 ARG A N 1
ATOM 1367 C CA . ARG A 1 173 ? 10.566 2.190 6.659 1.00 97.31 173 ARG A CA 1
ATOM 1368 C C . ARG A 1 173 ? 9.663 3.311 6.174 1.00 97.31 173 ARG A C 1
ATOM 1370 O O . ARG A 1 173 ? 8.724 3.092 5.411 1.00 97.31 173 ARG A O 1
ATOM 1377 N N . GLU A 1 174 ? 10.032 4.518 6.564 1.00 97.62 174 GLU A N 1
ATOM 1378 C CA . GLU A 1 174 ? 9.482 5.753 6.019 1.00 97.62 174 GLU A CA 1
ATOM 1379 C C . GLU A 1 174 ? 9.688 5.860 4.500 1.00 97.62 174 GLU A C 1
ATOM 1381 O O . GLU A 1 174 ? 10.742 5.494 3.961 1.00 97.62 174 GLU A O 1
ATOM 1386 N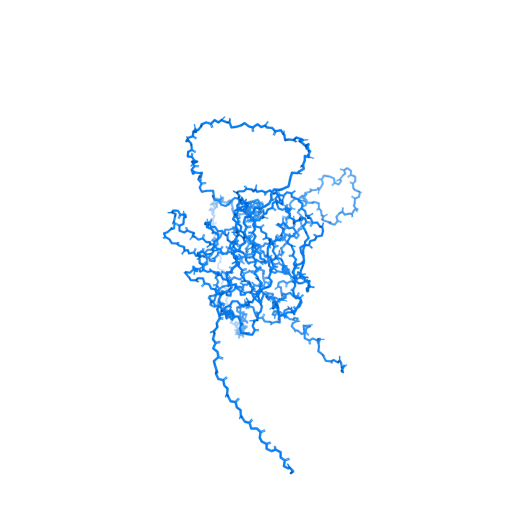 N . GLY A 1 175 ? 8.695 6.415 3.802 1.00 95.94 175 GLY A N 1
ATOM 1387 C CA . GLY A 1 175 ? 8.837 6.760 2.396 1.00 95.94 175 GLY A CA 1
ATOM 1388 C C . GLY A 1 175 ? 9.655 8.036 2.183 1.00 95.94 175 GLY A C 1
ATOM 1389 O O . GLY A 1 175 ? 9.285 9.102 2.674 1.00 95.94 175 GLY A O 1
ATOM 1390 N N . PRO A 1 176 ? 10.712 8.009 1.349 1.00 94.56 176 PRO A N 1
ATOM 1391 C CA . PRO A 1 176 ? 11.557 9.184 1.114 1.00 94.56 176 PRO A CA 1
ATOM 1392 C C . PRO A 1 176 ? 10.843 10.306 0.343 1.00 94.56 176 PRO A C 1
ATOM 1394 O O . PRO A 1 176 ? 11.381 11.405 0.211 1.00 94.56 176 PRO A O 1
ATOM 1397 N N . LYS A 1 177 ? 9.667 10.028 -0.235 1.00 94.88 177 LYS A N 1
ATOM 1398 C CA . LYS A 1 177 ? 8.890 11.005 -1.001 1.00 94.88 177 LYS A CA 1
ATOM 1399 C C . LYS A 1 177 ? 7.969 11.846 -0.132 1.00 94.88 177 LYS A C 1
ATOM 1401 O O . LYS A 1 177 ? 7.919 13.051 -0.345 1.00 94.88 177 LYS A O 1
ATOM 1406 N N . ARG A 1 178 ? 7.250 11.218 0.794 1.00 96.12 178 ARG A N 1
ATOM 1407 C CA . ARG A 1 178 ? 6.162 11.860 1.537 1.00 96.12 178 ARG A CA 1
ATOM 1408 C C . ARG A 1 178 ? 6.187 11.620 3.045 1.00 96.12 178 ARG A C 1
ATOM 1410 O O . ARG A 1 178 ? 5.272 12.043 3.732 1.00 96.12 178 ARG A O 1
ATOM 1417 N N . GLY A 1 179 ? 7.223 10.966 3.561 1.00 96.44 179 GLY A N 1
ATOM 1418 C CA . GLY A 1 179 ? 7.358 10.749 4.994 1.00 96.44 179 GLY A CA 1
ATOM 1419 C C . GLY A 1 179 ? 6.539 9.560 5.480 1.00 96.44 179 GLY A C 1
ATOM 1420 O O . GLY A 1 179 ? 6.024 8.782 4.681 1.00 96.44 179 GLY A O 1
ATOM 1421 N N . THR A 1 180 ? 6.495 9.389 6.799 1.00 97.19 180 THR A N 1
ATOM 1422 C CA . THR A 1 180 ? 5.857 8.262 7.490 1.00 97.19 180 THR A CA 1
ATOM 1423 C C . THR A 1 180 ? 4.572 8.718 8.174 1.00 97.19 180 THR A C 1
ATOM 1425 O O . THR A 1 180 ? 4.502 9.884 8.574 1.00 97.19 180 THR A O 1
ATOM 1428 N N . PRO A 1 181 ? 3.582 7.826 8.356 1.00 97.75 181 PRO A N 1
ATOM 1429 C CA . PRO A 1 181 ? 2.442 8.105 9.216 1.00 97.75 181 PRO A CA 1
ATOM 1430 C C . PRO A 1 181 ? 2.871 8.522 10.624 1.00 97.75 181 PRO A C 1
ATOM 1432 O O . PRO A 1 181 ? 3.908 8.067 11.110 1.00 97.75 181 PRO A O 1
ATOM 1435 N N . ASP A 1 182 ? 2.079 9.382 11.268 1.00 96.56 182 ASP A N 1
ATOM 1436 C CA . ASP A 1 182 ? 2.392 9.901 12.610 1.00 96.56 182 ASP A CA 1
ATOM 1437 C C . ASP A 1 182 ? 2.194 8.844 13.706 1.00 96.56 182 ASP A C 1
ATOM 1439 O O . ASP A 1 182 ? 2.803 8.933 14.770 1.00 96.56 182 ASP A O 1
ATOM 1443 N N . SER A 1 183 ? 1.344 7.850 13.436 1.00 97.62 183 SER A N 1
ATOM 1444 C CA . SER A 1 183 ? 1.120 6.672 14.264 1.00 97.62 183 SER A CA 1
ATOM 1445 C C . SER A 1 183 ? 1.253 5.411 13.411 1.00 97.62 183 SER A C 1
ATOM 1447 O O . SER A 1 183 ? 0.527 5.217 12.435 1.00 97.62 183 SER A O 1
ATOM 1449 N N . VAL A 1 184 ? 2.204 4.571 13.796 1.00 98.44 184 VAL A N 1
ATOM 1450 C CA . VAL A 1 184 ? 2.525 3.247 13.266 1.00 98.44 184 VAL A CA 1
ATOM 1451 C C . VAL A 1 184 ? 2.722 2.357 14.489 1.00 98.44 184 VAL A C 1
ATOM 1453 O O . VAL A 1 184 ? 3.789 2.362 15.106 1.00 98.44 184 VAL A O 1
ATOM 1456 N N . VAL A 1 185 ? 1.656 1.676 14.908 1.00 98.25 185 VAL A N 1
ATOM 1457 C CA . VAL A 1 185 ? 1.587 1.022 16.223 1.00 98.25 185 VAL A CA 1
ATOM 1458 C C . VAL A 1 185 ? 1.092 -0.404 16.072 1.00 98.25 185 VAL A C 1
ATOM 1460 O O . VAL A 1 185 ? 0.058 -0.646 15.451 1.00 98.25 185 VAL A O 1
ATOM 1463 N N . ARG A 1 186 ? 1.816 -1.357 16.667 1.00 98.31 186 ARG A N 1
ATOM 1464 C CA . ARG A 1 186 ? 1.332 -2.732 16.769 1.00 98.31 186 ARG A CA 1
ATOM 1465 C C . ARG A 1 186 ? 0.169 -2.793 17.753 1.00 98.31 186 ARG A C 1
ATOM 1467 O O . ARG A 1 186 ? 0.308 -2.381 18.903 1.00 98.31 186 ARG A O 1
ATOM 1474 N N . VAL A 1 187 ? -0.949 -3.338 17.303 1.00 98.44 187 VAL A N 1
ATOM 1475 C CA . VAL A 1 187 ? -2.192 -3.483 18.066 1.00 98.44 187 VAL A CA 1
ATOM 1476 C C . VAL A 1 187 ? -2.603 -4.948 18.111 1.00 98.44 187 VAL A C 1
ATOM 1478 O O . VAL A 1 187 ? -2.096 -5.752 17.333 1.00 98.44 187 VAL A O 1
ATOM 1481 N N . ALA A 1 188 ? -3.509 -5.304 19.022 1.00 98.44 188 ALA A N 1
ATOM 1482 C CA . ALA A 1 188 ? -4.159 -6.608 18.961 1.00 98.44 188 ALA A CA 1
ATOM 1483 C C . ALA A 1 188 ? -4.957 -6.720 17.655 1.00 98.44 188 ALA A C 1
ATOM 1485 O O . ALA A 1 188 ? -5.611 -5.751 17.258 1.00 98.44 188 ALA A O 1
ATOM 1486 N N . THR A 1 189 ? -4.907 -7.881 17.007 1.00 98.69 189 THR A N 1
ATOM 1487 C CA . THR A 1 189 ? -5.667 -8.129 15.779 1.00 98.69 189 THR A CA 1
ATOM 1488 C C . THR A 1 189 ? -7.170 -7.980 16.056 1.00 98.69 189 THR A C 1
ATOM 1490 O O . THR A 1 189 ? -7.692 -8.641 16.961 1.00 98.69 189 THR A O 1
ATOM 1493 N N . PRO A 1 190 ? -7.888 -7.104 15.321 1.00 98.50 190 PRO A N 1
ATOM 1494 C CA . PRO A 1 190 ? -9.336 -6.971 15.449 1.00 98.50 190 PRO A CA 1
ATOM 1495 C C . PRO A 1 190 ? -10.080 -8.297 15.260 1.00 98.50 190 PRO A C 1
ATOM 1497 O O . PRO A 1 190 ? -9.636 -9.188 14.534 1.00 98.50 190 PRO A O 1
ATOM 1500 N N . ALA A 1 191 ? -11.260 -8.410 15.875 1.00 97.88 191 ALA A N 1
ATOM 1501 C CA . ALA A 1 191 ? -12.105 -9.593 15.735 1.00 97.88 191 ALA A CA 1
ATOM 1502 C C . ALA A 1 191 ? -12.388 -9.919 14.255 1.00 97.88 191 ALA A C 1
ATOM 1504 O O . ALA A 1 191 ? -12.541 -9.023 13.424 1.00 97.88 191 ALA A O 1
ATOM 1505 N N . GLY A 1 192 ? -12.446 -11.214 13.931 1.00 97.19 192 GLY A N 1
ATOM 1506 C CA . GLY A 1 192 ? -12.597 -11.688 12.551 1.00 97.19 192 GLY A CA 1
ATOM 1507 C C . GLY A 1 192 ? -11.324 -11.600 11.700 1.00 97.19 192 GLY A C 1
ATOM 1508 O O . GLY A 1 192 ? -11.415 -11.781 10.489 1.00 97.19 192 GLY A O 1
ATOM 1509 N N . GLY A 1 193 ? -10.171 -11.300 12.313 1.00 97.56 193 GLY A N 1
ATOM 1510 C CA . GLY A 1 193 ? -8.863 -11.334 11.660 1.00 97.56 193 GLY A CA 1
ATOM 1511 C C . GLY A 1 193 ? -8.405 -12.747 11.295 1.00 97.56 193 GLY A C 1
ATOM 1512 O O . GLY A 1 193 ? -9.107 -13.731 11.539 1.00 97.56 193 GLY A O 1
ATOM 1513 N N . LEU A 1 194 ? -7.215 -12.843 10.699 1.00 96.94 194 LEU A N 1
ATOM 1514 C CA . LEU A 1 194 ? -6.651 -14.111 10.239 1.00 96.94 194 LEU A CA 1
ATOM 1515 C C . LEU A 1 194 ? -6.462 -15.095 11.408 1.00 96.94 194 LEU A C 1
ATOM 1517 O O . LEU A 1 194 ? -6.047 -14.709 12.501 1.00 96.94 194 LEU A O 1
ATOM 1521 N N . GLU A 1 195 ? -6.747 -16.381 11.188 1.00 96.62 195 GLU A N 1
ATOM 1522 C CA . GLU A 1 195 ? -6.582 -17.400 12.229 1.00 96.62 195 GLU A CA 1
ATOM 1523 C C . GLU A 1 195 ? -5.132 -17.439 12.741 1.00 96.62 195 GLU A C 1
ATOM 1525 O O . GLU A 1 195 ? -4.178 -17.522 11.967 1.00 96.62 195 GLU A O 1
ATOM 1530 N N . GLY A 1 196 ? -4.969 -17.377 14.065 1.00 96.19 196 GLY A N 1
ATOM 1531 C CA . GLY A 1 196 ? -3.661 -17.379 14.722 1.00 96.19 196 GLY A CA 1
ATOM 1532 C C . GLY A 1 196 ? -2.941 -16.027 14.751 1.00 96.19 196 GLY A C 1
ATOM 1533 O O . GLY A 1 196 ? -1.944 -15.926 15.463 1.00 96.19 196 GLY A O 1
ATOM 1534 N N . SER A 1 197 ? -3.451 -15.002 14.059 1.00 97.81 197 SER A N 1
ATOM 1535 C CA . SER A 1 197 ? -2.943 -13.628 14.149 1.00 97.81 197 SER A CA 1
ATOM 1536 C C . SER A 1 197 ? -3.340 -13.011 15.490 1.00 97.81 197 SER A C 1
ATOM 1538 O O . SER A 1 197 ? -4.525 -12.877 15.807 1.00 97.81 197 SER A O 1
ATOM 1540 N N . GLN A 1 198 ? -2.345 -12.664 16.303 1.00 98.44 198 GLN A N 1
ATOM 1541 C CA . GLN A 1 198 ? -2.540 -11.995 17.590 1.00 98.44 198 GLN A CA 1
ATOM 1542 C C . GLN A 1 198 ? -2.298 -10.498 17.469 1.00 98.44 198 GLN A C 1
ATOM 1544 O O . GLN A 1 198 ? -2.897 -9.717 18.219 1.00 98.44 198 GLN A O 1
ATOM 1549 N N . TYR A 1 199 ? -1.428 -10.099 16.541 1.00 98.56 199 TYR A N 1
ATOM 1550 C CA . TYR A 1 199 ? -1.048 -8.716 16.354 1.00 98.56 199 TYR A CA 1
ATOM 1551 C C . TYR A 1 199 ? -1.192 -8.244 14.912 1.00 98.56 199 TYR A C 1
ATOM 1553 O O . TYR A 1 199 ? -0.910 -8.943 13.955 1.00 98.56 199 TYR A O 1
ATOM 1561 N N . SER A 1 200 ? -1.571 -6.981 14.774 1.00 98.69 200 SER A N 1
ATOM 1562 C CA . SER A 1 200 ? -1.681 -6.272 13.502 1.00 98.69 200 SER A CA 1
ATOM 1563 C C . SER A 1 200 ? -1.026 -4.897 13.617 1.00 98.69 200 SER A C 1
ATOM 1565 O O . SER A 1 200 ? -0.583 -4.490 14.696 1.00 98.69 200 SER A O 1
ATOM 1567 N N . LEU A 1 201 ? -0.981 -4.143 12.521 1.00 98.75 201 LEU A N 1
ATOM 1568 C CA . LEU A 1 201 ? -0.393 -2.808 12.495 1.00 98.75 201 LEU A CA 1
ATOM 1569 C C . LEU A 1 201 ? -1.439 -1.726 12.222 1.00 98.75 201 LEU A C 1
ATOM 1571 O O . LEU A 1 201 ? -1.969 -1.642 11.118 1.00 98.75 201 LEU A O 1
ATOM 1575 N N . ALA A 1 202 ? -1.685 -0.862 13.207 1.00 98.75 202 ALA A N 1
ATOM 1576 C CA . ALA A 1 202 ? -2.512 0.331 13.060 1.00 98.75 202 ALA A CA 1
ATOM 1577 C C . ALA A 1 202 ? -1.703 1.489 12.462 1.00 98.75 202 ALA A C 1
ATOM 1579 O O . ALA A 1 202 ? -0.571 1.761 12.882 1.00 98.75 202 ALA A O 1
ATOM 1580 N N . ILE A 1 203 ? -2.297 2.178 11.487 1.00 98.50 203 ILE A N 1
ATOM 1581 C CA . ILE A 1 203 ? -1.683 3.281 10.749 1.00 98.50 203 ILE A CA 1
ATOM 1582 C C . ILE A 1 203 ? -2.625 4.485 10.747 1.00 98.50 203 ILE A C 1
ATOM 1584 O O . ILE A 1 203 ? -3.782 4.380 10.331 1.00 98.50 203 ILE A O 1
ATOM 1588 N N . LYS A 1 204 ? -2.113 5.648 11.169 1.00 97.31 204 LYS A N 1
ATOM 1589 C CA . LYS A 1 204 ? -2.877 6.902 11.224 1.00 97.31 204 LYS A CA 1
ATOM 1590 C C . LYS A 1 204 ? -1.968 8.126 11.104 1.00 97.31 204 LYS A C 1
ATOM 1592 O O . LYS A 1 204 ? -0.840 8.113 11.594 1.00 97.31 204 LYS A O 1
ATOM 1597 N N . SER A 1 205 ? -2.466 9.204 10.505 1.00 96.50 205 SER A N 1
ATOM 1598 C CA . SER A 1 205 ? -1.738 10.475 10.369 1.00 96.50 205 SER A CA 1
ATOM 1599 C C . SER A 1 205 ? -2.603 11.672 10.745 1.00 96.50 205 SER A C 1
ATOM 1601 O O . SER A 1 205 ? -3.810 11.660 10.542 1.00 96.50 205 SER A O 1
ATOM 1603 N N . LYS A 1 206 ? -1.976 12.731 11.251 1.00 95.31 206 LYS A N 1
ATOM 1604 C CA . LYS A 1 206 ? -2.578 14.047 11.495 1.00 95.31 206 LYS A CA 1
ATOM 1605 C C . LYS A 1 206 ? -1.932 15.130 10.635 1.00 95.31 206 LYS A C 1
ATOM 1607 O O . LYS A 1 206 ? -2.621 15.941 10.028 1.00 95.31 206 LYS A O 1
ATOM 1612 N N . MET A 1 207 ? -0.605 15.145 10.606 1.00 94.06 207 MET A N 1
ATOM 1613 C CA . MET A 1 207 ? 0.225 16.176 9.991 1.00 94.06 207 MET A CA 1
ATOM 1614 C C . MET A 1 207 ? 0.925 15.579 8.775 1.00 94.06 207 MET A C 1
ATOM 1616 O O . MET A 1 207 ? 2.098 15.225 8.850 1.00 94.06 207 MET A O 1
ATOM 1620 N N . THR A 1 208 ? 0.215 15.392 7.672 1.00 95.69 208 THR A N 1
ATOM 1621 C CA . THR A 1 208 ? 0.793 14.871 6.422 1.00 95.69 208 THR A CA 1
ATOM 1622 C C . THR A 1 208 ? 1.439 16.006 5.609 1.00 95.69 208 THR A C 1
ATOM 1624 O O . THR A 1 208 ? 1.287 17.184 5.912 1.00 95.69 208 THR A O 1
ATOM 1627 N N . GLY A 1 209 ? 2.215 15.688 4.570 1.00 94.44 209 GLY A N 1
ATOM 1628 C CA . GLY A 1 209 ? 2.843 16.718 3.730 1.00 94.44 209 GLY A CA 1
ATOM 1629 C C . GLY A 1 209 ? 4.113 17.322 4.344 1.00 94.44 209 GLY A C 1
ATOM 1630 O O . GLY A 1 209 ? 5.035 16.594 4.708 1.00 94.44 209 GLY A O 1
ATOM 1631 N N . ILE A 1 210 ? 4.230 18.657 4.379 1.00 95.94 210 ILE A N 1
ATOM 1632 C CA . ILE A 1 210 ? 5.456 19.325 4.856 1.00 95.94 210 ILE A CA 1
ATOM 1633 C C . ILE A 1 210 ? 5.426 19.399 6.393 1.00 95.94 210 ILE A C 1
ATOM 1635 O O . ILE A 1 210 ? 4.501 19.994 6.946 1.00 95.94 210 ILE A O 1
ATOM 1639 N N . PRO A 1 211 ? 6.449 18.889 7.108 1.00 94.06 211 PRO A N 1
ATOM 1640 C CA . PRO A 1 211 ? 6.491 18.956 8.567 1.00 94.06 211 PRO A CA 1
ATOM 1641 C C . PRO A 1 211 ? 6.270 20.373 9.111 1.00 94.06 211 PRO A C 1
ATOM 1643 O O . PRO A 1 211 ? 6.857 21.338 8.619 1.00 94.06 211 PRO A O 1
ATOM 1646 N N . ASN A 1 212 ? 5.461 20.482 10.170 1.00 91.81 212 ASN A N 1
ATOM 1647 C CA . ASN A 1 212 ? 5.080 21.742 10.824 1.00 91.81 212 ASN A CA 1
ATOM 1648 C C . ASN A 1 212 ? 4.353 22.748 9.912 1.00 91.81 212 ASN A C 1
ATOM 1650 O O . ASN A 1 212 ? 4.346 23.947 10.203 1.00 91.81 212 ASN A O 1
ATOM 1654 N N . ARG A 1 213 ? 3.736 22.288 8.817 1.00 94.88 213 ARG A N 1
ATOM 1655 C CA . ARG A 1 213 ? 2.991 23.148 7.901 1.00 94.88 213 ARG A CA 1
ATOM 1656 C C . ARG A 1 213 ? 1.706 22.480 7.428 1.00 94.88 213 ARG A C 1
ATOM 1658 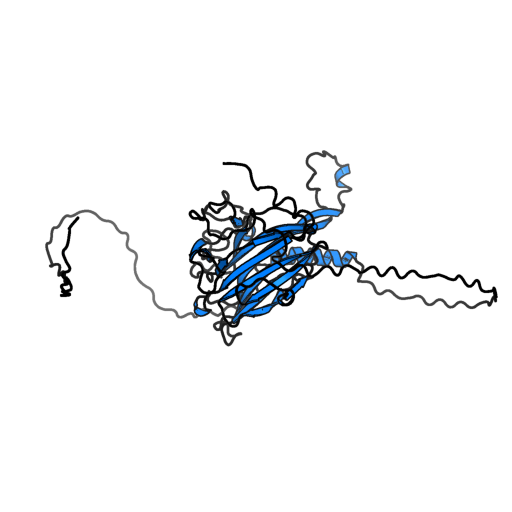O O . ARG A 1 213 ? 1.743 21.545 6.649 1.00 94.88 213 ARG A O 1
ATOM 1665 N N . VAL A 1 214 ? 0.595 23.089 7.813 1.00 95.81 214 VAL A N 1
ATOM 1666 C CA . VAL A 1 214 ? -0.750 22.759 7.339 1.00 95.81 214 VAL A CA 1
ATOM 1667 C C . VAL A 1 214 ? -0.939 23.280 5.912 1.00 95.81 214 VAL A C 1
ATOM 1669 O O . VAL A 1 214 ? -0.637 24.448 5.631 1.00 95.81 214 VAL A O 1
ATOM 1672 N N . THR A 1 215 ? -1.437 22.437 5.007 1.00 94.38 215 THR A N 1
ATOM 1673 C CA . THR A 1 215 ? -1.717 22.812 3.611 1.00 94.38 215 THR A CA 1
ATOM 1674 C C . THR A 1 215 ? -3.201 22.971 3.291 1.00 94.38 215 THR A C 1
ATOM 1676 O O . THR A 1 215 ? -3.508 23.613 2.283 1.00 94.38 215 THR A O 1
ATOM 1679 N N . TYR A 1 216 ? -4.110 22.465 4.137 1.00 95.06 216 TYR A N 1
ATOM 1680 C CA . TYR A 1 216 ? -5.560 22.416 3.881 1.00 95.06 216 TYR A CA 1
ATOM 1681 C C . TYR A 1 216 ? -5.899 21.741 2.543 1.00 95.06 216 TYR A C 1
ATOM 1683 O O . TYR A 1 216 ? -6.828 22.133 1.829 1.00 95.06 216 TYR A O 1
ATOM 1691 N N . GLN A 1 217 ? -5.077 20.773 2.154 1.00 94.56 217 GLN A N 1
ATOM 1692 C CA . GLN A 1 217 ? -5.218 19.995 0.937 1.00 94.56 217 GLN A CA 1
ATOM 1693 C C . GLN A 1 217 ? -5.006 18.538 1.282 1.00 94.56 217 GLN A C 1
ATOM 1695 O O . GLN A 1 217 ? -4.200 18.213 2.143 1.00 94.56 217 GLN A O 1
ATOM 1700 N N . GLN A 1 218 ? -5.652 17.651 0.531 1.00 95.25 218 GLN A N 1
ATOM 1701 C CA . GLN A 1 218 ? -5.397 16.231 0.693 1.00 95.25 218 GLN A CA 1
ATOM 1702 C C . GLN A 1 218 ? -3.912 15.921 0.440 1.00 95.25 218 GLN A C 1
ATOM 1704 O O . GLN A 1 218 ? -3.427 16.031 -0.696 1.00 95.25 218 GLN A O 1
ATOM 1709 N N . GLN A 1 219 ? -3.233 15.497 1.498 1.00 96.88 219 GLN A N 1
ATOM 1710 C CA . GLN A 1 219 ? -1.858 15.021 1.507 1.00 96.88 219 GLN A CA 1
ATOM 1711 C C . GLN A 1 219 ? -1.849 13.563 1.966 1.00 96.88 219 GLN A C 1
ATOM 1713 O O . GLN A 1 219 ? -2.865 13.006 2.385 1.00 96.88 219 GLN A O 1
ATOM 1718 N N . GLN A 1 220 ? -0.696 12.917 1.845 1.00 96.00 220 GLN A N 1
ATOM 1719 C CA . GLN A 1 220 ? -0.548 11.528 2.242 1.00 96.00 220 GLN A CA 1
ATOM 1720 C C . GLN A 1 220 ? 0.850 11.271 2.787 1.00 96.00 220 GLN A C 1
ATOM 1722 O O . GLN A 1 220 ? 1.797 11.915 2.343 1.00 96.00 220 GLN A O 1
ATOM 1727 N N . ASP A 1 221 ? 0.964 10.293 3.675 1.00 97.75 221 ASP A N 1
ATOM 1728 C CA . ASP A 1 221 ? 2.231 9.699 4.094 1.00 97.75 221 ASP A CA 1
ATOM 1729 C C . ASP A 1 221 ? 2.419 8.326 3.422 1.00 97.75 221 ASP A C 1
ATOM 1731 O O . ASP A 1 221 ? 1.461 7.713 2.935 1.00 97.75 221 ASP A O 1
ATOM 1735 N N . ASP A 1 222 ? 3.658 7.835 3.387 1.00 97.25 222 ASP A N 1
ATOM 1736 C CA . ASP A 1 222 ? 4.048 6.552 2.800 1.00 97.25 222 ASP A CA 1
ATOM 1737 C C . ASP A 1 222 ? 4.682 5.634 3.871 1.00 97.25 222 ASP A C 1
ATOM 1739 O O . ASP A 1 222 ? 5.699 5.975 4.478 1.00 97.25 222 ASP A O 1
ATOM 1743 N N . LEU A 1 223 ? 4.162 4.415 4.038 1.00 98.38 223 LEU A N 1
ATOM 1744 C CA . LEU A 1 223 ? 4.802 3.370 4.849 1.00 98.38 223 LEU A CA 1
ATOM 1745 C C . LEU A 1 223 ? 5.232 2.202 3.957 1.00 98.38 223 LEU A C 1
ATOM 1747 O O . LEU A 1 223 ? 4.396 1.527 3.358 1.00 98.38 223 LEU A O 1
ATOM 1751 N N . LEU A 1 224 ? 6.541 1.972 3.836 1.00 98.06 224 LEU A N 1
ATOM 1752 C CA . LEU A 1 224 ? 7.107 1.006 2.893 1.00 98.06 224 LEU A CA 1
ATOM 1753 C C . LEU A 1 224 ? 7.511 -0.281 3.602 1.00 98.06 224 LEU A C 1
ATOM 1755 O O . LEU A 1 224 ? 8.286 -0.244 4.560 1.00 98.06 224 LEU A O 1
ATOM 1759 N N . LEU A 1 225 ? 7.092 -1.413 3.039 1.00 97.75 225 LEU A N 1
ATOM 1760 C CA . LEU A 1 225 ? 7.640 -2.718 3.384 1.00 97.75 225 LEU A CA 1
ATOM 1761 C C . LEU A 1 225 ? 9.023 -2.905 2.734 1.00 97.75 225 LEU A C 1
ATOM 1763 O O . LEU A 1 225 ? 9.379 -2.248 1.740 1.00 97.75 225 LEU A O 1
ATOM 1767 N N . ALA A 1 226 ? 9.810 -3.819 3.296 1.00 91.75 226 ALA A N 1
ATOM 1768 C CA . ALA A 1 226 ? 11.167 -4.128 2.888 1.00 91.75 226 ALA A CA 1
ATOM 1769 C C . ALA A 1 226 ? 11.265 -4.301 1.375 1.00 91.75 226 ALA A C 1
ATOM 1771 O O . ALA A 1 226 ? 10.511 -5.030 0.732 1.00 91.75 226 ALA A O 1
ATOM 1772 N N . SER A 1 227 ? 12.224 -3.595 0.794 1.00 90.38 227 SER A N 1
ATOM 1773 C CA . SER A 1 227 ? 12.343 -3.488 -0.651 1.00 90.38 227 SER A CA 1
ATOM 1774 C C . SER A 1 227 ? 13.469 -4.354 -1.175 1.00 90.38 227 SER A C 1
ATOM 1776 O O . SER A 1 227 ? 14.621 -4.199 -0.770 1.00 90.38 227 SER A O 1
ATOM 1778 N N . ARG A 1 228 ? 13.140 -5.213 -2.135 1.00 93.62 228 ARG A N 1
ATOM 1779 C CA . ARG A 1 228 ? 14.088 -6.031 -2.884 1.00 93.62 228 ARG A CA 1
ATOM 1780 C C . ARG A 1 228 ? 13.622 -6.072 -4.337 1.00 93.62 228 ARG A C 1
ATOM 1782 O O . ARG A 1 228 ? 12.646 -6.750 -4.640 1.00 93.62 228 ARG A O 1
ATOM 1789 N N . PRO A 1 229 ? 14.316 -5.362 -5.236 1.00 95.44 229 PRO A N 1
ATOM 1790 C CA . PRO A 1 229 ? 14.035 -5.433 -6.659 1.00 95.44 229 PRO A CA 1
ATOM 1791 C C . PRO A 1 229 ? 14.170 -6.869 -7.181 1.00 95.44 229 PRO A C 1
ATOM 1793 O O . PRO A 1 229 ? 15.209 -7.506 -6.995 1.00 95.44 229 PRO A O 1
ATOM 1796 N N . VAL A 1 230 ? 13.134 -7.361 -7.852 1.00 95.94 230 VAL A N 1
ATOM 1797 C CA . VAL A 1 230 ? 13.106 -8.646 -8.556 1.00 95.94 230 VAL A CA 1
ATOM 1798 C C . VAL A 1 230 ? 12.464 -8.468 -9.932 1.00 95.94 230 VAL A C 1
ATOM 1800 O O . VAL A 1 230 ? 11.584 -7.619 -10.095 1.00 95.94 230 VAL A O 1
ATOM 1803 N N . PRO A 1 231 ? 12.875 -9.237 -10.950 1.00 96.94 231 PRO A N 1
ATOM 1804 C CA . PRO A 1 231 ? 12.240 -9.156 -12.257 1.00 96.94 231 PRO A CA 1
ATOM 1805 C C . PRO A 1 231 ? 10.815 -9.727 -12.207 1.00 96.94 231 PRO A C 1
ATOM 1807 O O . PRO A 1 231 ? 10.574 -10.735 -11.544 1.00 96.94 231 PRO A O 1
ATOM 1810 N N . VAL A 1 232 ? 9.879 -9.146 -12.963 1.00 96.62 232 VAL A N 1
ATOM 1811 C CA . VAL A 1 232 ? 8.485 -9.649 -13.014 1.00 96.62 232 VAL A CA 1
ATOM 1812 C C . VAL A 1 232 ? 8.361 -11.042 -13.638 1.00 96.62 232 VAL A C 1
ATOM 1814 O O . VAL A 1 232 ? 7.405 -11.758 -13.377 1.00 96.62 232 VAL A O 1
ATOM 1817 N N . SER A 1 233 ? 9.383 -11.493 -14.372 1.00 94.94 233 SER A N 1
ATOM 1818 C CA . SER A 1 233 ? 9.506 -12.890 -14.821 1.00 94.94 233 SER A CA 1
ATOM 1819 C C . SER A 1 233 ? 9.578 -13.912 -13.675 1.00 94.94 233 SER A C 1
ATOM 1821 O O . SER A 1 233 ? 9.438 -15.109 -13.911 1.00 94.94 233 SER A O 1
ATOM 1823 N N . TRP A 1 234 ? 9.801 -13.471 -12.432 1.00 95.38 234 TRP A N 1
ATOM 1824 C CA . TRP A 1 234 ? 9.702 -14.328 -11.247 1.00 95.38 234 TRP A CA 1
ATOM 1825 C C . TRP A 1 234 ? 8.268 -14.477 -10.735 1.00 95.38 234 TRP A C 1
ATOM 1827 O O . TRP A 1 234 ? 8.076 -15.138 -9.715 1.00 95.38 234 TRP A O 1
ATOM 1837 N N . LEU A 1 235 ? 7.290 -13.894 -11.436 1.00 96.62 235 LEU A N 1
ATOM 1838 C CA . LEU A 1 235 ? 5.878 -13.875 -11.067 1.00 96.62 235 LEU A CA 1
ATOM 1839 C C . LEU A 1 235 ? 5.702 -13.452 -9.600 1.00 96.62 235 LEU A C 1
ATOM 1841 O O . LEU A 1 235 ? 5.319 -14.274 -8.760 1.00 96.62 235 LEU A O 1
ATOM 1845 N N . PRO A 1 236 ? 6.126 -12.221 -9.242 1.00 97.75 236 PRO A N 1
ATOM 1846 C CA . PRO A 1 236 ? 5.890 -11.712 -7.911 1.00 97.75 236 PRO A CA 1
ATOM 1847 C C . PRO A 1 236 ? 4.402 -11.407 -7.718 1.00 97.75 236 PRO A C 1
ATOM 1849 O O . PRO A 1 236 ? 3.694 -11.024 -8.651 1.00 97.75 236 PRO A O 1
ATOM 1852 N N . SER A 1 237 ? 3.948 -11.501 -6.477 1.00 98.38 237 SER A N 1
ATOM 1853 C CA . SER A 1 237 ? 2.653 -10.975 -6.052 1.00 98.38 237 SER A CA 1
ATOM 1854 C C . SER A 1 237 ? 2.718 -10.479 -4.613 1.00 98.38 237 SER A C 1
ATOM 1856 O O . SER A 1 237 ? 3.650 -10.816 -3.880 1.00 98.38 237 SER A O 1
ATOM 1858 N N . CYS A 1 238 ? 1.755 -9.658 -4.209 1.00 98.50 238 CYS A N 1
ATOM 1859 C CA . CYS A 1 238 ? 1.601 -9.216 -2.831 1.00 98.50 238 CYS A CA 1
ATOM 1860 C C . CYS A 1 238 ? 0.151 -9.315 -2.355 1.00 98.50 238 CYS A C 1
ATOM 1862 O O . CYS A 1 238 ? -0.775 -9.147 -3.149 1.00 98.50 238 CYS A O 1
ATOM 1864 N N . VAL A 1 239 ? -0.021 -9.582 -1.059 1.00 98.69 239 VAL A N 1
ATOM 1865 C CA . VAL A 1 239 ? -1.313 -9.725 -0.374 1.00 98.69 239 VAL A CA 1
ATOM 1866 C C . VAL A 1 239 ? -1.253 -9.010 0.971 1.00 98.69 239 VAL A C 1
ATOM 1868 O O . VAL A 1 239 ? -0.197 -8.970 1.598 1.00 98.69 239 VAL A O 1
ATOM 1871 N N . VAL A 1 240 ? -2.370 -8.441 1.410 1.00 98.88 240 VAL A N 1
ATOM 1872 C CA . VAL A 1 240 ? -2.542 -7.865 2.747 1.00 98.88 240 VAL A CA 1
ATOM 1873 C C . VAL A 1 240 ? -4.004 -7.949 3.163 1.00 98.88 240 VAL A C 1
ATOM 1875 O O . VAL A 1 240 ? -4.892 -7.824 2.318 1.00 98.88 240 VAL A O 1
ATOM 1878 N N . ARG A 1 241 ? -4.256 -8.129 4.459 1.00 98.81 241 ARG A N 1
ATOM 1879 C CA . ARG A 1 241 ? -5.593 -7.994 5.042 1.00 98.81 241 ARG A CA 1
ATOM 1880 C C . ARG A 1 241 ? -5.706 -6.604 5.645 1.00 98.81 241 ARG A C 1
ATOM 1882 O O . ARG A 1 241 ? -4.808 -6.163 6.355 1.00 98.81 241 ARG A O 1
ATOM 1889 N N . VAL A 1 242 ? -6.772 -5.887 5.321 1.00 98.81 242 VAL A N 1
ATOM 1890 C CA . VAL A 1 242 ? -7.016 -4.521 5.786 1.00 98.81 242 VAL A CA 1
ATOM 1891 C C . VAL A 1 242 ? -8.319 -4.518 6.562 1.00 98.81 242 VAL A C 1
ATOM 1893 O O . VAL A 1 242 ? -9.374 -4.798 5.999 1.00 98.81 242 VAL A O 1
ATOM 1896 N N . TYR A 1 243 ? -8.248 -4.191 7.843 1.00 98.81 243 TYR A N 1
ATOM 1897 C CA . TYR A 1 243 ? -9.419 -3.912 8.652 1.00 98.81 243 TYR A CA 1
ATOM 1898 C C . TYR A 1 243 ? -9.791 -2.441 8.515 1.00 98.81 243 TYR A C 1
ATOM 1900 O O . TYR A 1 243 ? -8.973 -1.538 8.727 1.00 98.81 243 TYR A O 1
ATOM 1908 N N . MET A 1 244 ? -11.049 -2.223 8.156 1.00 98.50 244 MET A N 1
ATOM 1909 C CA . MET A 1 244 ? -11.666 -0.912 8.062 1.00 98.50 244 MET A CA 1
ATOM 1910 C C . MET A 1 244 ? -12.612 -0.729 9.252 1.00 98.50 244 MET A C 1
ATOM 1912 O O . MET A 1 244 ? -13.516 -1.553 9.413 1.00 98.50 244 MET A O 1
ATOM 1916 N N . PRO A 1 245 ? -12.445 0.325 10.071 1.00 97.81 245 PRO A N 1
ATOM 1917 C CA . PRO A 1 245 ? -13.347 0.575 11.188 1.00 97.81 245 PRO A CA 1
ATOM 1918 C C . PRO A 1 245 ? -14.743 0.986 10.685 1.00 97.81 245 PRO A C 1
ATOM 1920 O O . PRO A 1 245 ? -14.886 1.341 9.505 1.00 97.81 245 PRO A O 1
ATOM 1923 N N . PRO A 1 246 ? -15.768 0.977 11.560 1.00 97.88 246 PRO A N 1
ATOM 1924 C CA . PRO A 1 246 ? -17.084 1.540 11.257 1.00 97.88 246 PRO A CA 1
ATOM 1925 C C . PRO A 1 246 ? -16.984 2.941 10.637 1.00 97.88 246 PRO A C 1
ATOM 1927 O O . PRO A 1 246 ? -16.094 3.716 10.991 1.00 97.88 246 PRO A O 1
ATOM 1930 N N . PHE A 1 247 ? -17.880 3.282 9.703 1.00 97.50 247 PHE A N 1
ATOM 1931 C CA . PHE A 1 247 ? -17.793 4.542 8.948 1.00 97.50 247 PHE A CA 1
ATOM 1932 C C . PHE A 1 247 ? -17.857 5.789 9.837 1.00 97.50 247 PHE A C 1
ATOM 1934 O O . PHE A 1 247 ? -17.306 6.826 9.480 1.00 97.50 247 PHE A O 1
ATOM 1941 N N . GLU A 1 248 ? -18.467 5.687 11.015 1.00 96.75 248 GLU A N 1
ATOM 1942 C CA . GLU A 1 248 ? -18.547 6.754 12.012 1.00 96.75 248 GLU A CA 1
ATOM 1943 C C . GLU A 1 248 ? -17.176 7.159 12.577 1.00 96.75 248 GLU A C 1
ATOM 1945 O O . GLU A 1 248 ? -17.033 8.254 13.119 1.00 96.75 248 GLU A O 1
ATOM 1950 N N . GLU A 1 249 ? -16.171 6.290 12.455 1.00 97.19 249 GLU A N 1
ATOM 1951 C CA . GLU A 1 249 ? -14.800 6.538 12.912 1.00 97.19 249 GLU A CA 1
ATOM 1952 C C . GLU A 1 249 ? -13.894 7.108 11.810 1.00 97.19 249 GLU A C 1
ATOM 1954 O O . GLU A 1 249 ? -12.712 7.384 12.047 1.00 97.19 249 GLU A O 1
ATOM 1959 N N . TRP A 1 250 ? -14.412 7.266 10.589 1.00 97.81 250 TRP A N 1
ATOM 1960 C CA . TRP A 1 250 ? -13.623 7.776 9.477 1.00 97.81 250 TRP A CA 1
ATOM 1961 C C . TRP A 1 250 ? -13.442 9.289 9.587 1.00 97.81 250 TRP A C 1
ATOM 1963 O O . TRP A 1 250 ? -14.278 10.003 10.139 1.00 97.81 250 TRP A O 1
ATOM 1973 N N . GLU A 1 251 ? -12.334 9.790 9.032 1.00 97.00 251 GLU A N 1
ATOM 1974 C CA . GLU A 1 251 ? -12.193 11.225 8.767 1.00 97.00 251 GLU A CA 1
ATOM 1975 C C . GLU A 1 251 ? -13.442 11.697 8.002 1.00 97.00 251 GLU A C 1
ATOM 1977 O O . GLU A 1 251 ? -13.803 11.110 6.983 1.00 97.00 251 GLU A O 1
ATOM 1982 N N . ASP A 1 252 ? -14.127 12.736 8.479 1.00 95.69 252 ASP A N 1
ATOM 1983 C CA . ASP A 1 252 ? -15.372 13.190 7.852 1.00 95.69 252 ASP A CA 1
ATOM 1984 C C . ASP A 1 252 ? -15.091 13.980 6.565 1.00 95.69 252 ASP A C 1
ATOM 1986 O O . ASP A 1 252 ? -15.090 15.214 6.526 1.00 95.69 252 ASP A O 1
ATOM 1990 N N . ARG A 1 253 ? -14.763 13.244 5.501 1.00 95.31 253 ARG A N 1
ATOM 1991 C CA . ARG A 1 253 ? -14.358 13.801 4.216 1.00 95.31 253 ARG A CA 1
ATOM 1992 C C . ARG A 1 253 ? -14.593 12.813 3.084 1.00 95.31 253 ARG A C 1
ATOM 1994 O O . ARG A 1 253 ? -14.226 11.654 3.162 1.00 95.31 253 ARG A O 1
ATOM 2001 N N . THR A 1 254 ? -15.098 13.298 1.956 1.00 97.00 254 THR A N 1
ATOM 2002 C CA . THR A 1 254 ? -15.097 12.519 0.711 1.00 97.00 254 THR A CA 1
ATOM 2003 C C . THR A 1 254 ? -13.708 12.512 0.071 1.00 97.00 254 THR A C 1
ATOM 2005 O O . THR A 1 254 ? -13.080 13.561 -0.113 1.00 97.00 254 THR A O 1
ATOM 2008 N N . GLY A 1 255 ? -13.249 11.344 -0.378 1.00 96.56 255 GLY A N 1
ATOM 2009 C CA . GLY A 1 255 ? -12.015 11.212 -1.152 1.00 96.56 255 GLY A CA 1
ATOM 2010 C C . GLY A 1 255 ? -11.233 9.959 -0.798 1.00 96.56 255 GLY A C 1
ATOM 2011 O O . GLY A 1 255 ? -11.797 8.986 -0.325 1.00 96.56 255 GLY A O 1
ATOM 2012 N N . SER A 1 256 ? -9.929 9.943 -1.074 1.00 97.56 256 SER A N 1
ATOM 2013 C CA . SER A 1 256 ? -9.077 8.801 -0.717 1.00 97.56 256 SER A CA 1
ATOM 2014 C C . SER A 1 256 ? -8.654 8.866 0.745 1.00 97.56 256 SER A C 1
ATOM 2016 O O . SER A 1 256 ? -8.261 9.938 1.194 1.00 97.56 256 SER A O 1
ATOM 2018 N N . HIS A 1 257 ? -8.699 7.732 1.443 1.00 98.38 257 HIS A N 1
ATOM 2019 C CA . HIS A 1 257 ? -8.328 7.619 2.863 1.00 98.38 257 HIS A CA 1
ATOM 2020 C C . HIS A 1 257 ? -7.113 6.718 3.065 1.00 98.38 257 HIS A C 1
ATOM 2022 O O . HIS A 1 257 ? -6.231 7.018 3.866 1.00 98.38 257 HIS A O 1
ATOM 2028 N N . PHE A 1 258 ? -7.038 5.639 2.287 1.00 98.69 258 PHE A N 1
ATOM 2029 C CA . PHE A 1 258 ? -5.961 4.666 2.381 1.00 98.69 258 PHE A CA 1
ATOM 2030 C C . PHE A 1 258 ? -5.593 4.116 1.016 1.00 98.69 258 PHE A C 1
ATOM 2032 O O . PHE A 1 258 ? -6.444 4.042 0.128 1.00 98.69 258 PHE A O 1
ATOM 2039 N N . GLY A 1 259 ? -4.331 3.739 0.837 1.00 98.38 259 GLY A N 1
ATOM 2040 C CA . GLY A 1 259 ? -3.854 3.123 -0.396 1.00 98.38 259 GLY A CA 1
ATOM 2041 C C . GLY A 1 259 ? -2.980 1.908 -0.135 1.00 98.38 259 GLY A C 1
ATOM 2042 O O . GLY A 1 259 ? -2.147 1.935 0.764 1.00 98.38 259 GLY A O 1
ATOM 2043 N N . VAL A 1 260 ? -3.137 0.878 -0.965 1.00 98.75 260 VAL A N 1
ATOM 2044 C CA . VAL A 1 260 ? -2.259 -0.297 -1.046 1.00 98.75 260 VAL A CA 1
ATOM 2045 C C . VAL A 1 260 ? -1.626 -0.294 -2.429 1.00 98.75 260 VAL A C 1
ATOM 2047 O O . VAL A 1 260 ? -2.318 -0.402 -3.445 1.00 98.75 260 VAL A O 1
ATOM 2050 N N . ARG A 1 261 ? -0.307 -0.114 -2.491 1.00 98.25 261 ARG A N 1
ATOM 2051 C CA . ARG A 1 261 ? 0.411 0.148 -3.744 1.00 98.25 261 ARG A CA 1
ATOM 2052 C C . ARG A 1 261 ? 1.647 -0.716 -3.886 1.00 98.25 261 ARG A C 1
ATOM 2054 O O . ARG A 1 261 ? 2.178 -1.232 -2.908 1.00 98.25 261 ARG A O 1
ATOM 2061 N N . ALA A 1 262 ? 2.111 -0.843 -5.122 1.00 97.94 262 ALA A N 1
ATOM 2062 C CA . ALA A 1 262 ? 3.352 -1.522 -5.463 1.00 97.94 262 ALA A CA 1
ATOM 2063 C C . ALA A 1 262 ? 4.367 -0.536 -6.045 1.00 97.94 262 ALA A C 1
ATOM 2065 O O . ALA A 1 262 ? 3.998 0.408 -6.737 1.00 97.94 262 ALA A O 1
ATOM 2066 N N . ASP A 1 263 ? 5.650 -0.752 -5.767 1.00 97.56 263 ASP A N 1
ATOM 2067 C CA . ASP A 1 263 ? 6.758 -0.030 -6.395 1.00 97.56 263 ASP A CA 1
ATOM 2068 C C . ASP A 1 263 ? 7.297 -0.847 -7.568 1.00 97.56 263 ASP A C 1
ATOM 2070 O O . ASP A 1 263 ? 7.938 -1.889 -7.377 1.00 97.56 263 ASP A O 1
ATOM 2074 N N . LEU A 1 264 ? 7.010 -0.379 -8.782 1.00 97.88 264 LEU A N 1
ATOM 2075 C CA . LEU A 1 264 ? 7.411 -1.011 -10.031 1.00 97.88 264 LEU A CA 1
ATOM 2076 C C . LEU A 1 264 ? 8.399 -0.134 -10.789 1.00 97.88 264 LEU A C 1
ATOM 2078 O O . LEU A 1 264 ? 8.449 1.083 -10.621 1.00 97.88 264 LEU A O 1
ATOM 2082 N N . ARG A 1 265 ? 9.173 -0.758 -11.678 1.00 97.75 265 ARG A N 1
ATOM 2083 C CA . ARG A 1 265 ? 10.043 -0.043 -12.616 1.00 97.75 265 ARG A CA 1
ATOM 2084 C C . ARG A 1 265 ? 9.795 -0.493 -14.043 1.00 97.75 265 ARG A C 1
ATOM 2086 O O . ARG A 1 265 ? 9.589 -1.683 -14.296 1.00 97.75 265 ARG A O 1
ATOM 2093 N N . THR A 1 266 ? 9.852 0.463 -14.957 1.00 96.00 266 THR A N 1
ATOM 2094 C CA . THR A 1 266 ? 9.806 0.261 -16.407 1.00 96.00 266 THR A CA 1
ATOM 2095 C C . THR A 1 266 ? 11.002 0.944 -17.068 1.00 96.00 266 THR A C 1
ATOM 2097 O O . THR A 1 266 ? 11.780 1.626 -16.399 1.00 96.00 266 THR A O 1
ATOM 2100 N N . THR A 1 267 ? 11.143 0.768 -18.377 1.00 92.81 267 THR A N 1
ATOM 2101 C CA . THR A 1 267 ? 12.095 1.522 -19.194 1.00 92.81 267 THR A CA 1
ATOM 2102 C C . THR A 1 267 ? 11.312 2.495 -20.064 1.00 92.81 267 THR A C 1
ATOM 2104 O O . THR A 1 267 ? 10.421 2.078 -20.802 1.00 92.81 267 THR A O 1
ATOM 2107 N N . ILE A 1 268 ? 11.646 3.780 -19.983 1.00 88.25 268 ILE A N 1
ATOM 2108 C CA . ILE A 1 268 ? 11.142 4.814 -20.890 1.00 88.25 268 ILE A CA 1
ATOM 2109 C C . ILE A 1 268 ? 12.283 5.349 -21.745 1.00 88.25 268 ILE A C 1
ATOM 2111 O O . ILE A 1 268 ? 13.453 5.243 -21.377 1.00 88.25 268 ILE A O 1
ATOM 2115 N N . THR A 1 269 ? 11.934 5.956 -22.871 1.00 85.94 269 THR A N 1
ATOM 2116 C CA . THR A 1 269 ? 12.885 6.627 -23.751 1.00 85.94 269 THR A CA 1
ATOM 2117 C C . THR A 1 269 ? 12.656 8.136 -23.682 1.00 85.94 269 THR A C 1
ATOM 2119 O O . THR A 1 269 ? 11.539 8.598 -23.905 1.00 85.94 269 THR A O 1
ATOM 2122 N N . GLU A 1 270 ? 13.697 8.908 -23.371 1.00 78.38 270 GLU A N 1
ATOM 2123 C CA . GLU A 1 270 ? 13.660 10.376 -23.328 1.00 78.38 270 GLU A CA 1
ATOM 2124 C C . GLU A 1 270 ? 14.541 10.966 -24.446 1.00 78.38 270 GLU A C 1
ATOM 2126 O O . GLU A 1 270 ? 15.680 10.542 -24.647 1.00 78.38 270 GLU A O 1
ATOM 2131 N N . GLU A 1 271 ? 14.040 11.964 -25.180 1.00 67.50 271 GLU A N 1
ATOM 2132 C CA . GLU A 1 271 ? 14.851 12.729 -26.137 1.00 67.50 271 GLU A CA 1
ATOM 2133 C C . GLU A 1 271 ? 15.804 13.682 -25.402 1.00 67.50 271 GLU A C 1
ATOM 2135 O O . GLU A 1 271 ? 15.376 14.505 -24.593 1.00 67.50 271 GLU A O 1
ATOM 2140 N N . GLY A 1 272 ? 17.102 13.619 -25.722 1.00 61.38 272 GLY A N 1
ATOM 2141 C CA . GLY A 1 272 ? 18.075 14.628 -25.288 1.00 61.38 272 GLY A CA 1
ATOM 2142 C C . GLY A 1 272 ? 18.536 14.517 -23.830 1.00 61.38 272 GLY A C 1
ATOM 2143 O O . GLY A 1 272 ? 19.161 15.451 -23.324 1.00 61.38 272 GLY A O 1
ATOM 2144 N N . GLY A 1 273 ? 18.264 13.393 -23.161 1.00 53.75 273 GLY A N 1
ATOM 2145 C CA . GLY A 1 273 ? 18.813 13.106 -21.835 1.00 53.75 273 GLY A CA 1
ATOM 2146 C C . GLY A 1 273 ? 20.338 12.961 -21.868 1.00 53.75 273 GLY A C 1
ATOM 2147 O O . GLY A 1 273 ? 20.907 12.446 -22.832 1.00 53.75 273 GLY A O 1
ATOM 2148 N N . GLU A 1 274 ? 21.032 13.403 -20.816 1.00 53.12 274 GLU A N 1
ATOM 2149 C CA . GLU A 1 274 ? 22.405 12.936 -20.600 1.00 53.12 274 GLU A CA 1
ATOM 2150 C C . GLU A 1 274 ? 22.345 11.469 -20.137 1.00 53.12 274 GLU A C 1
ATOM 2152 O O . GLU A 1 274 ? 21.556 11.161 -19.240 1.00 53.12 274 GLU A O 1
ATOM 2157 N N . PRO A 1 275 ? 23.136 10.549 -20.722 1.00 52.59 275 PRO A N 1
ATOM 2158 C CA . PRO A 1 275 ? 23.215 9.181 -20.228 1.00 52.59 275 PRO A CA 1
ATOM 2159 C C . PRO A 1 275 ? 23.604 9.190 -18.749 1.00 52.59 275 PRO A C 1
ATOM 2161 O O . PRO A 1 275 ? 24.594 9.813 -18.375 1.00 52.59 275 PRO A O 1
ATOM 2164 N N . GLU A 1 276 ? 22.881 8.451 -17.907 1.00 50.44 276 GLU A N 1
ATOM 2165 C CA . GLU A 1 276 ? 23.149 8.377 -16.459 1.00 50.44 276 GLU A CA 1
ATOM 2166 C C . GLU A 1 276 ? 24.585 7.884 -16.151 1.00 50.44 276 GLU A C 1
ATOM 2168 O O . GLU A 1 276 ? 25.132 8.120 -15.074 1.00 50.44 276 GLU A O 1
ATOM 2173 N N . SER A 1 277 ? 25.242 7.259 -17.136 1.00 47.09 277 SER A N 1
ATOM 2174 C CA . SER A 1 277 ? 26.623 6.783 -17.079 1.00 47.09 277 SER A CA 1
ATOM 2175 C C . SER A 1 277 ? 27.690 7.780 -17.562 1.00 47.09 277 SER A C 1
ATOM 2177 O O . SER A 1 277 ? 28.858 7.399 -17.623 1.00 47.09 277 SER A O 1
ATOM 2179 N N . SER A 1 278 ? 27.376 9.035 -17.914 1.00 44.56 278 SER A N 1
ATOM 2180 C CA . SER A 1 278 ? 28.390 10.001 -18.377 1.00 44.56 278 SER A CA 1
ATOM 2181 C C . SER A 1 278 ? 29.120 10.720 -17.237 1.00 44.56 278 SER A C 1
ATOM 2183 O O . SER A 1 278 ? 29.277 11.941 -17.243 1.00 44.56 278 SER A O 1
ATOM 2185 N N . ARG A 1 279 ? 29.660 9.957 -16.278 1.00 46.16 279 ARG A N 1
ATOM 2186 C CA . ARG A 1 279 ? 30.914 10.371 -15.637 1.00 46.16 279 ARG A CA 1
ATOM 2187 C C . ARG A 1 279 ? 32.028 10.104 -16.653 1.00 46.16 279 ARG A C 1
ATOM 2189 O O . ARG A 1 279 ? 32.178 8.990 -17.128 1.00 46.16 279 ARG A O 1
ATOM 2196 N N . GLU A 1 280 ? 32.765 11.159 -16.993 1.00 43.75 280 GLU A N 1
ATOM 2197 C CA . GLU A 1 280 ? 33.967 11.155 -17.842 1.00 43.75 280 GLU A CA 1
ATOM 2198 C C . GLU A 1 280 ? 33.786 10.928 -19.352 1.00 43.75 280 GLU A C 1
ATOM 2200 O O . GLU A 1 280 ? 34.277 9.954 -19.910 1.00 43.75 280 GLU A O 1
ATOM 2205 N N . ARG A 1 281 ? 33.266 11.925 -20.080 1.00 45.03 281 ARG A N 1
ATOM 2206 C CA . ARG A 1 281 ? 33.847 12.257 -21.398 1.00 45.03 281 ARG A CA 1
ATOM 2207 C C . ARG A 1 281 ? 33.944 13.770 -21.583 1.00 45.03 281 ARG A C 1
ATOM 2209 O O . ARG A 1 281 ? 32.980 14.435 -21.948 1.00 45.03 281 ARG A O 1
ATOM 2216 N N . ARG A 1 282 ? 35.149 14.309 -21.352 1.00 47.16 282 ARG A N 1
ATOM 2217 C CA . ARG A 1 282 ? 35.591 15.618 -21.862 1.00 47.16 282 ARG A CA 1
ATOM 2218 C C . ARG A 1 282 ? 35.539 15.577 -23.395 1.00 47.16 282 ARG A C 1
ATOM 2220 O O . ARG A 1 282 ? 36.490 15.143 -24.033 1.00 47.16 282 ARG A O 1
ATOM 2227 N N . GLY A 1 283 ? 34.425 15.994 -23.986 1.00 41.41 283 GLY A N 1
ATOM 2228 C CA . GLY A 1 283 ? 34.291 16.197 -25.428 1.00 41.41 283 GLY A CA 1
ATOM 2229 C C . GLY A 1 283 ? 34.116 17.681 -25.710 1.00 41.41 283 GLY A C 1
ATOM 2230 O O . GLY A 1 283 ? 33.144 18.270 -25.249 1.00 41.41 283 GLY A O 1
ATOM 2231 N N . GLY A 1 284 ? 35.076 18.285 -26.417 1.00 47.09 284 GLY A N 1
ATOM 2232 C CA . GLY A 1 284 ? 35.085 19.705 -26.779 1.00 47.09 284 GLY A CA 1
ATOM 2233 C C . GLY A 1 284 ? 33.931 20.132 -27.695 1.00 47.09 284 GLY A C 1
ATOM 2234 O O . GLY A 1 284 ? 32.945 19.421 -27.867 1.00 47.09 284 GLY A O 1
ATOM 2235 N N . LEU A 1 285 ? 34.075 21.311 -28.308 1.00 48.66 285 LEU A N 1
ATOM 2236 C CA . LEU A 1 285 ? 33.044 22.058 -29.052 1.00 48.66 285 LEU A CA 1
ATOM 2237 C C . LEU A 1 285 ? 32.220 21.240 -30.082 1.00 48.66 285 LEU A C 1
ATOM 2239 O O . LEU A 1 285 ? 31.081 21.601 -30.362 1.00 48.66 285 LEU A O 1
ATOM 2243 N N . PHE A 1 286 ? 32.738 20.114 -30.585 1.00 45.38 286 PHE A N 1
ATOM 2244 C CA . PHE A 1 286 ? 32.046 19.202 -31.509 1.00 45.38 286 PHE A CA 1
ATOM 2245 C C . PHE A 1 286 ? 31.072 18.205 -30.848 1.00 45.38 286 PHE A C 1
ATOM 2247 O O . PHE A 1 286 ? 30.152 17.729 -31.506 1.00 45.38 286 PHE A O 1
ATOM 2254 N N . GLY A 1 287 ? 31.200 17.919 -29.547 1.00 48.88 287 GLY A N 1
ATOM 2255 C CA . GLY A 1 287 ? 30.287 17.026 -28.816 1.00 48.88 287 GLY A CA 1
ATOM 2256 C C . GLY A 1 287 ? 28.915 17.642 -28.513 1.00 48.88 287 GLY A C 1
ATOM 2257 O O . GLY A 1 287 ? 27.986 16.924 -28.155 1.00 48.88 287 GLY A O 1
ATOM 2258 N N . ARG A 1 288 ? 28.767 18.967 -28.670 1.00 50.09 288 ARG A N 1
ATOM 2259 C CA . ARG A 1 288 ? 27.490 19.679 -28.493 1.00 50.09 288 ARG A CA 1
ATOM 2260 C C . ARG A 1 288 ? 26.587 19.643 -29.728 1.00 50.09 288 ARG A C 1
ATOM 2262 O O . ARG A 1 288 ? 25.386 19.815 -29.561 1.00 50.09 288 ARG A O 1
ATOM 2269 N N . LEU A 1 289 ? 27.120 19.399 -30.930 1.00 48.03 289 LEU A N 1
ATOM 2270 C CA . LEU A 1 289 ? 26.322 19.421 -32.166 1.00 48.03 289 LEU A CA 1
ATOM 2271 C C . LEU A 1 289 ? 25.535 18.124 -32.445 1.00 48.03 289 LEU A C 1
ATOM 2273 O O . LEU A 1 289 ? 24.648 18.144 -33.289 1.00 48.03 289 LEU A O 1
ATOM 2277 N N . PHE A 1 290 ? 25.809 17.022 -31.734 1.00 49.75 290 PHE A N 1
ATOM 2278 C CA . PHE A 1 290 ? 25.187 15.706 -31.981 1.00 49.75 290 PHE A CA 1
ATOM 2279 C C . PHE A 1 290 ? 24.384 15.149 -30.784 1.00 49.75 290 PHE A C 1
ATOM 2281 O O . PHE A 1 290 ? 24.122 13.951 -30.707 1.00 49.75 290 PHE A O 1
ATOM 2288 N N . ARG A 1 291 ? 23.981 15.998 -29.827 1.00 53.03 291 ARG A N 1
ATOM 2289 C CA . ARG A 1 291 ? 23.250 15.599 -28.603 1.00 53.03 291 ARG A CA 1
ATOM 2290 C C . ARG A 1 291 ? 21.724 15.551 -28.780 1.00 53.03 291 ARG A C 1
ATOM 2292 O O . ARG A 1 291 ? 20.987 16.145 -28.003 1.00 53.03 291 ARG A O 1
ATOM 2299 N N . SER A 1 292 ? 21.233 14.832 -29.780 1.00 52.56 292 SER A N 1
ATOM 2300 C CA . SER A 1 292 ? 19.792 14.551 -29.915 1.00 52.56 292 SER A CA 1
ATOM 2301 C C . SER A 1 292 ? 19.542 13.050 -30.047 1.00 52.56 292 SER A C 1
ATOM 2303 O O . SER A 1 292 ? 18.903 12.588 -30.988 1.00 52.56 292 SER A O 1
ATOM 2305 N N . GLY A 1 293 ? 20.128 12.283 -29.127 1.00 61.28 293 GLY A N 1
ATOM 2306 C CA . GLY A 1 293 ? 19.875 10.854 -28.989 1.00 61.28 293 GLY A CA 1
ATOM 2307 C C . GLY A 1 293 ? 18.694 10.592 -28.058 1.00 61.28 293 GLY A C 1
ATOM 2308 O O . GLY A 1 293 ? 18.546 11.263 -27.036 1.00 61.28 293 GLY A O 1
ATOM 2309 N N . LEU A 1 294 ? 17.875 9.608 -28.417 1.00 70.81 294 LEU A N 1
ATOM 2310 C CA . LEU A 1 294 ? 16.952 8.942 -27.507 1.00 70.81 294 LEU A CA 1
ATOM 2311 C C . LEU A 1 294 ? 17.771 8.186 -26.447 1.00 70.81 294 LEU A C 1
ATOM 2313 O O . LEU A 1 294 ? 18.657 7.408 -26.802 1.00 70.81 294 LEU A O 1
ATOM 2317 N N . VAL A 1 295 ? 17.506 8.425 -25.163 1.00 77.44 295 VAL A N 1
ATOM 2318 C CA . VAL A 1 295 ? 18.173 7.753 -24.039 1.00 77.44 295 VAL A CA 1
ATOM 2319 C C . VAL A 1 295 ? 17.157 6.916 -23.277 1.00 77.44 295 VAL A C 1
ATOM 2321 O O . VAL A 1 295 ? 16.098 7.411 -22.896 1.00 77.44 295 VAL A O 1
ATOM 2324 N N . GLU A 1 296 ? 17.478 5.643 -23.055 1.00 84.56 296 GLU A N 1
ATOM 2325 C CA . GLU A 1 296 ? 16.689 4.772 -22.187 1.00 84.56 296 GLU A CA 1
ATOM 2326 C C . GLU A 1 296 ? 16.967 5.080 -20.716 1.00 84.56 296 GLU A C 1
ATOM 2328 O O . GLU A 1 296 ? 18.117 5.203 -20.291 1.00 84.56 296 GLU A O 1
ATOM 2333 N N . LYS A 1 297 ? 15.900 5.169 -19.927 1.00 87.62 297 LYS A N 1
ATOM 2334 C CA . LYS A 1 297 ? 15.954 5.447 -18.498 1.00 87.62 297 LYS A CA 1
ATOM 2335 C C . LYS A 1 297 ? 14.996 4.536 -17.752 1.00 87.62 297 LYS A C 1
ATOM 2337 O O . LYS A 1 297 ? 13.894 4.248 -18.217 1.00 87.62 297 LYS A O 1
ATOM 2342 N N . THR A 1 298 ? 15.419 4.103 -16.569 1.00 91.69 298 THR A N 1
ATOM 2343 C CA . THR A 1 298 ? 14.531 3.381 -15.658 1.00 91.69 298 THR A CA 1
ATOM 2344 C C . THR A 1 298 ? 13.577 4.369 -14.995 1.00 91.69 298 THR A C 1
ATOM 2346 O O . THR A 1 298 ? 14.021 5.268 -14.282 1.00 91.69 298 THR A O 1
ATOM 2349 N N . GLU A 1 299 ? 12.277 4.178 -15.190 1.00 93.44 299 GLU A N 1
ATOM 2350 C CA . GLU A 1 299 ? 11.234 5.003 -14.580 1.00 93.44 299 GLU A CA 1
ATOM 2351 C C . GLU A 1 299 ? 10.502 4.201 -13.497 1.00 93.44 299 GLU A C 1
ATOM 2353 O O . GLU A 1 299 ? 9.936 3.140 -13.794 1.00 93.44 299 GLU A O 1
ATOM 2358 N N . PRO A 1 300 ? 10.504 4.665 -12.235 1.00 95.06 300 PRO A N 1
ATOM 2359 C CA . PRO A 1 300 ? 9.663 4.089 -11.203 1.00 95.06 300 PRO A CA 1
ATOM 2360 C C . PRO A 1 300 ? 8.215 4.577 -11.346 1.00 95.06 300 PRO A C 1
ATOM 2362 O O . PRO A 1 300 ? 7.961 5.753 -11.606 1.00 95.06 300 PRO A O 1
ATOM 2365 N N . TYR A 1 301 ? 7.254 3.688 -11.122 1.00 95.81 301 TYR A N 1
ATOM 2366 C CA . TYR A 1 301 ? 5.832 4.020 -11.107 1.00 95.81 301 TYR A CA 1
ATOM 2367 C C . TYR A 1 301 ? 5.087 3.153 -10.090 1.00 95.81 301 TYR A C 1
ATOM 2369 O O . TYR A 1 301 ? 5.556 2.084 -9.699 1.00 95.81 301 TYR A O 1
ATOM 2377 N N . TRP A 1 302 ? 3.932 3.642 -9.633 1.00 96.31 302 TRP A N 1
ATOM 2378 C CA . TRP A 1 302 ? 3.283 3.117 -8.431 1.00 96.31 302 TRP A CA 1
A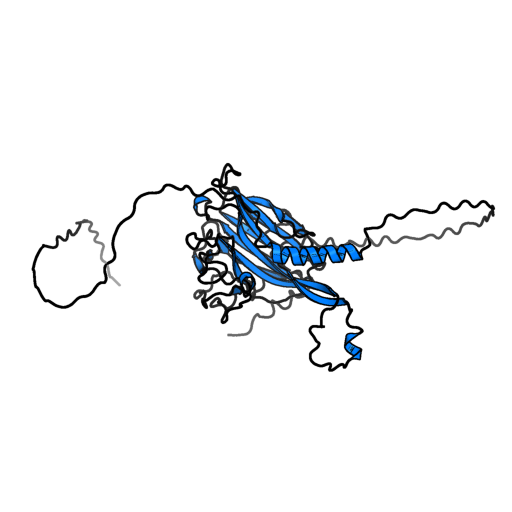TOM 2379 C C . TRP A 1 302 ? 1.802 2.797 -8.649 1.00 96.31 302 TRP A C 1
ATOM 2381 O O . TRP A 1 302 ? 0.945 3.574 -8.214 1.00 96.31 302 TRP A O 1
ATOM 2391 N N . PRO A 1 303 ? 1.458 1.692 -9.324 1.00 97.00 303 PRO A N 1
ATOM 2392 C CA . PRO A 1 303 ? 0.069 1.266 -9.391 1.00 97.00 303 PRO A CA 1
ATOM 2393 C C . PRO A 1 303 ? -0.434 0.831 -8.014 1.00 97.00 303 PRO A C 1
ATOM 2395 O O . PRO A 1 303 ? 0.345 0.488 -7.119 1.00 97.00 303 PRO A O 1
ATOM 2398 N N . GLY A 1 304 ? -1.748 0.844 -7.843 1.00 97.56 304 GLY A N 1
ATOM 2399 C CA . GLY A 1 304 ? -2.358 0.309 -6.638 1.00 97.56 304 GLY A CA 1
ATOM 2400 C C . GLY A 1 304 ? -3.830 0.628 -6.510 1.00 97.56 304 GLY A C 1
ATOM 2401 O O . GLY A 1 304 ? -4.446 1.236 -7.389 1.00 97.56 304 GLY A O 1
ATOM 2402 N N . MET A 1 305 ? -4.366 0.215 -5.373 1.00 98.62 305 MET A N 1
ATOM 2403 C CA . MET A 1 305 ? -5.751 0.407 -4.990 1.00 98.62 305 MET A CA 1
ATOM 2404 C C . MET A 1 305 ? -5.843 1.470 -3.904 1.00 98.62 305 MET A C 1
ATOM 2406 O O . MET A 1 305 ? -4.972 1.557 -3.040 1.00 98.62 305 MET A O 1
ATOM 2410 N N . PHE A 1 306 ? -6.896 2.275 -3.948 1.00 98.50 306 PHE A N 1
ATOM 2411 C CA . PHE A 1 306 ? -7.241 3.217 -2.895 1.00 98.50 306 PHE A CA 1
ATOM 2412 C C . PHE A 1 306 ? -8.642 2.934 -2.380 1.00 98.50 306 PHE A C 1
ATOM 2414 O O . PHE A 1 306 ? -9.542 2.625 -3.155 1.00 98.50 306 PHE A O 1
ATOM 2421 N N . ILE A 1 307 ? -8.819 3.098 -1.077 1.00 98.56 307 ILE A N 1
ATOM 2422 C CA . ILE A 1 307 ? -10.123 3.109 -0.430 1.00 98.56 307 ILE A CA 1
ATOM 2423 C C . ILE A 1 307 ? -10.632 4.547 -0.504 1.00 98.56 307 ILE A C 1
ATOM 2425 O O . ILE A 1 307 ? -10.035 5.470 0.066 1.00 98.56 307 ILE A O 1
ATOM 2429 N N . GLN A 1 308 ? -11.691 4.737 -1.286 1.00 97.88 308 GLN A N 1
ATOM 2430 C CA . GLN A 1 308 ? -12.348 6.016 -1.496 1.00 97.88 308 GLN A CA 1
ATOM 2431 C C . GLN A 1 308 ? -13.631 6.077 -0.672 1.00 97.88 308 GLN A C 1
ATOM 2433 O O . GLN A 1 308 ? -14.523 5.264 -0.880 1.00 97.88 308 GLN A O 1
ATOM 2438 N N . PHE A 1 309 ? -13.717 7.040 0.243 1.00 97.88 309 PHE A N 1
ATOM 2439 C CA . PHE A 1 309 ? -14.901 7.287 1.052 1.00 97.88 309 PHE A CA 1
ATOM 2440 C C . PHE A 1 309 ? -15.837 8.276 0.364 1.00 97.88 309 PHE A C 1
ATOM 2442 O O . PHE A 1 309 ? -15.406 9.271 -0.234 1.00 97.88 309 PHE A O 1
ATOM 2449 N N . HIS A 1 310 ? -17.123 7.998 0.482 1.00 96.56 310 HIS A N 1
ATOM 2450 C CA . HIS A 1 310 ? -18.231 8.867 0.144 1.00 96.56 310 HIS A CA 1
ATOM 2451 C C . HIS A 1 310 ? -18.915 9.225 1.460 1.00 96.56 310 HIS A C 1
ATOM 2453 O O . HIS A 1 310 ? -19.733 8.449 1.951 1.00 96.56 310 HIS A O 1
ATOM 2459 N N . SER A 1 311 ? -18.540 10.362 2.048 1.00 96.12 311 SER A N 1
ATOM 2460 C CA . SER A 1 311 ? -19.159 10.816 3.294 1.00 96.12 311 SER A CA 1
ATOM 2461 C C . SER A 1 311 ? -20.555 11.362 3.011 1.00 96.12 311 SER A C 1
ATOM 2463 O O . SER A 1 311 ? -20.743 12.120 2.054 1.00 96.12 311 SER A O 1
ATOM 2465 N N . LYS A 1 312 ? -21.514 11.053 3.885 1.00 95.81 312 LYS A N 1
ATOM 2466 C CA . LYS A 1 312 ? -22.863 11.641 3.881 1.00 95.81 312 LYS A CA 1
ATOM 2467 C C . LYS A 1 312 ? -22.872 13.150 4.139 1.00 95.81 312 LYS A C 1
ATOM 2469 O O . LYS A 1 312 ? -23.908 13.792 3.980 1.00 95.81 312 LYS A O 1
ATOM 2474 N N . THR A 1 313 ? -21.757 13.727 4.592 1.00 95.56 313 THR A N 1
ATOM 2475 C CA . THR A 1 313 ? -21.633 15.181 4.781 1.00 95.56 313 THR A CA 1
ATOM 2476 C C . THR A 1 313 ? -21.305 15.916 3.482 1.00 95.56 313 THR A C 1
ATOM 2478 O O . THR A 1 313 ? -21.522 17.127 3.389 1.00 95.56 313 THR A O 1
ATOM 2481 N N . ASP A 1 314 ? -20.857 15.201 2.444 1.00 96.12 314 ASP A N 1
ATOM 2482 C CA . ASP A 1 314 ? -20.807 15.723 1.082 1.00 96.12 314 ASP A CA 1
ATOM 2483 C C . ASP A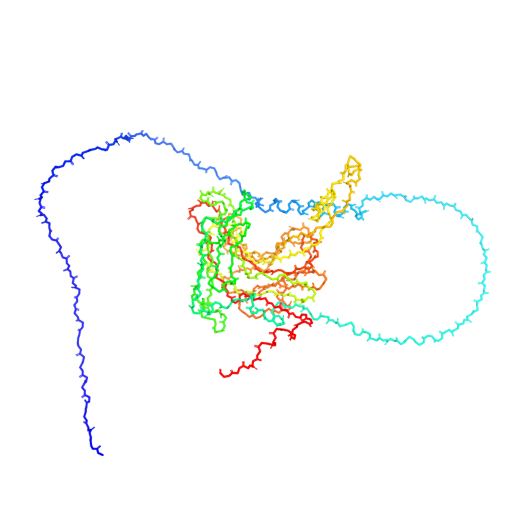 1 314 ? -22.208 15.604 0.455 1.00 96.12 314 ASP A C 1
ATOM 2485 O O . ASP A 1 314 ? -22.721 14.493 0.317 1.00 96.12 314 ASP A O 1
ATOM 2489 N N . PRO A 1 315 ? -22.831 16.714 0.009 1.00 96.00 315 PRO A N 1
ATOM 2490 C CA . PRO A 1 315 ? -24.201 16.719 -0.516 1.00 96.00 315 PRO A CA 1
ATOM 2491 C C . PRO A 1 315 ? -24.402 15.868 -1.781 1.00 96.00 315 PRO A C 1
ATOM 2493 O O . PRO A 1 315 ? -25.523 15.762 -2.272 1.00 96.00 315 PRO A O 1
ATOM 2496 N N . LYS A 1 316 ? -23.333 15.307 -2.355 1.00 96.25 316 LYS A N 1
ATOM 2497 C CA . LYS A 1 316 ? -23.406 14.342 -3.459 1.00 96.25 316 LYS A CA 1
ATOM 2498 C C . LYS A 1 316 ? -23.832 12.940 -3.021 1.00 96.25 316 LYS A C 1
ATOM 2500 O O . LYS A 1 316 ? -24.183 12.151 -3.897 1.00 96.25 316 LYS A O 1
ATOM 2505 N N . TYR A 1 317 ? -23.756 12.617 -1.731 1.00 95.62 317 TYR A N 1
ATOM 2506 C CA . TYR A 1 317 ? -24.011 11.272 -1.227 1.00 95.62 317 TYR A CA 1
ATOM 2507 C C . TYR A 1 317 ? -25.030 11.295 -0.092 1.00 95.62 317 TYR A C 1
ATOM 2509 O O . TYR A 1 317 ? -24.883 12.017 0.886 1.00 95.62 317 TYR A O 1
ATOM 2517 N N . ASP A 1 318 ? -26.045 10.441 -0.203 1.00 94.69 318 ASP A N 1
ATOM 2518 C CA . ASP A 1 318 ? -27.124 10.357 0.788 1.00 94.69 318 ASP A CA 1
ATOM 2519 C C . ASP A 1 318 ? -26.754 9.499 2.013 1.00 94.69 318 ASP A C 1
ATOM 2521 O O . ASP A 1 318 ? -27.496 9.447 2.994 1.00 94.69 318 ASP A O 1
ATOM 2525 N N . ARG A 1 319 ? -25.635 8.768 1.946 1.00 94.75 319 ARG A N 1
ATOM 2526 C CA . ARG A 1 319 ? -25.153 7.865 2.998 1.00 94.75 319 ARG A CA 1
ATOM 2527 C C . ARG A 1 319 ? -23.651 7.652 2.905 1.00 94.75 319 ARG A C 1
ATOM 2529 O O . ARG A 1 319 ? -23.081 7.730 1.816 1.00 94.75 319 ARG A O 1
ATOM 2536 N N . ASP A 1 320 ? -23.071 7.287 4.042 1.00 96.25 320 ASP A N 1
ATOM 2537 C CA . ASP A 1 320 ? -21.688 6.844 4.127 1.00 96.25 320 ASP A CA 1
ATOM 2538 C C . ASP A 1 320 ? -21.514 5.541 3.338 1.00 96.25 320 ASP A C 1
ATOM 2540 O O . ASP A 1 320 ? -22.312 4.606 3.447 1.00 96.25 320 ASP A O 1
ATOM 2544 N N . SER A 1 321 ? -20.494 5.500 2.489 1.00 96.25 321 SER A N 1
ATOM 2545 C CA . SER A 1 321 ? -20.074 4.291 1.778 1.00 96.25 321 SER A CA 1
ATOM 2546 C C . SER A 1 321 ? -18.614 4.414 1.373 1.00 96.25 321 SER A C 1
ATOM 2548 O O . SER A 1 321 ? -18.090 5.521 1.266 1.00 96.25 321 SER A O 1
ATOM 2550 N N . ALA A 1 322 ? -17.952 3.295 1.099 1.00 98.00 322 ALA A N 1
ATOM 2551 C CA . ALA A 1 322 ? -16.623 3.317 0.509 1.00 98.00 322 ALA A CA 1
ATOM 2552 C C . ALA A 1 322 ? -16.574 2.502 -0.785 1.00 98.00 322 ALA A C 1
ATOM 2554 O O . ALA A 1 322 ? -17.461 1.709 -1.086 1.00 98.00 322 ALA A O 1
ATOM 2555 N N . MET A 1 323 ? -15.538 2.723 -1.583 1.00 98.00 323 MET A N 1
ATOM 2556 C CA . MET A 1 323 ? -15.269 1.993 -2.815 1.00 98.00 323 MET A CA 1
ATOM 2557 C C . MET A 1 323 ? -13.774 1.737 -2.926 1.00 98.00 323 MET A C 1
ATOM 2559 O O . MET A 1 323 ? -12.960 2.625 -2.662 1.00 98.00 323 MET A O 1
ATOM 2563 N N . ILE A 1 324 ? -13.408 0.541 -3.372 1.00 98.44 324 ILE A N 1
ATOM 2564 C CA . ILE A 1 324 ? -12.042 0.284 -3.818 1.00 98.44 324 ILE A CA 1
ATOM 2565 C C . ILE A 1 324 ? -11.904 0.847 -5.228 1.00 98.44 324 ILE A C 1
ATOM 2567 O O . ILE A 1 324 ? -12.674 0.500 -6.117 1.00 98.44 324 ILE A O 1
ATOM 2571 N N . VAL A 1 325 ? -10.912 1.700 -5.453 1.00 98.12 325 VAL A N 1
ATOM 2572 C CA . VAL A 1 325 ? -10.589 2.222 -6.782 1.00 98.12 325 VAL A CA 1
ATOM 2573 C C . VAL A 1 325 ? -9.177 1.846 -7.178 1.00 98.12 325 VAL A C 1
ATOM 2575 O O . VAL A 1 325 ? -8.245 1.972 -6.386 1.00 98.12 325 VAL A O 1
ATOM 2578 N N . VAL A 1 326 ? -8.990 1.424 -8.424 1.00 97.56 326 VAL A N 1
ATOM 2579 C CA . VAL A 1 326 ? -7.660 1.150 -8.970 1.00 97.56 326 VAL A CA 1
ATOM 2580 C C . VAL A 1 326 ? -7.139 2.419 -9.634 1.00 97.56 326 VAL A C 1
ATOM 2582 O O . VAL A 1 326 ? -7.783 2.979 -10.525 1.00 97.56 326 VAL A O 1
ATOM 2585 N N . ARG A 1 327 ? -5.965 2.895 -9.209 1.00 90.81 327 ARG A N 1
ATOM 2586 C CA . ARG A 1 327 ? -5.317 4.063 -9.816 1.00 90.81 327 ARG A CA 1
ATOM 2587 C C . ARG A 1 327 ? -4.363 3.639 -10.924 1.00 90.81 327 ARG A C 1
ATOM 2589 O O . ARG A 1 327 ? -3.364 2.971 -10.661 1.00 90.81 327 ARG A O 1
ATOM 2596 N N . GLY A 1 328 ? -4.638 4.135 -12.127 1.00 85.50 328 GLY A N 1
ATOM 2597 C CA . GLY A 1 328 ? -3.772 3.993 -13.287 1.00 85.50 328 GLY A CA 1
ATOM 2598 C C . GLY A 1 328 ? -4.233 2.893 -14.232 1.00 85.50 328 GLY A C 1
ATOM 2599 O O . GLY A 1 328 ? -3.592 1.852 -14.302 1.00 85.50 328 GLY A O 1
ATOM 2600 N N . ASP A 1 329 ? -5.296 3.149 -14.999 1.00 89.75 329 ASP A N 1
ATOM 2601 C CA . ASP A 1 329 ? -5.541 2.409 -16.247 1.00 89.75 329 ASP A CA 1
ATOM 2602 C C . ASP A 1 329 ? -4.410 2.668 -17.269 1.00 89.75 329 ASP A C 1
ATOM 2604 O O . ASP A 1 329 ? -3.471 3.435 -17.012 1.00 89.75 329 ASP A O 1
ATOM 2608 N N . VAL A 1 330 ? -4.507 2.089 -18.467 1.00 91.56 330 VAL A N 1
ATOM 2609 C CA . VAL A 1 330 ? -3.546 2.312 -19.567 1.00 91.56 330 VAL A CA 1
ATOM 2610 C C . VAL A 1 330 ? -3.304 3.792 -19.937 1.00 91.56 330 VAL A C 1
ATOM 2612 O O . VAL A 1 330 ? -2.304 4.132 -20.568 1.00 91.56 330 VAL A O 1
ATOM 2615 N N . THR A 1 331 ? -4.192 4.706 -19.547 1.00 91.00 331 THR A N 1
ATOM 2616 C CA . THR A 1 331 ? -4.078 6.159 -19.760 1.00 91.00 331 THR A CA 1
ATOM 2617 C C . THR A 1 331 ? -3.877 6.971 -18.473 1.00 91.00 331 THR A C 1
ATOM 2619 O O . THR A 1 331 ? -3.754 8.199 -18.527 1.00 91.00 331 THR A O 1
ATOM 2622 N N . GLY A 1 332 ? -3.805 6.305 -17.320 1.00 88.12 332 GLY A N 1
ATOM 2623 C CA . GLY A 1 332 ? -3.669 6.928 -16.009 1.00 88.12 332 GLY A CA 1
ATOM 2624 C C . GLY A 1 332 ? -4.985 7.361 -15.353 1.00 88.12 332 GLY A C 1
ATOM 2625 O O . GLY A 1 332 ? -4.934 8.155 -14.413 1.00 88.12 332 GLY A O 1
ATOM 2626 N N . ASN A 1 333 ? -6.148 6.903 -15.825 1.00 92.50 333 ASN A N 1
ATOM 2627 C CA . ASN A 1 333 ? -7.424 7.163 -15.151 1.00 92.50 333 ASN A CA 1
ATOM 2628 C C . ASN A 1 333 ? -7.635 6.223 -13.957 1.00 92.50 333 ASN A C 1
ATOM 2630 O O . ASN A 1 333 ? -6.867 5.291 -13.710 1.00 92.50 333 ASN A O 1
ATOM 2634 N N . VAL A 1 334 ? -8.699 6.501 -13.208 1.00 94.44 334 VAL A N 1
ATOM 2635 C CA . VAL A 1 334 ? -9.160 5.696 -12.079 1.00 94.44 334 VAL A CA 1
ATOM 2636 C C . VAL A 1 334 ? -10.224 4.719 -12.571 1.00 94.44 334 VAL A C 1
ATOM 2638 O O . VAL A 1 334 ? -11.156 5.135 -13.259 1.00 94.44 334 VAL A O 1
ATOM 2641 N N . MET A 1 335 ? -10.098 3.446 -12.206 1.00 96.25 335 MET A N 1
ATOM 2642 C CA . MET A 1 335 ? -11.095 2.415 -12.500 1.00 96.25 335 MET A CA 1
ATOM 2643 C C . MET A 1 335 ? -11.890 2.098 -11.229 1.00 96.25 335 MET A C 1
ATOM 2645 O O . MET A 1 335 ? -11.276 1.914 -10.170 1.00 96.25 335 MET A O 1
ATOM 2649 N N . PRO A 1 336 ? -13.230 2.042 -11.303 1.00 96.56 336 PRO A N 1
ATOM 2650 C CA . PRO A 1 336 ? -14.051 1.649 -10.167 1.00 96.56 336 PRO A CA 1
ATOM 2651 C C . PRO A 1 336 ? -13.874 0.155 -9.878 1.00 96.56 336 PRO A C 1
ATOM 2653 O O . PRO A 1 336 ? -13.824 -0.661 -10.797 1.00 96.56 336 PRO A O 1
ATOM 2656 N N . GLY A 1 337 ? -13.775 -0.190 -8.600 1.00 96.62 337 GLY A N 1
ATOM 2657 C CA . GLY A 1 337 ? -13.805 -1.557 -8.092 1.00 96.62 337 GLY A CA 1
ATOM 2658 C C . GLY A 1 337 ? -15.058 -1.806 -7.243 1.00 96.62 337 GLY A C 1
ATOM 2659 O O . GLY A 1 337 ? -16.055 -1.095 -7.398 1.00 96.62 337 GLY A O 1
ATOM 2660 N N . PRO A 1 338 ? -15.044 -2.822 -6.363 1.00 97.00 338 PRO A N 1
ATOM 2661 C CA . PRO A 1 338 ? -16.195 -3.149 -5.531 1.00 97.00 338 PRO A CA 1
ATOM 2662 C C . PRO A 1 338 ? -16.530 -2.026 -4.541 1.00 97.00 338 PRO A C 1
ATOM 2664 O O . PRO A 1 338 ? -15.651 -1.348 -3.997 1.00 97.00 338 PRO A O 1
ATOM 2667 N N . MET A 1 339 ? -17.830 -1.865 -4.293 1.00 97.44 339 MET A N 1
ATOM 2668 C CA . MET A 1 339 ? -18.341 -1.038 -3.205 1.00 97.44 339 MET A CA 1
ATOM 2669 C C . MET A 1 339 ? -18.152 -1.765 -1.874 1.00 97.44 339 MET A C 1
ATOM 2671 O O . MET A 1 339 ? -18.437 -2.954 -1.756 1.00 97.44 339 MET A O 1
ATOM 2675 N N . ILE A 1 340 ? -17.732 -1.016 -0.867 1.00 96.00 340 ILE A N 1
ATOM 2676 C CA . ILE A 1 340 ? -17.684 -1.419 0.532 1.00 96.00 340 ILE A CA 1
ATOM 2677 C C . ILE A 1 340 ? -18.910 -0.786 1.187 1.00 96.00 340 ILE A C 1
ATOM 2679 O O . ILE A 1 340 ? -18.937 0.415 1.466 1.00 96.00 340 ILE A O 1
ATOM 2683 N N . THR A 1 341 ? -19.962 -1.580 1.358 1.00 87.31 341 THR A N 1
ATOM 2684 C CA . THR A 1 341 ? -21.190 -1.146 2.043 1.00 87.31 341 THR A CA 1
ATOM 2685 C C . THR A 1 341 ? -21.158 -1.448 3.534 1.00 87.31 341 THR A C 1
ATOM 2687 O O . THR A 1 341 ? -21.853 -0.784 4.294 1.00 87.31 341 THR A O 1
ATOM 2690 N N . GLU A 1 342 ? -20.340 -2.416 3.941 1.00 89.62 342 GLU A N 1
ATOM 2691 C CA . GLU A 1 342 ? -20.123 -2.812 5.329 1.00 89.62 342 GLU A CA 1
ATOM 2692 C C . GLU A 1 342 ? -18.607 -2.839 5.587 1.00 89.62 342 GLU A C 1
ATOM 2694 O O . GLU A 1 342 ? -17.884 -3.567 4.894 1.00 89.62 342 GLU A O 1
ATOM 2699 N N . PRO A 1 343 ? -18.097 -2.004 6.511 1.00 95.81 343 PRO A N 1
ATOM 2700 C CA . PRO A 1 343 ? -16.705 -2.059 6.941 1.00 95.81 343 PRO A CA 1
ATOM 2701 C C . PRO A 1 343 ? -16.362 -3.381 7.631 1.00 95.81 343 PRO A C 1
ATOM 2703 O O . PRO A 1 343 ? -17.233 -4.147 8.035 1.00 95.81 343 PRO A O 1
ATOM 2706 N N . GLY A 1 344 ? -15.069 -3.628 7.791 1.00 98.19 344 GLY A N 1
ATOM 2707 C CA . GLY A 1 344 ? -14.530 -4.853 8.362 1.00 98.19 344 GLY A CA 1
ATOM 2708 C C . GLY A 1 344 ? -13.263 -5.267 7.632 1.00 98.19 344 GLY A C 1
ATOM 2709 O O . GLY A 1 344 ? -12.565 -4.432 7.051 1.00 98.19 344 GLY A O 1
ATOM 2710 N N . TRP A 1 345 ? -12.965 -6.561 7.663 1.00 98.69 345 TRP A N 1
ATOM 2711 C CA . TRP A 1 345 ? -11.807 -7.115 6.975 1.00 98.69 345 TRP A CA 1
ATOM 2712 C C . TRP A 1 345 ? -12.018 -7.213 5.473 1.00 98.69 345 TRP A C 1
ATOM 2714 O O . TRP A 1 345 ? -13.086 -7.609 5.010 1.00 98.69 345 TRP A O 1
ATOM 2724 N N . TRP A 1 346 ? -10.968 -6.877 4.735 1.00 98.75 346 TRP A N 1
ATOM 2725 C CA . TRP A 1 346 ? -10.853 -7.090 3.302 1.00 98.75 346 TRP A CA 1
ATOM 2726 C C . TRP A 1 346 ? -9.457 -7.603 2.963 1.00 98.75 346 TRP A C 1
ATOM 2728 O O . TRP A 1 346 ? -8.458 -7.024 3.400 1.00 98.75 346 TRP A O 1
ATOM 2738 N N . THR A 1 347 ? -9.371 -8.629 2.122 1.00 98.88 347 THR A N 1
ATOM 2739 C CA . THR A 1 347 ? -8.107 -9.071 1.532 1.00 98.88 347 THR A CA 1
ATOM 2740 C C . THR A 1 347 ? -7.879 -8.298 0.238 1.00 98.88 347 THR A C 1
ATOM 2742 O O . THR A 1 347 ? -8.720 -8.298 -0.658 1.00 98.88 347 THR A O 1
ATOM 2745 N N . LEU A 1 348 ? -6.734 -7.623 0.121 1.00 98.81 348 LEU A N 1
ATOM 2746 C CA . LEU A 1 348 ? -6.313 -6.908 -1.085 1.00 98.81 348 LEU A CA 1
ATOM 2747 C C . LEU A 1 348 ? -5.025 -7.530 -1.619 1.00 98.81 348 LEU A C 1
ATOM 2749 O O . LEU A 1 348 ? -4.121 -7.871 -0.854 1.00 98.81 348 LEU A O 1
ATOM 2753 N N . GLY A 1 349 ? -4.898 -7.615 -2.942 1.00 98.56 349 GLY A N 1
ATOM 2754 C CA . GLY A 1 349 ? -3.694 -8.155 -3.558 1.00 98.56 349 GLY A CA 1
ATOM 2755 C C . GLY A 1 349 ? -3.424 -7.652 -4.966 1.00 98.56 349 GLY A C 1
ATOM 2756 O O . GLY A 1 349 ? -4.309 -7.178 -5.681 1.00 98.56 349 GLY A O 1
ATOM 2757 N N . MET A 1 350 ? -2.160 -7.761 -5.364 1.00 98.69 350 MET A N 1
ATOM 2758 C CA . MET A 1 350 ? -1.714 -7.517 -6.732 1.00 98.69 350 MET A CA 1
ATOM 2759 C C . MET A 1 350 ? -0.783 -8.631 -7.186 1.00 98.69 350 MET A C 1
ATOM 2761 O O . MET A 1 350 ? 0.055 -9.099 -6.415 1.00 98.69 350 MET A O 1
ATOM 2765 N N . SER A 1 351 ? -0.900 -9.038 -8.444 1.00 98.31 351 SER A N 1
ATOM 2766 C CA . SER A 1 351 ? 0.042 -9.960 -9.077 1.00 98.31 351 SER A CA 1
ATOM 2767 C C . SER A 1 351 ? 0.622 -9.356 -10.348 1.00 98.31 351 SER A C 1
ATOM 2769 O O . SER A 1 351 ? -0.010 -8.525 -11.008 1.00 98.31 351 SER A O 1
ATOM 2771 N N . PHE A 1 352 ? 1.857 -9.747 -10.662 1.00 97.81 352 PHE A N 1
ATOM 2772 C CA . PHE A 1 352 ? 2.633 -9.178 -11.758 1.00 97.81 352 PHE A CA 1
ATOM 2773 C C . PHE A 1 352 ? 3.092 -10.301 -12.686 1.00 97.81 352 PHE A C 1
ATOM 2775 O O . PHE A 1 352 ? 3.817 -11.206 -12.269 1.00 97.81 352 PHE A O 1
ATOM 2782 N N . THR A 1 353 ? 2.670 -10.256 -13.944 1.00 96.38 353 THR A N 1
ATOM 2783 C CA . THR A 1 353 ? 2.991 -11.288 -14.936 1.00 96.38 353 THR A CA 1
ATOM 2784 C C . THR A 1 353 ? 4.266 -10.971 -15.707 1.00 96.38 353 THR A C 1
ATOM 2786 O O . THR A 1 353 ? 4.757 -9.840 -15.737 1.00 96.38 353 THR A O 1
ATOM 2789 N N . ALA A 1 354 ? 4.831 -11.996 -16.349 1.00 95.44 354 ALA A N 1
ATOM 2790 C CA . ALA A 1 354 ? 6.107 -11.895 -17.056 1.00 95.44 354 ALA A CA 1
ATOM 2791 C C . ALA A 1 354 ? 6.088 -10.910 -18.242 1.00 95.44 354 ALA A C 1
ATOM 2793 O O . ALA A 1 354 ? 7.138 -10.393 -18.619 1.00 95.44 354 ALA A O 1
ATOM 2794 N N . ASP A 1 355 ? 4.915 -10.631 -18.813 1.00 95.44 355 ASP A N 1
ATOM 2795 C CA . ASP A 1 355 ? 4.708 -9.628 -19.865 1.00 95.44 355 ASP A CA 1
ATOM 2796 C C . ASP A 1 355 ? 4.611 -8.185 -19.332 1.00 95.44 355 ASP A C 1
ATOM 2798 O O . ASP A 1 355 ? 4.553 -7.234 -20.120 1.00 95.44 355 ASP A O 1
ATOM 2802 N N . GLY A 1 356 ? 4.640 -8.020 -18.007 1.00 96.56 356 GLY A N 1
ATOM 2803 C CA . GLY A 1 356 ? 4.654 -6.742 -17.312 1.00 96.56 356 GLY A CA 1
ATOM 2804 C C . GLY A 1 356 ? 3.276 -6.178 -16.977 1.00 96.56 356 GLY A C 1
ATOM 2805 O O . GLY A 1 356 ? 3.212 -4.995 -16.634 1.00 96.56 356 GLY A O 1
ATOM 2806 N N . ALA A 1 357 ? 2.205 -6.971 -17.095 1.00 97.31 357 ALA A N 1
ATOM 2807 C CA . ALA A 1 357 ? 0.868 -6.565 -16.671 1.00 97.31 357 ALA A CA 1
ATOM 2808 C C . ALA A 1 357 ? 0.717 -6.609 -15.140 1.00 97.31 357 ALA A C 1
ATOM 2810 O O . ALA A 1 357 ? 1.453 -7.304 -14.430 1.00 97.31 357 ALA A O 1
ATOM 2811 N N . VAL A 1 358 ? -0.250 -5.840 -14.639 1.00 98.25 358 VAL A N 1
ATOM 2812 C CA . VAL A 1 358 ? -0.634 -5.781 -13.228 1.00 98.25 358 VAL A CA 1
ATOM 2813 C C . VAL A 1 358 ? -2.082 -6.224 -13.097 1.00 98.25 358 VAL A C 1
ATOM 2815 O O . VAL A 1 358 ? -2.968 -5.672 -13.751 1.00 98.25 358 VAL A O 1
ATOM 2818 N N . HIS A 1 359 ? -2.324 -7.194 -12.225 1.00 98.19 359 HIS A N 1
ATOM 2819 C CA . HIS A 1 359 ? -3.659 -7.685 -11.913 1.00 98.19 359 HIS A CA 1
ATOM 2820 C C . HIS A 1 359 ? -4.027 -7.286 -10.488 1.00 98.19 359 HIS A C 1
ATOM 2822 O O . HIS A 1 359 ? -3.240 -7.500 -9.567 1.00 98.19 359 HIS A O 1
ATOM 2828 N N . PHE A 1 360 ? -5.212 -6.712 -10.311 1.00 98.56 360 PHE A N 1
ATOM 2829 C CA . PHE A 1 360 ? -5.698 -6.194 -9.033 1.00 98.56 360 PHE A CA 1
ATOM 2830 C C . PHE A 1 360 ? -6.817 -7.079 -8.512 1.00 98.56 360 PHE A C 1
ATOM 2832 O O . PHE A 1 360 ? -7.712 -7.433 -9.279 1.00 98.56 360 PHE A O 1
ATOM 2839 N N . TYR A 1 361 ? -6.771 -7.401 -7.225 1.00 98.75 361 TYR A N 1
ATOM 2840 C CA . TYR A 1 361 ? -7.718 -8.294 -6.572 1.00 98.75 361 TYR A CA 1
ATOM 2841 C C . TYR A 1 361 ? -8.174 -7.697 -5.248 1.00 98.75 361 TYR A C 1
ATOM 2843 O O . TYR A 1 361 ? -7.354 -7.130 -4.517 1.00 98.75 361 TYR A O 1
ATOM 2851 N N . ALA A 1 362 ? -9.455 -7.856 -4.930 1.00 98.56 362 ALA A N 1
ATOM 2852 C CA . ALA A 1 362 ? -9.947 -7.614 -3.584 1.00 98.56 362 ALA A CA 1
ATOM 2853 C C . ALA A 1 362 ? -11.201 -8.433 -3.289 1.00 98.56 362 ALA A C 1
ATOM 2855 O O . ALA A 1 362 ? -12.070 -8.560 -4.151 1.00 98.56 362 ALA A O 1
ATOM 2856 N N . SER A 1 363 ? -11.317 -8.892 -2.048 1.00 98.31 363 SER A N 1
ATOM 2857 C CA . SER A 1 363 ? -12.490 -9.594 -1.537 1.00 98.31 363 SER A CA 1
ATOM 2858 C C . SER A 1 363 ? -12.788 -9.189 -0.089 1.00 98.31 363 SER A C 1
ATOM 2860 O O . SER A 1 363 ? -11.866 -8.819 0.648 1.00 98.31 363 SER A O 1
ATOM 2862 N N . PRO A 1 364 ? -14.064 -9.210 0.335 1.00 98.19 364 PRO A N 1
ATOM 2863 C CA . PRO A 1 364 ? -14.410 -9.066 1.743 1.00 98.19 364 PRO A CA 1
ATOM 2864 C C . PRO A 1 364 ? -13.930 -10.287 2.541 1.00 98.19 364 PRO A C 1
ATOM 2866 O O . PRO A 1 364 ? -13.941 -11.411 2.043 1.00 98.19 364 PRO A O 1
ATOM 2869 N N . GLY A 1 365 ? -13.560 -10.068 3.800 1.00 98.19 365 GLY A N 1
ATOM 2870 C CA . GLY A 1 365 ? -13.028 -11.090 4.699 1.00 98.19 365 GLY A CA 1
ATOM 2871 C C . GLY A 1 365 ? -11.501 -11.155 4.714 1.00 98.19 365 GLY A C 1
ATOM 2872 O O . GLY A 1 365 ? -10.815 -10.220 4.301 1.00 98.19 365 GLY A O 1
ATOM 2873 N N . VAL A 1 366 ? -10.979 -12.259 5.250 1.00 98.50 366 VAL A N 1
ATOM 2874 C CA . VAL A 1 366 ? -9.534 -12.519 5.400 1.00 98.50 366 VAL A CA 1
ATOM 2875 C C . VAL A 1 366 ? -9.042 -13.692 4.557 1.00 98.50 366 VAL A C 1
ATOM 2877 O O . VAL A 1 366 ? -7.841 -13.972 4.540 1.00 98.50 366 VAL A O 1
ATOM 2880 N N . ASP A 1 367 ? -9.943 -14.351 3.831 1.00 98.25 367 ASP A N 1
ATOM 2881 C CA . ASP A 1 367 ? -9.637 -15.531 3.031 1.00 98.25 367 ASP A CA 1
ATOM 2882 C C . ASP A 1 367 ? -8.616 -15.226 1.930 1.00 98.25 367 ASP A C 1
ATOM 2884 O O . ASP A 1 367 ? -8.352 -14.068 1.573 1.00 98.25 367 ASP A O 1
ATOM 2888 N N . ASP A 1 368 ? -7.986 -16.284 1.425 1.00 98.31 368 ASP A N 1
ATOM 2889 C CA . ASP A 1 368 ? -7.086 -16.182 0.285 1.00 98.31 368 ASP A CA 1
ATOM 2890 C C . ASP A 1 368 ? -7.844 -15.770 -0.975 1.00 98.31 368 ASP A C 1
ATOM 2892 O O . ASP A 1 368 ? -8.965 -16.205 -1.234 1.00 98.31 368 ASP A O 1
ATOM 2896 N N . LEU A 1 369 ? -7.191 -14.929 -1.775 1.00 98.44 369 LEU A N 1
ATOM 2897 C CA . LEU A 1 369 ? -7.753 -14.444 -3.025 1.00 98.44 369 LEU A CA 1
ATOM 2898 C C . LEU A 1 369 ? -7.878 -15.579 -4.039 1.00 98.44 369 LEU A C 1
ATOM 2900 O O . LEU A 1 369 ? -7.036 -16.476 -4.131 1.00 98.44 369 LEU A O 1
ATOM 2904 N N . THR A 1 370 ? -8.911 -15.472 -4.859 1.00 97.94 370 THR A N 1
ATOM 2905 C CA . THR A 1 370 ? -9.279 -16.407 -5.917 1.00 97.94 370 THR A CA 1
ATOM 2906 C C . THR A 1 370 ? -9.262 -15.707 -7.283 1.00 97.94 370 THR A C 1
ATOM 2908 O O . THR A 1 370 ? -9.172 -14.475 -7.366 1.00 97.94 370 THR A O 1
ATOM 2911 N N . PRO A 1 371 ? -9.314 -16.455 -8.401 1.00 97.56 371 PRO A N 1
ATOM 2912 C CA . PRO A 1 371 ? -9.460 -15.860 -9.726 1.00 97.56 371 PRO A CA 1
ATOM 2913 C C . PRO A 1 371 ? -10.665 -14.914 -9.865 1.00 97.56 371 PRO A C 1
ATOM 2915 O O . PRO A 1 371 ? -10.576 -13.941 -10.621 1.00 97.56 371 PRO A O 1
ATOM 2918 N N . GLU A 1 372 ? -11.752 -15.197 -9.143 1.00 97.19 372 GLU A N 1
ATOM 2919 C CA . GLU A 1 372 ? -13.020 -14.462 -9.133 1.00 97.19 372 GLU A CA 1
ATOM 2920 C C . GLU A 1 372 ? -12.903 -13.078 -8.479 1.00 97.19 372 GLU A C 1
ATOM 2922 O O . GLU A 1 372 ? -13.628 -12.161 -8.861 1.00 97.19 372 GLU A O 1
ATOM 2927 N N . ASP A 1 373 ? -11.936 -12.889 -7.577 1.00 98.19 373 ASP A N 1
ATOM 2928 C CA . ASP A 1 373 ? -11.726 -11.631 -6.844 1.00 98.19 373 ASP A CA 1
ATOM 2929 C C . ASP A 1 373 ? -11.005 -10.557 -7.673 1.00 98.19 373 ASP A C 1
ATOM 2931 O O . ASP A 1 373 ? -10.663 -9.477 -7.179 1.00 98.19 373 ASP A O 1
ATOM 2935 N N . ARG A 1 374 ? -10.714 -10.846 -8.946 1.00 97.94 374 ARG A N 1
ATOM 2936 C CA . ARG A 1 374 ? -9.989 -9.936 -9.831 1.00 97.94 374 ARG A CA 1
ATOM 2937 C C . ARG A 1 374 ? -10.857 -8.745 -10.232 1.00 97.94 374 ARG A C 1
ATOM 2939 O O . ARG A 1 374 ? -11.817 -8.883 -10.984 1.00 97.94 374 ARG A O 1
ATOM 2946 N N . ILE A 1 375 ? -10.414 -7.553 -9.852 1.00 97.12 375 ILE A N 1
ATOM 2947 C CA . ILE A 1 375 ? -11.024 -6.270 -10.215 1.00 97.12 375 ILE A CA 1
ATOM 2948 C C . ILE A 1 375 ? -10.634 -5.864 -11.640 1.00 97.12 375 ILE A C 1
ATOM 2950 O O . ILE A 1 375 ? -11.482 -5.478 -12.440 1.00 97.12 375 ILE A O 1
ATOM 2954 N N . ALA A 1 376 ? -9.336 -5.910 -11.956 1.00 96.38 376 ALA A N 1
ATOM 2955 C CA . ALA A 1 376 ? -8.800 -5.388 -13.213 1.00 96.38 376 ALA A CA 1
ATOM 2956 C C . ALA A 1 376 ? -7.481 -6.065 -13.612 1.00 96.38 376 ALA A C 1
ATOM 2958 O O . ALA A 1 376 ? -6.782 -6.645 -12.780 1.00 96.38 376 ALA A O 1
ATOM 2959 N N . SER A 1 377 ? -7.138 -5.974 -14.899 1.00 96.75 377 SER A N 1
ATOM 2960 C CA . SER A 1 377 ? -5.846 -6.380 -15.468 1.00 96.75 377 SER A CA 1
ATOM 2961 C C . SER A 1 377 ? -5.378 -5.300 -16.426 1.00 96.75 377 SER A C 1
ATOM 2963 O O . SER A 1 377 ? -6.031 -5.074 -17.438 1.00 96.75 377 SER A O 1
ATOM 2965 N N . GLU A 1 378 ? -4.272 -4.636 -16.116 1.00 96.00 378 GLU A N 1
ATOM 2966 C CA . GLU A 1 378 ? -3.857 -3.438 -16.840 1.00 96.00 378 GLU A CA 1
ATOM 2967 C C . GLU A 1 378 ? -2.351 -3.376 -17.073 1.00 96.00 378 GLU A C 1
ATOM 2969 O O . GLU A 1 378 ? -1.557 -4.058 -16.425 1.00 96.00 378 GLU A O 1
ATOM 2974 N N . PHE A 1 379 ? -1.969 -2.474 -17.975 1.00 97.00 379 PHE A N 1
ATOM 2975 C CA . PHE A 1 379 ? -0.622 -1.918 -18.071 1.00 97.00 379 PHE A CA 1
ATOM 2976 C C . PHE A 1 379 ? -0.681 -0.484 -17.541 1.00 97.00 379 PHE A C 1
ATOM 2978 O O . PHE A 1 379 ? -0.949 0.428 -18.329 1.00 97.00 379 PHE A O 1
ATOM 2985 N N . PRO A 1 380 ? -0.511 -0.252 -16.225 1.00 96.19 380 PRO A N 1
ATOM 2986 C CA . PRO A 1 380 ? -0.775 1.051 -15.633 1.00 96.19 380 PRO A CA 1
ATOM 2987 C C . PRO A 1 380 ? 0.038 2.157 -16.293 1.00 96.19 380 PRO A C 1
ATOM 2989 O O . PRO A 1 380 ? 1.248 2.025 -16.479 1.00 96.19 380 PRO A O 1
ATOM 2992 N N . TYR A 1 381 ? -0.632 3.248 -16.669 1.00 94.31 381 TYR A N 1
ATOM 2993 C CA . TYR A 1 381 ? -0.040 4.369 -17.413 1.00 94.31 381 TYR A CA 1
ATOM 2994 C C . TYR A 1 381 ? 0.544 3.973 -18.786 1.00 94.31 381 TYR A C 1
ATOM 2996 O O . TYR A 1 381 ? 1.369 4.689 -19.350 1.00 94.31 381 TYR A O 1
ATOM 3004 N N . GLY A 1 382 ? 0.144 2.820 -19.326 1.00 94.56 382 GLY A N 1
ATOM 3005 C CA . GLY A 1 382 ? 0.683 2.253 -20.561 1.00 94.56 382 GLY A CA 1
ATOM 3006 C C . GLY A 1 382 ? 2.059 1.608 -20.394 1.00 94.56 382 GLY A C 1
ATOM 3007 O O . GLY A 1 382 ? 2.680 1.240 -21.395 1.00 94.56 382 GLY A O 1
ATOM 3008 N N . TYR A 1 383 ? 2.547 1.473 -19.159 1.00 96.25 383 TYR A N 1
ATOM 3009 C CA . TYR A 1 383 ? 3.854 0.906 -18.864 1.00 96.25 383 TYR A CA 1
ATOM 3010 C C . TYR A 1 383 ? 3.804 -0.607 -18.705 1.00 96.25 383 TYR A C 1
ATOM 3012 O O . TYR A 1 383 ? 2.871 -1.171 -18.136 1.00 96.25 383 TYR A O 1
ATOM 3020 N N . LYS A 1 384 ? 4.872 -1.259 -19.171 1.00 96.81 384 LYS A N 1
ATOM 3021 C CA . LYS A 1 384 ? 5.156 -2.663 -18.874 1.00 96.81 384 LYS A CA 1
ATOM 3022 C C . LYS A 1 384 ? 6.118 -2.735 -17.704 1.00 96.81 384 LYS A C 1
ATOM 3024 O O . LYS A 1 384 ? 7.198 -2.139 -17.746 1.00 96.81 384 LYS A O 1
ATOM 3029 N N . ALA A 1 385 ? 5.729 -3.435 -16.648 1.00 97.44 385 ALA A N 1
ATOM 3030 C CA . ALA A 1 385 ? 6.617 -3.687 -15.528 1.00 97.44 385 ALA A CA 1
ATOM 3031 C C . ALA A 1 385 ? 7.796 -4.562 -15.973 1.00 97.44 385 ALA A C 1
ATOM 3033 O O . ALA A 1 385 ? 7.611 -5.583 -16.624 1.00 97.44 385 ALA A O 1
ATOM 3034 N N . HIS A 1 386 ? 9.011 -4.180 -15.590 1.00 96.44 386 HIS A N 1
ATOM 3035 C CA . HIS A 1 386 ? 10.192 -5.039 -15.705 1.00 96.44 386 HIS A CA 1
ATOM 3036 C C . HIS A 1 386 ? 10.630 -5.547 -14.334 1.00 96.44 386 HIS A C 1
ATOM 3038 O O . HIS A 1 386 ? 11.112 -6.670 -14.201 1.00 96.44 386 HIS A O 1
ATOM 3044 N N . THR A 1 387 ? 10.467 -4.713 -13.307 1.00 98.06 387 THR A N 1
ATOM 3045 C CA . THR A 1 387 ? 10.913 -4.992 -11.941 1.00 98.06 387 THR A CA 1
ATOM 3046 C C . THR A 1 387 ? 9.797 -4.688 -10.952 1.00 98.06 387 THR A C 1
ATOM 3048 O O . THR A 1 387 ? 9.218 -3.605 -11.006 1.00 98.06 387 THR A O 1
ATOM 3051 N N . PHE A 1 388 ? 9.554 -5.614 -10.029 1.00 98.12 388 PHE A N 1
ATOM 3052 C CA . PHE A 1 388 ? 8.801 -5.395 -8.798 1.00 98.12 388 PHE A CA 1
ATOM 3053 C C . PHE A 1 388 ? 9.785 -5.136 -7.657 1.00 98.12 388 PHE A C 1
ATOM 3055 O O . PHE A 1 388 ? 10.806 -5.815 -7.565 1.00 98.12 388 PHE A O 1
ATOM 3062 N N . THR A 1 389 ? 9.512 -4.160 -6.795 1.00 97.12 389 THR A N 1
ATOM 3063 C CA . THR A 1 389 ? 10.423 -3.792 -5.700 1.00 97.12 389 THR A CA 1
ATOM 3064 C C . THR A 1 389 ? 9.829 -4.070 -4.328 1.00 97.12 389 THR A C 1
ATOM 3066 O O . THR A 1 389 ? 10.502 -4.661 -3.479 1.00 97.12 389 THR A O 1
ATOM 3069 N N . THR A 1 390 ? 8.607 -3.604 -4.082 1.00 96.81 390 THR A N 1
ATOM 3070 C CA . THR A 1 390 ? 7.919 -3.771 -2.799 1.00 96.81 390 THR A CA 1
ATOM 3071 C C . THR A 1 390 ? 6.431 -3.446 -2.918 1.00 96.81 390 THR A C 1
ATOM 3073 O O . THR A 1 390 ? 5.984 -2.931 -3.944 1.00 96.81 390 THR A O 1
ATOM 3076 N N . MET A 1 391 ? 5.701 -3.687 -1.834 1.00 98.12 391 MET A N 1
ATOM 3077 C CA . MET A 1 391 ? 4.408 -3.080 -1.537 1.00 98.12 391 MET A CA 1
ATOM 3078 C C . MET A 1 391 ? 4.560 -1.980 -0.479 1.00 98.12 391 MET A C 1
ATOM 3080 O O . MET A 1 391 ? 5.489 -1.991 0.334 1.00 98.12 391 MET A O 1
ATOM 3084 N N . PHE A 1 392 ? 3.656 -1.012 -0.489 1.00 98.44 392 PHE A N 1
ATOM 3085 C CA . PHE A 1 392 ? 3.637 0.074 0.481 1.00 98.44 392 PHE A CA 1
ATOM 3086 C C . PHE A 1 392 ? 2.228 0.630 0.654 1.00 98.44 392 PHE A C 1
ATOM 3088 O O . PHE A 1 392 ? 1.336 0.382 -0.163 1.00 98.44 392 PHE A O 1
ATOM 3095 N N . PHE A 1 393 ? 2.057 1.397 1.723 1.00 98.75 393 PHE A N 1
ATOM 3096 C CA . PHE A 1 393 ? 0.767 1.894 2.163 1.00 98.75 393 PHE A CA 1
ATOM 3097 C C . PHE A 1 393 ? 0.733 3.407 2.182 1.00 98.75 393 PHE A C 1
ATOM 3099 O O . PHE A 1 393 ? 1.749 4.063 2.428 1.00 98.75 393 PHE A O 1
ATOM 3106 N N . ASN A 1 394 ? -0.456 3.945 1.945 1.00 98.38 394 ASN A N 1
ATOM 3107 C CA . ASN A 1 394 ? -0.731 5.362 2.052 1.00 98.38 394 ASN A CA 1
ATOM 3108 C C . ASN A 1 394 ? -1.747 5.637 3.145 1.00 98.38 394 ASN A C 1
ATOM 3110 O O . ASN A 1 394 ? -2.832 5.075 3.098 1.00 98.38 394 ASN A O 1
ATOM 3114 N N . SER A 1 395 ? -1.410 6.548 4.055 1.00 98.00 395 SER A N 1
ATOM 3115 C CA . SER A 1 395 ? -2.354 7.188 4.975 1.00 98.00 395 SER A CA 1
ATOM 3116 C C . SER A 1 395 ? -2.651 8.581 4.440 1.00 98.00 395 SER A C 1
ATOM 3118 O O . SER A 1 395 ? -1.713 9.313 4.123 1.00 98.00 395 SER A O 1
ATOM 3120 N N . VAL A 1 396 ? -3.925 8.927 4.269 1.00 97.88 396 VAL A N 1
ATOM 3121 C CA . VAL A 1 396 ? -4.353 10.153 3.588 1.00 97.88 396 VAL A CA 1
ATOM 3122 C C . VAL A 1 396 ? -5.284 10.944 4.502 1.00 97.88 396 VAL A C 1
ATOM 3124 O O . VAL A 1 396 ? -6.229 10.378 5.044 1.00 97.88 396 VAL A O 1
ATOM 3127 N N . ASN A 1 397 ? -5.050 12.249 4.641 1.00 96.25 397 ASN A N 1
ATOM 3128 C CA . ASN A 1 397 ? -5.981 13.169 5.305 1.00 96.25 397 ASN A CA 1
ATOM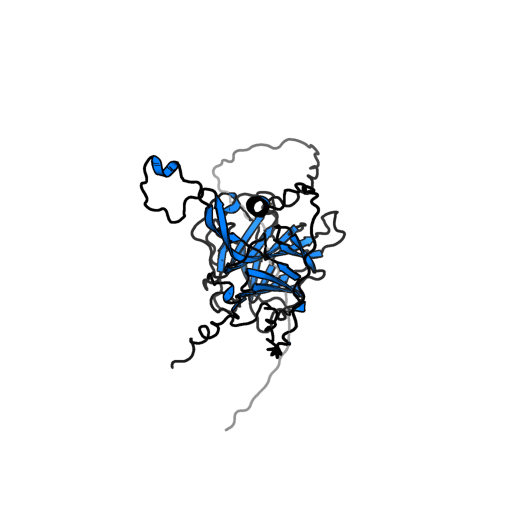 3129 C C . ASN A 1 397 ? -5.970 14.557 4.644 1.00 96.25 397 ASN A C 1
ATOM 3131 O O . ASN A 1 397 ? -5.224 14.797 3.691 1.00 96.25 397 ASN A O 1
ATOM 3135 N N . MET A 1 398 ? -6.811 15.469 5.137 1.00 95.75 398 MET A N 1
ATOM 3136 C CA . MET A 1 398 ? -6.940 16.845 4.639 1.00 95.75 398 MET A CA 1
ATOM 3137 C C . MET A 1 398 ? -5.762 17.770 4.986 1.00 95.75 398 MET A C 1
ATOM 3139 O O . MET A 1 398 ? -5.717 18.898 4.494 1.00 95.75 398 MET A O 1
ATOM 3143 N N . ASP A 1 399 ? -4.831 17.321 5.832 1.00 96.06 399 ASP A N 1
ATOM 3144 C CA . ASP A 1 399 ? -3.719 18.132 6.334 1.00 96.06 399 ASP A CA 1
ATOM 3145 C C . ASP A 1 399 ? -4.180 19.520 6.814 1.00 96.06 399 ASP A C 1
ATOM 3147 O O . ASP A 1 399 ? -3.738 20.561 6.318 1.00 96.06 399 ASP A O 1
ATOM 3151 N N . ASP A 1 400 ? -5.149 19.532 7.733 1.00 95.94 400 ASP A N 1
ATOM 3152 C CA . ASP A 1 400 ? -5.735 20.739 8.334 1.00 95.94 400 ASP A CA 1
ATOM 3153 C C . ASP A 1 400 ? -5.175 21.041 9.744 1.00 95.94 400 ASP A C 1
ATOM 3155 O O . ASP A 1 400 ? -5.549 22.027 10.379 1.00 95.94 400 ASP A O 1
ATOM 3159 N N . GLY A 1 401 ? -4.267 20.194 10.242 1.00 93.94 401 GLY A N 1
ATOM 3160 C CA . GLY A 1 401 ? -3.668 20.291 11.574 1.00 93.94 401 GLY A CA 1
ATOM 3161 C C . GLY A 1 401 ? -4.607 19.967 12.742 1.00 93.94 401 GLY A C 1
ATOM 3162 O O . GLY A 1 401 ? -4.190 20.043 13.904 1.00 93.94 401 GLY A O 1
ATOM 3163 N N . ALA A 1 402 ? -5.849 19.580 12.466 1.00 94.19 402 ALA A N 1
ATOM 3164 C CA . ALA A 1 402 ? -6.886 19.314 13.453 1.00 94.19 402 ALA A CA 1
ATOM 3165 C C . ALA A 1 402 ? -7.370 17.862 13.387 1.00 94.19 402 ALA A C 1
ATOM 3167 O O . ALA A 1 402 ? -7.388 17.185 14.417 1.00 94.19 402 ALA A O 1
ATOM 3168 N N . THR A 1 403 ? -7.713 17.387 12.193 1.00 94.12 403 THR A N 1
ATOM 3169 C CA . THR A 1 403 ? -8.321 16.082 11.954 1.00 94.12 403 THR A CA 1
ATOM 3170 C C . THR A 1 403 ? -7.271 14.989 11.794 1.00 94.12 403 THR A C 1
ATOM 3172 O O . THR A 1 403 ? -6.201 15.169 11.207 1.00 94.12 403 THR A O 1
ATOM 3175 N N . MET A 1 404 ? -7.578 13.822 12.355 1.00 95.88 404 MET A N 1
ATOM 3176 C CA . MET A 1 404 ? -6.820 12.610 12.076 1.00 95.88 404 MET A CA 1
ATOM 3177 C C . MET A 1 404 ? -7.363 11.963 10.802 1.00 95.88 404 MET A C 1
ATOM 3179 O O . MET A 1 404 ? -8.568 12.007 10.558 1.00 95.88 404 MET A O 1
ATOM 3183 N N . SER A 1 405 ? -6.499 11.286 10.048 1.00 97.75 405 SER A N 1
ATOM 3184 C CA . SER A 1 405 ? -6.926 10.305 9.053 1.00 97.75 405 SER A CA 1
ATOM 3185 C C . SER A 1 405 ? -7.792 9.233 9.718 1.00 97.75 405 SER A C 1
ATOM 3187 O O . SER A 1 405 ? -7.647 8.959 10.916 1.00 97.75 405 SER A O 1
ATOM 3189 N N . THR A 1 406 ? -8.625 8.554 8.930 1.00 98.31 406 THR A N 1
ATOM 3190 C CA . THR A 1 406 ? -9.168 7.253 9.342 1.00 98.31 406 THR A CA 1
ATOM 3191 C C . THR A 1 406 ? -8.011 6.338 9.754 1.00 98.31 406 THR A C 1
ATOM 3193 O O . THR A 1 406 ? -6.960 6.329 9.103 1.00 98.31 406 THR A O 1
ATOM 3196 N N . GLU A 1 407 ? -8.185 5.602 10.848 1.00 98.50 407 GLU A N 1
ATOM 3197 C CA . GLU A 1 407 ? -7.235 4.567 11.247 1.00 98.50 407 GLU A CA 1
ATOM 3198 C C . GLU A 1 407 ? -7.509 3.302 10.441 1.00 98.50 407 GLU A C 1
ATOM 3200 O O . GLU A 1 407 ? -8.624 2.789 10.455 1.00 98.50 407 GLU A O 1
ATOM 3205 N N . PHE A 1 408 ? -6.497 2.803 9.741 1.00 98.69 408 PHE A N 1
ATOM 3206 C CA . PHE A 1 408 ? -6.566 1.493 9.100 1.00 98.69 408 PHE A CA 1
ATOM 3207 C C . PHE A 1 408 ? -5.627 0.547 9.820 1.00 98.69 408 PHE A C 1
ATOM 3209 O O . PHE A 1 408 ? -4.519 0.933 10.200 1.00 98.69 408 PHE A O 1
ATOM 3216 N N . ILE A 1 409 ? -6.065 -0.696 9.977 1.00 98.88 409 ILE A N 1
ATOM 3217 C CA . ILE A 1 409 ? -5.247 -1.757 10.551 1.00 98.88 409 ILE A CA 1
ATOM 3218 C C . ILE A 1 409 ? -4.916 -2.736 9.431 1.00 98.88 409 ILE A C 1
ATOM 3220 O O . ILE A 1 409 ? -5.804 -3.162 8.696 1.00 98.88 409 ILE A O 1
ATOM 3224 N N . ILE A 1 410 ? -3.637 -3.064 9.271 1.00 98.81 410 ILE A N 1
ATOM 3225 C CA . ILE A 1 410 ? -3.180 -4.054 8.297 1.00 98.81 410 ILE A CA 1
ATOM 3226 C C . ILE A 1 410 ? -2.635 -5.291 8.997 1.00 98.81 410 ILE A C 1
ATOM 3228 O O . ILE A 1 410 ? -1.984 -5.180 10.035 1.00 98.81 410 ILE A O 1
ATOM 3232 N N . ASP A 1 411 ? -2.863 -6.445 8.386 1.00 98.75 411 ASP A N 1
ATOM 3233 C CA . ASP A 1 411 ? -2.422 -7.741 8.882 1.00 98.75 411 ASP A CA 1
ATOM 3234 C C . ASP A 1 411 ? -1.819 -8.604 7.763 1.00 98.75 411 ASP A C 1
ATOM 3236 O O . ASP A 1 411 ? -2.190 -8.484 6.587 1.00 98.75 411 ASP A O 1
ATOM 3240 N N . ASP A 1 412 ? -0.837 -9.416 8.151 1.00 98.06 412 ASP A N 1
ATOM 3241 C CA . ASP A 1 412 ? 0.002 -10.287 7.321 1.00 98.06 412 ASP A CA 1
ATOM 3242 C C . ASP A 1 412 ? 0.339 -9.751 5.906 1.00 98.06 412 ASP A C 1
ATOM 3244 O O . ASP A 1 412 ? 0.116 -10.440 4.901 1.00 98.06 412 ASP A O 1
ATOM 3248 N N . PRO A 1 413 ? 0.868 -8.517 5.753 1.00 98.56 413 PRO A N 1
ATOM 3249 C CA . PRO A 1 413 ? 1.388 -8.058 4.474 1.00 98.56 413 PRO A CA 1
ATOM 3250 C C . PRO A 1 413 ? 2.496 -8.990 3.985 1.00 98.56 413 PRO A C 1
ATOM 3252 O O . PRO A 1 413 ? 3.542 -9.137 4.625 1.00 98.56 413 PRO A O 1
ATOM 3255 N N . ALA A 1 414 ? 2.283 -9.595 2.820 1.00 98.19 414 ALA A N 1
ATOM 3256 C CA . ALA A 1 414 ? 3.111 -10.676 2.320 1.00 98.19 414 ALA A CA 1
ATOM 3257 C C . ALA A 1 414 ? 3.432 -10.539 0.832 1.00 98.19 414 ALA A C 1
ATOM 3259 O O . ALA A 1 414 ? 2.571 -10.205 0.021 1.00 98.19 414 ALA A O 1
ATOM 3260 N N . ILE A 1 415 ? 4.679 -10.850 0.468 1.00 98.19 415 ILE A N 1
ATOM 3261 C CA . ILE A 1 415 ? 5.149 -10.925 -0.921 1.00 98.19 415 ILE A CA 1
ATOM 3262 C C . ILE A 1 415 ? 5.469 -12.377 -1.271 1.00 98.19 415 ILE A C 1
ATOM 3264 O O . ILE A 1 415 ? 6.173 -13.049 -0.519 1.00 98.19 415 ILE A O 1
ATOM 3268 N N . TYR A 1 416 ? 5.018 -12.840 -2.435 1.00 97.56 416 TYR A N 1
ATOM 3269 C CA . TYR A 1 416 ? 5.198 -14.207 -2.925 1.00 97.56 416 TYR A CA 1
ATOM 3270 C C . TYR A 1 416 ? 5.907 -14.238 -4.278 1.00 97.56 416 TYR A C 1
ATOM 3272 O O . TYR A 1 416 ? 5.831 -13.280 -5.047 1.00 97.56 416 TYR A O 1
ATOM 3280 N N . TYR A 1 417 ? 6.569 -15.359 -4.576 1.00 95.38 417 TYR A N 1
ATOM 3281 C CA . TYR A 1 417 ? 7.245 -15.615 -5.851 1.00 95.38 417 TYR A CA 1
ATOM 3282 C C . TYR A 1 417 ? 6.855 -16.984 -6.415 1.00 95.38 417 TYR A C 1
ATOM 3284 O O . TYR A 1 417 ? 7.168 -18.011 -5.805 1.00 95.38 417 TYR A O 1
ATOM 3292 N N . ALA A 1 418 ? 6.217 -17.013 -7.588 1.00 92.88 418 ALA A N 1
ATOM 3293 C CA . ALA A 1 418 ? 5.766 -18.256 -8.227 1.00 92.88 418 ALA A CA 1
ATOM 3294 C C . ALA A 1 418 ? 6.707 -18.777 -9.337 1.00 92.88 418 ALA A C 1
ATOM 3296 O O . ALA A 1 418 ? 6.624 -19.939 -9.730 1.00 92.88 418 ALA A O 1
ATOM 3297 N N . GLY A 1 419 ? 7.631 -17.951 -9.838 1.00 83.19 419 GLY A N 1
ATOM 3298 C CA . GLY A 1 419 ? 8.559 -18.316 -10.914 1.00 83.19 419 GLY A CA 1
ATOM 3299 C C . GLY A 1 419 ? 9.681 -19.288 -10.506 1.00 83.19 419 GLY A C 1
ATOM 3300 O O . GLY A 1 419 ? 9.907 -19.566 -9.329 1.00 83.19 419 GLY A O 1
ATOM 3301 N N . ARG A 1 420 ? 10.439 -19.769 -11.510 1.00 57.94 420 ARG A N 1
ATOM 3302 C CA . ARG A 1 420 ? 11.444 -20.874 -11.514 1.00 57.94 420 ARG A CA 1
ATOM 3303 C C . ARG A 1 420 ? 12.580 -20.868 -10.462 1.00 57.94 420 ARG A C 1
ATOM 3305 O O . ARG A 1 420 ? 13.492 -21.685 -10.554 1.00 57.94 420 ARG A O 1
ATOM 3312 N N . ARG A 1 421 ? 12.557 -19.998 -9.451 1.00 53.53 421 ARG A N 1
ATOM 3313 C CA . ARG A 1 421 ? 13.523 -19.966 -8.337 1.00 53.53 421 ARG A CA 1
ATOM 3314 C C . ARG A 1 421 ? 12.946 -20.333 -6.968 1.00 53.53 421 ARG A C 1
ATOM 3316 O O . ARG A 1 421 ? 13.653 -20.192 -5.973 1.00 53.53 421 ARG A O 1
ATOM 3323 N N . THR A 1 422 ? 11.745 -20.906 -6.908 1.00 49.38 422 THR A N 1
ATOM 3324 C CA . THR A 1 422 ? 11.171 -21.495 -5.680 1.00 49.38 422 THR A CA 1
ATOM 3325 C C . THR A 1 422 ? 12.073 -22.537 -4.992 1.00 49.38 422 THR A C 1
ATOM 3327 O O . THR A 1 422 ? 11.873 -22.816 -3.816 1.00 49.38 422 THR A O 1
ATOM 3330 N N . GLN A 1 423 ? 13.134 -23.039 -5.641 1.00 42.44 423 GLN A N 1
ATOM 3331 C CA . GLN A 1 423 ? 14.135 -23.919 -5.014 1.00 42.44 423 GLN A CA 1
ATOM 3332 C C . GLN A 1 423 ? 15.217 -23.217 -4.167 1.00 42.44 423 GLN A C 1
ATOM 3334 O O . GLN A 1 423 ? 15.913 -23.892 -3.419 1.00 42.44 423 GLN A O 1
ATOM 3339 N N . GLN A 1 424 ? 15.387 -21.890 -4.244 1.00 42.47 424 GLN A N 1
ATOM 3340 C CA . GLN A 1 424 ? 16.421 -21.186 -3.459 1.00 42.47 424 GLN A CA 1
ATOM 3341 C C . GLN A 1 424 ? 15.899 -20.532 -2.172 1.00 42.47 424 GLN A C 1
ATOM 3343 O O . GLN A 1 424 ? 16.699 -20.052 -1.373 1.00 42.47 424 GLN A O 1
ATOM 3348 N N . ALA A 1 425 ? 14.581 -20.529 -1.948 1.00 41.72 425 ALA A N 1
ATOM 3349 C CA . ALA A 1 425 ? 13.975 -19.998 -0.724 1.00 41.72 425 ALA A CA 1
ATOM 3350 C C . ALA A 1 425 ? 13.885 -21.037 0.415 1.00 41.72 425 ALA A C 1
ATOM 3352 O O . ALA A 1 425 ? 13.667 -20.659 1.560 1.00 41.72 425 ALA A O 1
ATOM 3353 N N . THR A 1 426 ? 14.090 -22.328 0.128 1.00 40.16 426 THR A N 1
ATOM 3354 C CA . THR A 1 426 ? 13.951 -23.430 1.101 1.00 40.16 426 THR A CA 1
ATOM 3355 C C . THR A 1 426 ? 15.271 -24.083 1.525 1.00 40.16 426 THR A C 1
ATOM 3357 O O . THR A 1 426 ? 15.268 -24.915 2.429 1.00 40.16 426 THR A O 1
ATOM 3360 N N . SER A 1 427 ? 16.428 -23.688 0.977 1.00 33.75 427 SER A N 1
ATOM 3361 C CA . SER A 1 427 ? 17.737 -24.256 1.361 1.00 33.75 427 SER A CA 1
ATOM 3362 C C . SER A 1 427 ? 18.345 -23.638 2.633 1.00 33.75 427 SER A C 1
ATOM 3364 O O . SER A 1 427 ? 19.564 -23.568 2.775 1.00 33.75 427 SER A O 1
ATOM 3366 N N . GLY A 1 428 ? 17.500 -23.172 3.552 1.00 36.28 428 GLY A N 1
ATOM 3367 C CA . GLY A 1 428 ? 17.872 -22.704 4.886 1.00 36.28 428 GLY A CA 1
ATOM 3368 C C . GLY A 1 428 ? 17.266 -23.592 5.967 1.00 36.28 428 GLY A C 1
ATOM 3369 O O . GLY A 1 428 ? 16.640 -23.085 6.887 1.00 36.28 428 GLY A O 1
ATOM 3370 N N . SER A 1 429 ? 17.386 -24.914 5.829 1.00 37.72 429 SER A N 1
ATOM 3371 C CA . SER A 1 429 ? 16.977 -25.874 6.855 1.00 37.72 429 SER A CA 1
ATOM 3372 C C . SER A 1 429 ? 18.130 -26.808 7.208 1.00 37.72 429 SER A C 1
ATOM 3374 O O . SER A 1 429 ? 18.792 -27.358 6.331 1.00 37.72 429 SER A O 1
ATOM 3376 N N . SER A 1 430 ? 18.272 -27.037 8.516 1.00 41.47 430 SER A N 1
ATOM 3377 C CA . SER A 1 430 ? 18.793 -28.273 9.104 1.00 41.47 430 SER A CA 1
ATOM 3378 C C . SER A 1 430 ? 20.314 -28.506 9.067 1.00 41.47 430 SER A C 1
ATOM 3380 O O . SER A 1 430 ? 20.820 -29.353 8.337 1.00 41.47 430 SER A O 1
ATOM 3382 N N . THR A 1 431 ? 21.012 -27.870 10.012 1.00 31.09 431 THR A N 1
ATOM 3383 C CA . THR A 1 431 ? 22.130 -28.433 10.810 1.00 31.09 431 THR A CA 1
ATOM 3384 C C . THR A 1 431 ? 22.362 -27.455 11.971 1.00 31.09 431 THR A C 1
ATOM 3386 O O . THR A 1 431 ? 22.420 -26.265 11.706 1.00 31.09 431 THR A O 1
ATOM 3389 N N . ARG A 1 432 ? 22.547 -27.787 13.251 1.00 34.53 432 ARG A N 1
ATOM 3390 C CA . ARG A 1 432 ? 22.595 -29.026 14.039 1.00 34.53 432 ARG A CA 1
ATOM 3391 C C . ARG A 1 432 ? 22.757 -28.550 15.505 1.00 34.53 432 ARG A C 1
ATOM 3393 O O . ARG A 1 432 ? 23.632 -27.719 15.720 1.00 34.53 432 ARG A O 1
ATOM 3400 N N . ARG A 1 433 ? 22.036 -29.187 16.438 1.00 34.19 433 ARG A N 1
ATOM 3401 C CA . ARG A 1 433 ? 22.140 -29.138 17.918 1.00 34.19 433 ARG A CA 1
ATOM 3402 C C . ARG A 1 433 ? 21.729 -27.863 18.644 1.00 34.19 433 ARG A C 1
ATOM 3404 O O . ARG A 1 433 ? 22.377 -26.820 18.442 1.00 34.19 433 ARG A O 1
#

Radius of gyration: 32.4 Å; chains: 1; bounding box: 63×89×129 Å

Sequence (433 aa):
MNGEFSSVERHLTADPAIDVSIPEGICVSFRRSCPIPTMSQDLFQQNRRPRYAHAGTCRSDLSGIERQKRAIYLHKRDRGEGRRLSRPVLTGKGSTMFFRMRGIALLTTALVVGGTAQVEAQHVPGQGAKSTMQSDDFEAEKWDFHYNMPKSSREQDQQVRHPIAFSSNKKWREGPKRGTPDSVVRVATPAGGLEGSQYSLAIKSKMTGIPNRVTYQQQQDDLLLASRPVPVSWLPSCVVRVYMPPFEEWEDRTGSHFGVRADLRTTITEEGGEPESSRERRGGLFGRLFRSGLVEKTEPYWPGMFIQFHSKTDPKYDRDSAMIVVRGDVTGNVMPGPMITEPGWWTLGMSFTADGAVHFYASPGVDDLTPEDRIASEFPYGYKAHTFTTMFFNSVNMDDGATMSTEFIIDDPAIYYAGRRTQQATSGSSTRR

Secondary structure (DSSP, 8-state):
--------------------PPPP-----------PPP----------PPP--------TTHHHHHHHHHHHHHHHHHTT------PPP-----------------------------------TT-SEE-SSS---S--TT--EE--SSPP-HHHHS---SSPPEETTS-EEEBTTTB--SEEEEEEPPTT--TT--EEEEEE-SS-SSTT---SS-EEEEEEEP---EEGGG-EEEEEEEE---GGGS-S-SEEEEEEEEEEEEEEEEETPPPTT-SS----TTTTTT---EEEEEEEE--EEEEEEE-TTSTT-SS-EEEEEEE--TTS-EEEEEEESS-SEEEEEEEE-TTS-EEEEEEESSSPP-GGGEEEEE-GGGPPP-EEEEEEEEEEE---SSPPPPPEEEEEEEEEE-STTTTSSS-------

Organism: Rubinisphaera brasiliensis (strain ATCC 49424 / DSM 5305 / JCM 21570 / IAM 15109 / NBRC 103401 / IFAM 1448) (NCBI:txid756272)

pLDDT: mean 75.22, std 28.16, range [23.89, 98.88]